Protein AF-A0AAE4MC98-F1 (afdb_monomer_lite)

Foldseek 3Di:
DDDDDDDDDPPPPLCPVVLVVLLVVLLVLLCLQLVLDPVPPPPHGERPVLVVLQLLLLLLNLLLLLLSVVVPPDPVSCVSSVSVSHNVVSLLSLLVPWDWDDPVPPVVLVVPCPLDPDPDLTATAGPLALLSRLSNLVSLLSVCVSQVPDDPPSADPVSSVVNNRRHVVVSVSLVQCCPCVRHVPCVPVHPDFLLSLLSVLVSLLSVVVVVVPDPPCSCVVVSVVSNVVSLVVLLVQWDWDDDPDDTAIAHDALLSRLSSLQSLLSVCQSPCVPCLDPDPSNVSSLSHLLNSLVNLVVQQDLQLARPDLLSLLSNLQSNLSSQQSQVVCLVSVVPPDPDDDPPDDDRDHRDLLSSVSSVCCLPPPVNDPDPDRLSVPSSSSSSNSSSSSSCSVCVVVRCPDRPVVSVLVNLCSRDDDPDPSNVVSVVVVVVVVVVVVVVVVVVVVVVVVVVVVVVVVVVVVVVVVVD

Organism: NCBI:txid3028299

pLDDT: mean 73.81, std 17.33, range [24.39, 96.5]

Structure (mmCIF, N/CA/C/O backbone):
data_AF-A0AAE4MC98-F1
#
_entry.id   AF-A0AAE4MC98-F1
#
loop_
_atom_site.group_PDB
_atom_site.id
_atom_site.type_symbol
_atom_site.label_atom_id
_atom_site.label_alt_id
_atom_site.label_comp_id
_atom_site.label_asym_id
_atom_site.label_entity_id
_atom_site.label_seq_id
_atom_site.pdbx_PDB_ins_code
_atom_site.Cartn_x
_atom_site.Cartn_y
_atom_site.Cartn_z
_atom_site.occupancy
_atom_site.B_iso_or_equiv
_atom_site.auth_seq_id
_atom_site.auth_comp_id
_atom_site.auth_asym_id
_atom_site.auth_atom_id
_atom_site.pdbx_PDB_model_num
ATOM 1 N N . MET A 1 1 ? -25.211 36.864 -27.386 1.00 34.53 1 MET A N 1
ATOM 2 C CA . MET A 1 1 ? -25.230 36.268 -28.736 1.00 34.53 1 MET A CA 1
ATOM 3 C C . MET A 1 1 ? -24.563 34.902 -28.625 1.00 34.53 1 MET A C 1
ATOM 5 O O . MET A 1 1 ? -23.373 34.839 -28.355 1.00 34.53 1 MET A O 1
ATOM 9 N N . LYS A 1 2 ? -25.368 33.832 -28.636 1.00 32.25 2 LYS A N 1
ATOM 10 C CA . LYS A 1 2 ? -24.925 32.431 -28.568 1.00 32.25 2 LYS A CA 1
ATOM 11 C C . LYS A 1 2 ? -24.399 32.011 -29.940 1.00 32.25 2 LYS A C 1
ATOM 13 O O . LYS A 1 2 ? -25.074 32.298 -30.922 1.00 32.25 2 LYS A O 1
ATOM 18 N N . GLN A 1 3 ? -23.316 31.239 -29.983 1.00 25.09 3 GLN A N 1
ATOM 19 C CA . GLN A 1 3 ? -23.118 30.231 -31.026 1.00 25.09 3 GLN A CA 1
ATOM 20 C C . GLN A 1 3 ? -22.293 29.057 -30.478 1.00 25.09 3 GLN A C 1
ATOM 22 O O . GLN A 1 3 ? -21.075 29.112 -30.371 1.00 25.09 3 GLN A O 1
ATOM 27 N N . ASN A 1 4 ? -23.024 28.003 -30.107 1.00 30.80 4 ASN A N 1
ATOM 28 C CA . ASN A 1 4 ? -22.588 26.612 -30.190 1.00 30.80 4 ASN A CA 1
ATOM 29 C C . ASN A 1 4 ? -22.688 26.182 -31.654 1.00 30.80 4 ASN A C 1
ATOM 31 O O . ASN A 1 4 ? -23.772 26.368 -32.199 1.00 30.80 4 ASN A O 1
ATOM 35 N N . ILE A 1 5 ? -21.652 25.537 -32.198 1.00 27.70 5 ILE A N 1
ATOM 36 C CA . ILE A 1 5 ? -21.700 24.346 -33.080 1.00 27.70 5 ILE A CA 1
ATOM 37 C C . ILE A 1 5 ? -20.325 23.658 -32.887 1.00 27.70 5 ILE A C 1
ATOM 39 O O . ILE A 1 5 ? -19.316 24.196 -33.319 1.00 27.70 5 ILE A O 1
ATOM 43 N N . LEU A 1 6 ? -20.147 22.735 -31.936 1.00 29.94 6 LEU A N 1
ATOM 44 C CA . LEU A 1 6 ? -20.336 21.277 -32.012 1.00 29.94 6 LEU A CA 1
ATOM 45 C C . LEU A 1 6 ? -19.623 20.548 -33.172 1.00 29.94 6 LEU A C 1
ATOM 47 O O . LEU A 1 6 ? -19.840 20.815 -34.346 1.00 29.94 6 LEU A O 1
ATOM 51 N N . THR A 1 7 ? -18.898 19.503 -32.759 1.00 31.31 7 THR A N 1
ATOM 52 C CA . THR A 1 7 ? -18.471 18.292 -33.483 1.00 31.31 7 THR A CA 1
ATOM 53 C C . THR A 1 7 ? -17.236 18.356 -34.387 1.00 31.31 7 THR A C 1
ATOM 55 O O . THR A 1 7 ? -17.293 18.668 -35.567 1.00 31.31 7 THR A O 1
ATOM 58 N N . SER A 1 8 ? -16.127 17.840 -33.858 1.00 24.39 8 SER A N 1
ATOM 59 C CA . SER A 1 8 ? -15.463 16.717 -34.524 1.00 24.39 8 SER A CA 1
ATOM 60 C C . SER A 1 8 ? -15.143 15.666 -33.457 1.00 24.39 8 SER A C 1
ATOM 62 O O . SER A 1 8 ? -14.802 16.004 -32.327 1.00 24.39 8 SER A O 1
ATOM 64 N N . HIS A 1 9 ? -15.444 14.415 -33.785 1.00 25.59 9 HIS A N 1
ATOM 65 C CA . HIS A 1 9 ? -15.554 13.251 -32.906 1.00 25.59 9 HIS A CA 1
ATOM 66 C C . HIS A 1 9 ? -14.483 13.152 -31.803 1.00 25.59 9 HIS A C 1
ATOM 68 O O . HIS A 1 9 ? -13.300 13.331 -32.103 1.00 25.59 9 HIS A O 1
ATOM 74 N N . PRO A 1 10 ? -14.840 12.775 -30.556 1.00 32.38 10 PRO A N 1
ATOM 75 C CA . PRO A 1 10 ? -13.830 12.295 -29.635 1.00 32.38 10 PRO A CA 1
ATOM 76 C C . PRO A 1 10 ? -13.353 10.958 -30.201 1.00 32.38 10 PRO A C 1
ATOM 78 O O . PRO A 1 10 ? -14.084 9.969 -30.197 1.00 32.38 10 PRO A O 1
ATOM 81 N N . PHE A 1 11 ? -12.128 10.916 -30.719 1.00 28.84 11 PHE A N 1
ATOM 82 C CA . PHE A 1 11 ? -11.410 9.650 -30.712 1.00 28.84 11 PHE A CA 1
ATOM 83 C C . PHE A 1 11 ? -11.480 9.128 -29.269 1.00 28.84 11 PHE A C 1
ATOM 85 O O . PHE A 1 11 ? -11.235 9.922 -28.352 1.00 28.84 11 PHE A O 1
ATOM 92 N N . PRO A 1 12 ? -11.869 7.860 -29.035 1.00 31.97 12 PRO A N 1
ATOM 93 C CA . PRO A 1 12 ? -11.900 7.326 -27.684 1.00 31.97 12 PRO A CA 1
ATOM 94 C C . PRO A 1 12 ? -10.516 7.553 -27.090 1.00 31.97 12 PRO A C 1
ATOM 96 O O . PRO A 1 12 ? -9.507 7.230 -27.725 1.00 31.97 12 PRO A O 1
ATOM 99 N N . ASN A 1 13 ? -10.467 8.192 -25.918 1.00 43.03 13 ASN A N 1
ATOM 100 C CA . ASN A 1 13 ? -9.225 8.370 -25.183 1.00 43.03 13 ASN A CA 1
ATOM 101 C C . ASN A 1 13 ? -8.549 6.987 -25.147 1.00 43.03 13 ASN A C 1
ATOM 103 O O . ASN A 1 13 ? -9.188 6.054 -24.664 1.00 43.03 13 ASN A O 1
ATOM 107 N N . PRO A 1 14 ? -7.340 6.784 -25.698 1.00 40.47 14 PRO A N 1
ATOM 108 C CA . PRO A 1 14 ? -6.735 5.453 -25.802 1.00 40.47 14 PRO A CA 1
ATOM 109 C C . PRO A 1 14 ? -6.538 4.764 -24.438 1.00 40.47 14 PRO A C 1
ATOM 111 O O . PRO A 1 14 ? -6.307 3.558 -24.397 1.00 40.47 14 PRO A O 1
ATOM 114 N N . ASN A 1 15 ? -6.688 5.510 -23.337 1.00 50.84 15 ASN A N 1
ATOM 115 C CA . ASN A 1 15 ? -6.693 5.005 -21.965 1.00 50.84 15 ASN A CA 1
ATOM 116 C C . ASN A 1 15 ? -8.066 4.489 -21.483 1.00 50.84 15 ASN A C 1
ATOM 118 O O . ASN A 1 15 ? -8.111 3.795 -20.474 1.00 50.84 15 ASN A O 1
ATOM 122 N N . SER A 1 16 ? -9.164 4.756 -22.204 1.00 59.00 16 SER A N 1
ATOM 123 C CA . SER A 1 16 ? -10.516 4.260 -21.876 1.00 59.00 16 SER A CA 1
ATOM 124 C C . SER A 1 16 ? -10.567 2.737 -21.841 1.00 59.00 16 SER A C 1
ATOM 126 O O . SER A 1 16 ? -10.967 2.181 -20.831 1.00 59.00 16 SER A O 1
ATOM 128 N N . HIS A 1 17 ? -10.029 2.059 -22.858 1.00 63.78 17 HIS A N 1
ATOM 129 C CA . HIS A 1 17 ? -9.982 0.595 -22.884 1.00 63.78 17 HIS A CA 1
ATOM 130 C C . HIS A 1 17 ? -9.138 -0.023 -21.761 1.00 63.78 17 HIS A C 1
ATOM 132 O O . HIS A 1 17 ? -9.465 -1.094 -21.268 1.00 63.78 17 HIS A O 1
ATOM 138 N N . VAL A 1 18 ? -8.055 0.629 -21.331 1.00 66.25 18 VAL A N 1
ATOM 139 C CA . VAL A 1 18 ? -7.222 0.128 -20.221 1.00 66.25 18 VAL A CA 1
ATOM 140 C C . VAL A 1 18 ? -7.970 0.257 -18.908 1.00 66.25 18 VAL A C 1
ATOM 142 O O . VAL A 1 18 ? -8.022 -0.691 -18.132 1.00 66.25 18 VAL A O 1
ATOM 145 N N . SER A 1 19 ? -8.564 1.428 -18.676 1.00 72.50 19 SER A N 1
ATOM 146 C CA . SER A 1 19 ? -9.405 1.677 -17.513 1.00 72.50 19 SER A CA 1
ATOM 147 C C . SER A 1 19 ? -10.616 0.735 -17.491 1.00 72.50 19 SER A C 1
ATOM 149 O O . SER A 1 19 ? -10.924 0.205 -16.432 1.00 72.50 19 SER A O 1
ATOM 151 N N . GLU A 1 20 ? -11.248 0.460 -18.636 1.00 73.69 20 GLU A N 1
ATOM 152 C CA . GLU A 1 20 ? -12.351 -0.503 -18.778 1.00 73.69 20 GLU A CA 1
ATOM 153 C C . GLU A 1 20 ? -11.920 -1.938 -18.456 1.00 73.69 20 GLU A C 1
ATOM 155 O O . GLU A 1 20 ? -12.600 -2.625 -17.699 1.00 73.69 20 GLU A O 1
ATOM 160 N N . GLU A 1 21 ? -10.784 -2.395 -18.986 1.00 74.12 21 GLU A N 1
ATOM 161 C CA . GLU A 1 21 ? -10.270 -3.741 -18.714 1.00 74.12 21 GLU A CA 1
ATOM 162 C C . GLU A 1 21 ? -9.864 -3.901 -17.244 1.00 74.12 21 GLU A C 1
ATOM 164 O O . GLU A 1 21 ? -10.231 -4.895 -16.617 1.00 74.12 21 GLU A O 1
ATOM 169 N N . ILE A 1 22 ? -9.172 -2.913 -16.658 1.00 78.44 22 ILE A N 1
ATOM 170 C CA . ILE A 1 22 ? -8.858 -2.915 -15.220 1.00 78.44 22 ILE A CA 1
ATOM 171 C C . ILE A 1 22 ? -10.156 -2.925 -14.401 1.00 78.44 22 ILE A C 1
ATOM 173 O O . ILE A 1 22 ? -10.271 -3.715 -13.469 1.00 78.44 22 ILE A O 1
ATOM 177 N N . MET A 1 23 ? -11.152 -2.113 -14.771 1.00 80.62 23 MET A N 1
ATOM 178 C CA . MET A 1 23 ? -12.458 -2.085 -14.105 1.00 80.62 23 MET A CA 1
ATOM 179 C C . MET A 1 23 ? -13.193 -3.425 -14.211 1.00 80.62 23 MET A C 1
ATOM 181 O O . MET A 1 23 ? -13.788 -3.864 -13.226 1.00 80.62 23 MET A O 1
ATOM 185 N N . ARG A 1 24 ? -13.111 -4.119 -15.354 1.00 78.19 24 ARG A N 1
ATOM 186 C CA . ARG A 1 24 ? -13.666 -5.472 -15.510 1.00 78.19 24 ARG A CA 1
ATOM 187 C C . ARG A 1 24 ? -12.993 -6.456 -14.553 1.00 78.19 24 ARG A C 1
ATOM 189 O O . ARG A 1 24 ? -13.689 -7.153 -13.826 1.00 78.19 24 ARG A O 1
ATOM 196 N N . TYR A 1 25 ? -11.661 -6.462 -14.486 1.00 78.38 25 TYR A N 1
ATOM 197 C CA . TYR A 1 25 ? -10.938 -7.311 -13.532 1.00 78.38 25 TYR A CA 1
ATOM 198 C C . TYR A 1 25 ? -11.285 -6.981 -12.074 1.00 78.38 25 TYR A C 1
ATOM 200 O O . TYR A 1 25 ? -11.509 -7.892 -11.283 1.00 78.38 25 TYR A O 1
ATOM 208 N N . MET A 1 26 ? -11.364 -5.697 -11.710 1.00 83.25 26 MET A N 1
ATOM 209 C CA . MET A 1 26 ? -11.774 -5.287 -10.362 1.00 83.25 26 MET A CA 1
ATOM 210 C C . MET A 1 26 ? -13.214 -5.706 -10.046 1.00 83.25 26 MET A C 1
ATOM 212 O O . MET A 1 26 ? -13.482 -6.116 -8.923 1.00 83.25 26 MET A O 1
ATOM 216 N N . THR A 1 27 ? -14.114 -5.664 -11.033 1.00 81.31 27 THR A N 1
ATOM 217 C CA . THR A 1 27 ? -15.499 -6.145 -10.914 1.00 81.31 27 THR A CA 1
ATOM 218 C C . THR A 1 27 ? -15.548 -7.644 -10.629 1.00 81.31 27 THR A C 1
ATOM 220 O O . THR A 1 27 ? -16.226 -8.063 -9.692 1.00 81.31 27 THR A O 1
ATOM 223 N N . ASP A 1 28 ? -14.788 -8.448 -11.375 1.00 78.19 28 ASP A N 1
ATOM 224 C CA . ASP A 1 28 ? -14.709 -9.896 -11.152 1.00 78.19 28 ASP A CA 1
ATOM 225 C C . ASP A 1 28 ? -14.142 -10.216 -9.758 1.00 78.19 28 ASP A C 1
ATOM 227 O O . ASP A 1 28 ? -14.638 -11.105 -9.064 1.00 78.19 28 ASP A O 1
ATOM 231 N N . LEU A 1 29 ? -13.135 -9.456 -9.312 1.00 80.31 29 LEU A N 1
ATOM 232 C CA . LEU A 1 29 ? -12.538 -9.590 -7.980 1.00 80.31 29 LEU A CA 1
ATOM 233 C C . LEU A 1 29 ? -13.498 -9.166 -6.864 1.00 80.31 29 LEU A C 1
ATOM 235 O O . LEU A 1 29 ? -13.603 -9.866 -5.859 1.00 80.31 29 LEU A O 1
ATOM 239 N N . ALA A 1 30 ? -14.231 -8.064 -7.037 1.00 81.81 30 ALA A N 1
ATOM 240 C CA . ALA A 1 30 ? -15.275 -7.647 -6.106 1.00 81.81 30 ALA A CA 1
ATOM 241 C C . ALA A 1 30 ? -16.362 -8.726 -6.001 1.00 81.81 30 ALA A C 1
ATOM 243 O O . ALA A 1 30 ? -16.716 -9.130 -4.894 1.00 81.81 30 ALA A O 1
ATOM 244 N N . GLY A 1 31 ? -16.806 -9.268 -7.141 1.00 77.62 31 GLY A N 1
ATOM 245 C CA . GLY A 1 31 ? -17.738 -10.392 -7.211 1.00 77.62 31 GLY A CA 1
ATOM 246 C C . GLY A 1 31 ? -17.222 -11.653 -6.517 1.00 77.62 31 GLY A C 1
ATOM 247 O O . GLY A 1 31 ? -17.976 -12.318 -5.805 1.00 77.62 31 GLY A O 1
ATOM 248 N N . TRP A 1 32 ? -15.934 -11.964 -6.666 1.00 77.75 32 TRP A N 1
ATOM 249 C CA . TRP A 1 32 ? -15.280 -13.063 -5.956 1.00 77.75 32 TRP A CA 1
ATOM 250 C C . TRP A 1 32 ? -15.259 -12.835 -4.436 1.00 77.75 32 TRP A C 1
ATOM 252 O O . TRP A 1 32 ? -15.634 -13.736 -3.687 1.00 77.75 32 TRP A O 1
ATOM 262 N N . LEU A 1 33 ? -14.907 -11.626 -3.978 1.00 79.25 33 LEU A N 1
ATOM 263 C CA . LEU A 1 33 ? -14.830 -11.278 -2.552 1.00 79.25 33 LEU A CA 1
ATOM 264 C C . LEU A 1 33 ? -16.179 -11.389 -1.838 1.00 79.25 33 LEU A C 1
ATOM 266 O O . LEU A 1 33 ? -16.225 -11.876 -0.706 1.00 79.25 33 LEU A O 1
ATOM 270 N N . VAL A 1 34 ? -17.266 -10.967 -2.493 1.00 77.12 34 VAL A N 1
ATOM 271 C CA . VAL A 1 34 ? -18.632 -11.045 -1.941 1.00 77.12 34 VAL A CA 1
ATOM 272 C C . VAL A 1 34 ? -19.325 -12.388 -2.211 1.00 77.12 34 VAL A C 1
ATOM 274 O O . VAL A 1 34 ? -20.456 -12.600 -1.775 1.00 77.12 34 VAL A O 1
ATOM 277 N N . GLY A 1 35 ? -18.673 -13.300 -2.940 1.00 69.81 35 GLY A N 1
ATOM 278 C CA . GLY A 1 35 ? -19.213 -14.624 -3.256 1.00 69.81 35 GLY A CA 1
ATOM 279 C C . GLY A 1 35 ? -20.379 -14.619 -4.255 1.00 69.81 35 GLY A C 1
ATOM 280 O O . GLY A 1 35 ? -21.244 -15.490 -4.161 1.00 69.81 35 GLY A O 1
ATOM 281 N N . ALA A 1 36 ? -20.414 -13.670 -5.199 1.00 61.25 36 ALA A N 1
ATOM 282 C CA . ALA A 1 36 ? -21.512 -13.452 -6.154 1.00 61.25 36 ALA A CA 1
ATOM 283 C C . ALA A 1 36 ? -21.501 -14.351 -7.410 1.00 61.25 36 ALA A C 1
ATOM 285 O O . ALA A 1 36 ? -22.368 -14.211 -8.269 1.00 61.25 36 ALA A O 1
ATOM 286 N N . SER A 1 37 ? -20.552 -15.280 -7.560 1.00 52.59 37 SER A N 1
ATOM 287 C CA . SER A 1 37 ? -20.470 -16.126 -8.761 1.00 52.59 37 SER A CA 1
ATOM 288 C C . SER A 1 37 ? -21.215 -17.465 -8.633 1.00 52.59 37 SER A C 1
ATOM 290 O O . SER A 1 37 ? -21.469 -17.965 -7.534 1.00 52.59 37 SER A O 1
ATOM 292 N N . GLU A 1 38 ? -21.469 -18.103 -9.785 1.00 45.47 38 GLU A N 1
ATOM 293 C CA . GLU A 1 38 ? -21.936 -19.495 -9.957 1.00 45.47 38 GLU A CA 1
ATOM 294 C C . GLU A 1 38 ?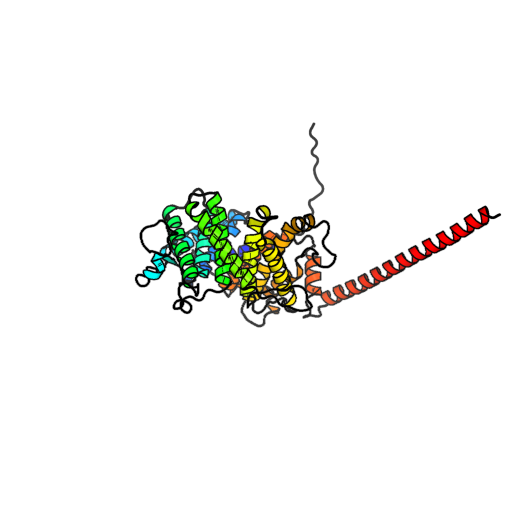 -21.105 -20.551 -9.181 1.00 45.47 38 GLU A C 1
ATOM 296 O O . GLU A 1 38 ? -21.500 -21.712 -9.091 1.00 45.47 38 GLU A O 1
ATOM 301 N N . TYR A 1 39 ? -19.984 -20.161 -8.563 1.00 45.44 39 TYR A N 1
ATOM 302 C CA . TYR A 1 39 ? -19.118 -21.002 -7.729 1.00 45.44 39 TYR A CA 1
ATOM 303 C C . TYR A 1 39 ? -19.517 -21.042 -6.237 1.00 45.44 39 TYR A C 1
ATOM 305 O O . TYR A 1 39 ? -18.873 -21.729 -5.446 1.00 45.44 39 TYR A O 1
ATOM 313 N N . SER A 1 40 ? -20.580 -20.333 -5.835 1.00 44.09 40 SER A N 1
ATOM 314 C CA . SER A 1 40 ? -20.930 -20.066 -4.429 1.00 44.09 40 SER A CA 1
ATOM 315 C C . SER A 1 40 ? -22.353 -20.506 -4.044 1.00 44.09 40 SER A C 1
ATOM 317 O O . SER A 1 40 ? -23.008 -19.902 -3.196 1.00 44.09 40 SER A O 1
ATOM 319 N N . SER A 1 41 ? -22.861 -21.619 -4.582 1.00 43.28 41 SER A N 1
ATOM 320 C CA . SER A 1 41 ? -24.151 -22.170 -4.109 1.00 43.28 41 SER A CA 1
ATOM 321 C C . SER A 1 41 ? -24.155 -22.546 -2.610 1.00 43.28 41 SER A C 1
ATOM 323 O O . SER A 1 41 ? -25.208 -22.835 -2.048 1.00 43.28 41 SER A O 1
ATOM 325 N N . LYS A 1 42 ? -22.989 -22.510 -1.941 1.00 42.88 42 LYS A N 1
ATOM 326 C CA . LYS A 1 42 ? -22.808 -22.751 -0.500 1.00 42.88 42 LYS A CA 1
ATOM 327 C C . LYS A 1 42 ? -22.491 -21.517 0.358 1.00 42.88 42 LYS A C 1
ATOM 329 O O . LYS A 1 42 ? -22.606 -21.635 1.574 1.00 42.88 42 LYS A O 1
ATOM 334 N N . TYR A 1 43 ? -22.095 -20.376 -0.218 1.00 45.12 43 TYR A N 1
ATOM 335 C CA . TYR A 1 43 ? -21.526 -19.242 0.539 1.00 45.12 43 TYR A CA 1
ATOM 336 C C . TYR A 1 43 ? -22.211 -17.905 0.233 1.00 45.12 43 TYR A C 1
ATOM 338 O O . TYR A 1 43 ? -21.581 -16.850 0.234 1.00 45.12 43 TYR A O 1
ATOM 346 N N . HIS A 1 44 ? -23.521 -17.929 -0.018 1.00 42.25 44 HIS A N 1
ATOM 347 C CA . HIS A 1 44 ? -24.302 -16.703 -0.148 1.00 42.25 44 HIS A CA 1
ATOM 348 C C . HIS A 1 44 ? -24.214 -15.846 1.125 1.00 42.25 44 HIS A C 1
ATOM 350 O O . HIS A 1 44 ? -24.687 -16.241 2.191 1.00 42.25 44 HIS A O 1
ATOM 356 N N . GLY A 1 45 ? -23.652 -14.643 0.979 1.00 46.69 45 GLY A N 1
ATOM 357 C CA . GLY A 1 45 ? -23.900 -13.525 1.887 1.00 46.69 45 GLY A CA 1
ATOM 358 C C . GLY A 1 45 ? -22.817 -13.188 2.911 1.00 46.69 45 GLY A C 1
ATOM 359 O O . GLY A 1 45 ? -23.120 -12.412 3.816 1.00 46.69 45 GLY A O 1
ATOM 360 N N . LYS A 1 46 ? -21.587 -13.702 2.796 1.00 51.03 46 LYS A N 1
ATOM 361 C CA . LYS A 1 46 ? -20.463 -13.286 3.655 1.00 51.03 46 LYS A CA 1
ATOM 362 C C . LYS A 1 46 ? -19.200 -13.094 2.824 1.00 51.03 46 LYS A C 1
ATOM 364 O O . LYS A 1 46 ? -18.921 -13.934 1.971 1.00 51.03 46 LYS A O 1
ATOM 369 N N . ILE A 1 47 ? -18.418 -12.044 3.108 1.00 58.59 47 ILE A N 1
ATOM 370 C CA . ILE A 1 47 ? -17.062 -11.906 2.561 1.00 58.59 47 ILE A CA 1
ATOM 371 C C . ILE A 1 47 ? -16.339 -13.225 2.831 1.00 58.59 47 ILE A C 1
ATOM 373 O O . ILE A 1 47 ? -16.288 -13.663 3.982 1.00 58.59 47 ILE A O 1
ATOM 377 N N . PHE A 1 48 ? -15.800 -13.863 1.789 1.00 57.47 48 PHE A N 1
ATOM 378 C CA . PHE A 1 48 ? -15.160 -15.187 1.876 1.00 57.47 48 PHE A CA 1
ATOM 379 C C . PHE A 1 48 ? -14.142 -15.275 3.036 1.00 57.47 48 PHE A C 1
ATOM 381 O O . PHE A 1 48 ? -14.021 -16.295 3.711 1.00 57.47 48 PHE A O 1
ATOM 388 N N . MET A 1 49 ? -13.496 -14.146 3.332 1.00 62.09 49 MET A N 1
ATOM 389 C CA . MET A 1 49 ? -12.495 -13.940 4.383 1.00 62.09 49 MET A CA 1
ATOM 390 C C . MET A 1 49 ? -13.044 -14.003 5.821 1.00 62.09 49 MET A C 1
ATOM 392 O O . MET A 1 49 ? -12.295 -14.267 6.755 1.00 62.09 49 MET A O 1
ATOM 396 N N . LEU A 1 50 ? -14.353 -13.830 6.036 1.00 58.44 50 LEU A N 1
ATOM 397 C CA . LEU A 1 50 ? -14.968 -14.014 7.362 1.00 58.44 50 LEU A CA 1
ATOM 398 C C . LEU A 1 50 ? -14.913 -15.479 7.819 1.00 58.44 50 LEU A C 1
ATOM 400 O O . LEU A 1 50 ? -15.070 -15.766 9.002 1.00 58.44 50 LEU A O 1
ATOM 404 N N . HIS A 1 51 ? -14.688 -16.415 6.892 1.00 60.12 51 HIS A N 1
ATOM 405 C CA . HIS A 1 51 ? -14.556 -17.838 7.191 1.00 60.12 51 HIS A CA 1
ATOM 406 C C . HIS A 1 51 ? -13.117 -18.265 7.515 1.00 60.12 51 HIS A C 1
ATOM 408 O O . HIS A 1 51 ? -12.939 -19.326 8.114 1.00 60.12 51 HIS A O 1
ATOM 414 N N . SER A 1 52 ? -12.104 -17.465 7.153 1.00 62.62 52 SER A N 1
ATOM 415 C CA . SER A 1 52 ? -10.694 -17.747 7.464 1.00 62.62 52 SER A CA 1
ATOM 416 C C . SER A 1 52 ? -10.254 -17.221 8.836 1.00 62.62 52 SER A C 1
ATOM 418 O O . SER A 1 52 ? -9.128 -17.493 9.242 1.00 62.62 52 SER A O 1
ATOM 420 N N . ASN A 1 53 ? -11.124 -16.500 9.563 1.00 70.94 53 ASN A N 1
ATOM 421 C CA . ASN A 1 53 ? -10.808 -15.794 10.816 1.00 70.94 53 ASN A CA 1
ATOM 422 C C . ASN A 1 53 ? -9.587 -14.856 10.710 1.00 70.94 53 ASN A C 1
ATOM 424 O O . ASN A 1 53 ? -8.948 -14.554 11.711 1.00 70.94 53 ASN A O 1
ATOM 428 N N . ALA A 1 54 ? -9.265 -14.372 9.509 1.00 85.31 54 ALA A N 1
ATOM 429 C CA . ALA A 1 54 ? -8.154 -13.457 9.290 1.00 85.31 54 ALA A CA 1
ATOM 430 C C . ALA A 1 54 ? -8.661 -12.007 9.277 1.00 85.31 54 ALA A C 1
ATOM 432 O O . ALA A 1 54 ? -9.121 -11.498 8.250 1.00 85.31 54 ALA A O 1
ATOM 433 N N . TYR A 1 55 ? -8.582 -11.326 10.426 1.00 89.44 55 TYR A N 1
ATOM 434 C CA . TYR A 1 55 ? -9.174 -9.990 10.602 1.00 89.44 55 TYR A CA 1
ATOM 435 C C . TYR A 1 55 ? -8.653 -8.959 9.606 1.00 89.44 55 TYR A C 1
ATOM 437 O O . TYR A 1 55 ? -9.422 -8.163 9.069 1.00 89.44 55 TYR A O 1
ATOM 445 N N . TRP A 1 56 ? -7.347 -8.983 9.347 1.00 89.94 56 TRP A N 1
ATOM 446 C CA . TRP A 1 56 ? -6.717 -8.040 8.434 1.00 89.94 56 TRP A CA 1
ATOM 447 C C . TRP A 1 56 ? -7.180 -8.250 6.990 1.00 89.94 56 TRP A C 1
ATOM 449 O O . TRP A 1 56 ? -7.370 -7.274 6.272 1.00 89.94 56 TRP A O 1
ATOM 459 N N . GLU A 1 57 ? -7.397 -9.500 6.572 1.00 89.25 57 GLU A N 1
ATOM 460 C CA . GLU A 1 57 ? -7.838 -9.813 5.217 1.00 89.25 57 GLU A CA 1
ATOM 461 C C . GLU A 1 57 ? -9.286 -9.362 5.012 1.00 89.25 57 GLU A C 1
ATOM 463 O O . GLU A 1 57 ? -9.609 -8.735 4.004 1.00 89.25 57 GLU A O 1
ATOM 468 N N . ALA A 1 58 ? -10.155 -9.628 5.994 1.00 89.12 58 ALA A N 1
ATOM 469 C CA . ALA A 1 58 ? -11.537 -9.160 5.978 1.00 89.12 58 ALA A CA 1
ATOM 470 C C . ALA A 1 58 ? -11.617 -7.623 5.975 1.00 89.12 58 ALA A C 1
ATOM 472 O O . ALA A 1 58 ? -12.377 -7.049 5.196 1.00 89.12 58 ALA A O 1
ATOM 473 N N . ALA A 1 59 ? -10.793 -6.954 6.788 1.00 91.31 59 ALA A N 1
ATOM 474 C CA . ALA A 1 59 ? -10.711 -5.496 6.820 1.00 91.31 59 ALA A CA 1
ATOM 475 C C . ALA A 1 59 ? -10.212 -4.914 5.486 1.00 91.31 59 ALA A C 1
ATOM 477 O O . ALA A 1 59 ? -10.860 -4.033 4.925 1.00 91.31 59 ALA A O 1
ATOM 478 N N . SER A 1 60 ? -9.117 -5.444 4.927 1.00 91.31 60 SER A N 1
ATOM 479 C CA . SER A 1 60 ? -8.603 -5.027 3.614 1.00 91.31 60 SER A CA 1
ATOM 480 C C . SER A 1 60 ? -9.618 -5.262 2.493 1.00 91.31 60 SER A C 1
ATOM 482 O O . SER A 1 60 ? -9.786 -4.399 1.631 1.00 91.31 60 SER A O 1
ATOM 484 N N . ALA A 1 61 ? -10.347 -6.384 2.521 1.00 89.94 61 ALA A N 1
ATOM 485 C CA . ALA A 1 61 ? -11.440 -6.648 1.585 1.00 89.94 61 ALA A CA 1
ATOM 486 C C . ALA A 1 61 ? -12.545 -5.589 1.698 1.00 89.94 61 ALA A C 1
ATOM 488 O O . ALA A 1 61 ? -12.979 -5.041 0.685 1.00 89.94 61 ALA A O 1
ATOM 489 N N . GLY A 1 62 ? -12.967 -5.266 2.923 1.00 90.31 62 GLY A N 1
ATOM 490 C CA . GLY A 1 62 ? -13.954 -4.224 3.189 1.00 90.31 62 GLY A CA 1
ATOM 491 C C . GLY A 1 62 ? -13.505 -2.846 2.694 1.00 90.31 62 GLY A C 1
ATOM 492 O O . GLY A 1 62 ? -14.267 -2.168 2.004 1.00 90.31 62 GLY A O 1
ATOM 493 N N . SER A 1 63 ? -12.256 -2.455 2.967 1.00 91.50 63 SER A N 1
ATOM 494 C CA . SER A 1 63 ? -11.664 -1.205 2.467 1.00 91.50 63 SER A CA 1
ATOM 495 C C . SER A 1 63 ? -11.623 -1.158 0.940 1.00 91.50 63 SER A C 1
ATOM 497 O O . SER A 1 63 ? -11.975 -0.138 0.344 1.00 91.50 63 SER A O 1
ATOM 499 N N . PHE A 1 64 ? -11.228 -2.257 0.289 1.00 91.00 64 PHE A N 1
ATOM 500 C CA . PHE A 1 64 ? -11.254 -2.355 -1.170 1.00 91.00 64 PHE A CA 1
ATOM 501 C C . PHE A 1 64 ? -12.674 -2.176 -1.713 1.00 91.00 64 PHE A C 1
ATOM 503 O O . PHE A 1 64 ? -12.867 -1.369 -2.618 1.00 91.00 64 PHE A O 1
ATOM 510 N N . LEU A 1 65 ? -13.669 -2.860 -1.141 1.00 89.88 65 LEU A N 1
ATOM 511 C CA . LEU A 1 65 ? -15.065 -2.757 -1.573 1.00 89.88 65 LEU A CA 1
ATOM 512 C C . LEU A 1 65 ? -15.627 -1.338 -1.402 1.00 89.88 65 LEU A C 1
ATOM 514 O O . LEU A 1 65 ? -16.309 -0.854 -2.300 1.00 89.88 65 LEU A O 1
ATOM 518 N N . ILE A 1 66 ? -15.295 -0.642 -0.308 1.00 89.56 66 ILE A N 1
ATOM 519 C CA . ILE A 1 66 ? -15.670 0.770 -0.103 1.00 89.56 66 ILE A CA 1
ATOM 520 C C . ILE A 1 66 ? -15.105 1.657 -1.219 1.00 89.56 66 ILE A C 1
ATOM 522 O O . ILE A 1 66 ? -15.810 2.511 -1.760 1.00 89.56 66 ILE A O 1
ATOM 526 N N . LYS A 1 67 ? -13.827 1.473 -1.566 1.00 88.75 67 LYS A N 1
ATOM 527 C CA . LYS A 1 67 ? -13.167 2.272 -2.607 1.00 88.75 67 LYS A CA 1
ATOM 528 C C . LYS A 1 67 ? -13.673 1.912 -4.003 1.00 88.75 67 LYS A C 1
ATOM 530 O O . LYS A 1 67 ? -13.879 2.813 -4.811 1.00 88.75 67 LYS A O 1
ATOM 535 N N . PHE A 1 68 ? -13.904 0.626 -4.262 1.00 86.88 68 PHE A N 1
ATOM 536 C CA . PHE A 1 68 ? -14.463 0.118 -5.512 1.00 86.88 68 PHE A CA 1
ATOM 537 C C . PHE A 1 68 ? -15.864 0.683 -5.771 1.00 86.88 68 PHE A C 1
ATOM 539 O O . PHE A 1 68 ? -16.091 1.246 -6.836 1.00 86.88 68 PHE A O 1
ATOM 546 N N . ASP A 1 69 ? -16.750 0.635 -4.775 1.00 84.62 69 ASP A N 1
ATOM 547 C CA . ASP A 1 69 ? -18.117 1.175 -4.845 1.00 84.62 69 ASP A CA 1
ATOM 548 C C . ASP A 1 69 ? -18.146 2.677 -5.190 1.00 84.62 69 ASP A C 1
ATOM 550 O O . ASP A 1 69 ? -18.998 3.161 -5.928 1.00 84.62 69 ASP A O 1
ATOM 554 N N . LYS A 1 70 ? -17.145 3.440 -4.732 1.00 81.81 70 LYS A N 1
ATOM 555 C CA . LYS A 1 70 ? -17.019 4.866 -5.068 1.00 81.81 70 LYS A CA 1
ATOM 556 C C . LYS A 1 70 ? -16.691 5.115 -6.548 1.00 81.81 70 LYS A C 1
ATOM 558 O O . LYS A 1 70 ? -16.994 6.194 -7.063 1.00 81.81 70 LYS A O 1
ATOM 563 N N . ILE A 1 71 ? -16.018 4.174 -7.211 1.00 78.00 71 ILE A N 1
ATOM 564 C CA . ILE A 1 71 ? -15.549 4.319 -8.598 1.00 78.00 71 ILE A CA 1
ATOM 565 C C . ILE A 1 71 ? -16.377 3.512 -9.606 1.00 78.00 71 ILE A C 1
ATOM 567 O O . ILE A 1 71 ? -16.295 3.794 -10.806 1.00 78.00 71 ILE A O 1
ATOM 571 N N . SER A 1 72 ? -17.174 2.533 -9.166 1.00 71.88 72 SER A N 1
ATOM 572 C CA . SER A 1 72 ? -18.105 1.798 -10.019 1.00 71.88 72 SER A CA 1
ATOM 573 C C . SER A 1 72 ? -19.280 2.708 -10.400 1.00 71.88 72 SER A C 1
ATOM 575 O O . SER A 1 72 ? -20.203 2.966 -9.643 1.00 71.88 72 SER A O 1
ATOM 577 N N . TYR A 1 73 ? -19.289 3.213 -11.635 1.00 60.06 73 TYR A N 1
ATOM 578 C CA . TYR A 1 73 ? -20.331 4.128 -12.134 1.00 60.06 73 TYR A CA 1
ATOM 579 C C . TYR A 1 73 ? -21.717 3.478 -12.349 1.00 60.06 73 TYR A C 1
ATOM 581 O O . TYR A 1 73 ? -22.607 4.094 -12.944 1.00 60.06 73 TYR A O 1
ATOM 589 N N . THR A 1 74 ? -21.928 2.232 -11.920 1.00 57.47 74 THR A N 1
ATOM 590 C CA . THR A 1 74 ? -23.126 1.453 -12.246 1.00 57.47 74 THR A CA 1
ATOM 591 C C . THR A 1 74 ? -23.836 0.925 -11.004 1.00 57.47 74 THR A C 1
ATOM 593 O O . THR A 1 74 ? -23.584 -0.203 -10.592 1.00 57.47 74 THR A O 1
ATOM 596 N N . ASN A 1 75 ? -24.879 1.648 -10.569 1.00 54.06 75 ASN A N 1
ATOM 597 C CA . ASN A 1 75 ? -25.863 1.233 -9.547 1.00 54.06 75 ASN A CA 1
ATOM 598 C C . ASN A 1 75 ? -26.437 -0.188 -9.737 1.00 54.06 75 ASN A C 1
ATOM 600 O O . ASN A 1 75 ? -27.068 -0.736 -8.837 1.00 54.06 75 ASN A O 1
ATOM 604 N N . LYS A 1 76 ? -26.331 -0.761 -10.942 1.00 55.03 76 LYS A N 1
ATOM 605 C CA . LYS A 1 76 ? -26.787 -2.122 -11.234 1.00 55.03 76 LYS A CA 1
ATOM 606 C C . LYS A 1 76 ? -25.865 -3.170 -10.605 1.00 55.03 76 LYS A C 1
ATOM 608 O O . LYS A 1 76 ? -26.365 -4.136 -10.045 1.00 55.03 76 LYS A O 1
ATOM 613 N N . LEU A 1 77 ? -24.554 -2.946 -10.664 1.00 58.69 77 LEU A N 1
ATOM 614 C CA . LEU A 1 77 ? -23.551 -3.873 -10.156 1.00 58.69 77 LEU A CA 1
ATOM 615 C C . LEU A 1 77 ? -23.532 -3.867 -8.620 1.00 58.69 77 LEU A C 1
ATOM 617 O O . LEU A 1 77 ? -23.538 -4.928 -8.008 1.00 58.69 77 LEU A O 1
ATOM 621 N N . ASP A 1 78 ? -23.640 -2.690 -7.998 1.00 58.75 78 ASP A N 1
ATOM 622 C CA . ASP A 1 78 ? -23.677 -2.564 -6.532 1.00 58.75 78 ASP A CA 1
ATOM 623 C C . ASP A 1 78 ? -24.929 -3.243 -5.941 1.00 58.75 78 ASP A C 1
ATOM 625 O O . ASP A 1 78 ? -24.866 -3.889 -4.892 1.00 58.75 78 ASP A O 1
ATOM 629 N N . ARG A 1 79 ? -26.063 -3.189 -6.663 1.00 62.12 79 ARG A N 1
ATOM 630 C CA . ARG A 1 79 ? -27.299 -3.920 -6.318 1.00 62.12 79 ARG A CA 1
ATOM 631 C C . ARG A 1 79 ? -27.174 -5.432 -6.492 1.00 62.12 79 ARG A C 1
ATOM 633 O O . ARG A 1 79 ? -27.767 -6.168 -5.710 1.00 62.12 79 ARG A O 1
ATOM 640 N N . GLU A 1 80 ? -26.450 -5.892 -7.510 1.00 66.69 80 GLU A N 1
ATOM 641 C CA . GLU A 1 80 ? -26.232 -7.323 -7.773 1.00 66.69 80 GLU A CA 1
ATOM 642 C C . GLU A 1 80 ? -25.225 -7.940 -6.788 1.00 66.69 80 GLU A C 1
ATOM 644 O O . GLU A 1 80 ? -25.399 -9.082 -6.368 1.00 66.69 80 GLU A O 1
ATOM 649 N N . LEU A 1 81 ? -24.215 -7.174 -6.369 1.00 71.44 81 LEU A N 1
ATOM 650 C CA . LEU A 1 81 ? -23.165 -7.613 -5.444 1.00 71.44 81 LEU A CA 1
ATOM 651 C C . LEU A 1 81 ? -23.512 -7.392 -3.961 1.00 71.44 81 LEU A C 1
ATOM 653 O O . LEU A 1 81 ? -22.863 -7.968 -3.090 1.00 71.44 81 LEU A O 1
ATOM 657 N N . ASN A 1 82 ? -24.532 -6.578 -3.667 1.00 79.38 82 ASN A N 1
ATOM 658 C CA . ASN A 1 82 ? -24.986 -6.235 -2.316 1.00 79.38 82 ASN A CA 1
ATOM 659 C C . ASN A 1 82 ? -23.837 -5.766 -1.393 1.00 79.38 82 ASN A C 1
ATOM 661 O O . ASN A 1 82 ? -23.718 -6.198 -0.240 1.00 79.38 82 ASN A O 1
ATOM 665 N N . ILE A 1 83 ? -22.971 -4.900 -1.937 1.00 82.12 83 ILE A N 1
ATOM 666 C CA . ILE A 1 83 ? -21.693 -4.481 -1.337 1.00 82.12 83 ILE A CA 1
ATOM 667 C C . ILE A 1 83 ? -21.889 -3.873 0.059 1.00 82.12 83 ILE A C 1
ATOM 669 O O . ILE A 1 83 ? -21.187 -4.255 0.995 1.00 82.12 83 ILE A O 1
ATOM 673 N N . ASP A 1 84 ? -22.874 -2.990 0.231 1.00 83.00 84 ASP A N 1
ATOM 674 C CA . ASP A 1 84 ? -23.144 -2.336 1.519 1.00 83.00 84 ASP A CA 1
ATOM 675 C C . ASP A 1 84 ? -23.476 -3.335 2.629 1.00 83.00 84 ASP A C 1
ATOM 677 O O . ASP A 1 84 ? -22.929 -3.252 3.730 1.00 83.00 84 ASP A O 1
ATOM 681 N N . THR A 1 85 ? -24.302 -4.341 2.330 1.00 82.31 85 THR A N 1
ATOM 682 C CA . THR A 1 85 ? -24.623 -5.403 3.293 1.00 82.31 85 THR A CA 1
ATOM 683 C C . THR A 1 85 ? -23.367 -6.182 3.697 1.00 82.31 85 THR A C 1
ATOM 685 O O . THR A 1 85 ? -23.208 -6.531 4.866 1.00 82.31 85 THR A O 1
ATOM 688 N N . GLN A 1 86 ? -22.444 -6.432 2.762 1.00 83.19 86 GLN A N 1
ATOM 689 C CA . GLN A 1 86 ? -21.185 -7.134 3.049 1.00 83.19 86 GLN A CA 1
ATOM 690 C C . GLN A 1 86 ? -20.215 -6.303 3.894 1.00 83.19 86 GLN A C 1
ATOM 692 O O . GLN A 1 86 ? -19.564 -6.837 4.799 1.00 83.19 86 GLN A O 1
ATOM 697 N N . ILE A 1 87 ? -20.140 -4.997 3.633 1.00 86.62 87 ILE A N 1
ATOM 698 C CA . ILE A 1 87 ? -19.348 -4.058 4.432 1.00 86.62 87 ILE A CA 1
ATOM 699 C C . ILE A 1 87 ? -19.876 -4.030 5.873 1.00 86.62 87 ILE A C 1
ATOM 701 O O . ILE A 1 87 ? -19.092 -4.174 6.812 1.00 86.62 87 ILE A O 1
ATOM 705 N N . LEU A 1 88 ? -21.196 -3.925 6.058 1.00 85.44 88 LEU A N 1
ATOM 706 C CA . LEU A 1 88 ? -21.818 -3.907 7.387 1.00 85.44 88 LEU A CA 1
ATOM 707 C C . LEU A 1 88 ? -21.647 -5.229 8.134 1.00 85.44 88 LEU A C 1
ATOM 709 O O . LEU A 1 88 ? -21.256 -5.224 9.301 1.00 85.44 88 LEU A O 1
ATOM 713 N N . ALA A 1 89 ? -21.846 -6.361 7.456 1.00 83.12 89 ALA A N 1
ATOM 714 C CA . ALA A 1 89 ? -21.619 -7.678 8.045 1.00 83.12 89 ALA A CA 1
ATOM 715 C C . ALA A 1 89 ? -20.169 -7.847 8.532 1.00 83.12 89 ALA A C 1
ATOM 717 O O . ALA A 1 89 ? -19.931 -8.378 9.618 1.00 83.12 89 ALA A O 1
ATOM 718 N N . THR A 1 90 ? -19.201 -7.355 7.755 1.00 86.94 90 THR A N 1
ATOM 719 C CA . THR A 1 90 ? -17.777 -7.375 8.121 1.00 86.94 90 THR A CA 1
ATOM 720 C C . THR A 1 90 ? -17.480 -6.469 9.304 1.00 86.94 90 THR A C 1
ATOM 722 O O . THR A 1 90 ? -16.799 -6.891 10.238 1.00 86.94 90 THR A O 1
ATOM 725 N N . LEU A 1 91 ? -18.030 -5.253 9.314 1.00 88.38 91 LEU A N 1
ATOM 726 C CA . LEU A 1 91 ? -17.888 -4.321 10.431 1.00 88.38 91 LEU A CA 1
ATOM 727 C C . LEU A 1 91 ? -18.459 -4.908 11.727 1.00 88.38 91 LEU A C 1
ATOM 729 O O . LEU A 1 91 ? -17.804 -4.855 12.770 1.00 88.38 91 LEU A O 1
ATOM 733 N N . ARG A 1 92 ? -19.643 -5.523 11.654 1.00 86.81 92 ARG A N 1
ATOM 734 C CA . ARG A 1 92 ? -20.273 -6.199 12.791 1.00 86.81 92 ARG A CA 1
ATOM 735 C C . ARG A 1 92 ? -19.422 -7.354 13.301 1.00 86.81 92 ARG A C 1
ATOM 737 O O . ARG A 1 92 ? -19.168 -7.441 14.499 1.00 86.81 92 ARG A O 1
ATOM 744 N N . TRP A 1 93 ? -18.932 -8.200 12.399 1.00 87.38 93 TRP A N 1
ATOM 745 C CA . TRP A 1 93 ? -18.059 -9.310 12.768 1.00 87.38 93 TRP A CA 1
ATOM 746 C C . TRP A 1 93 ? -16.762 -8.828 13.435 1.00 87.38 93 TRP A C 1
ATOM 748 O O . TRP A 1 93 ? -16.393 -9.358 14.482 1.00 87.38 93 TRP A O 1
ATOM 758 N N . ILE A 1 94 ? -16.112 -7.788 12.902 1.00 89.25 94 ILE A N 1
ATOM 759 C CA . ILE A 1 94 ? -14.931 -7.157 13.517 1.00 89.25 94 ILE A CA 1
ATOM 760 C C . ILE A 1 94 ? -15.248 -6.668 14.934 1.00 89.25 94 ILE A C 1
ATOM 762 O O . ILE A 1 94 ? -14.471 -6.907 15.862 1.00 89.25 94 ILE A O 1
ATOM 766 N N . PHE A 1 95 ? -16.391 -6.001 15.105 1.00 88.44 95 PHE A N 1
ATOM 767 C CA . PHE A 1 95 ? -16.813 -5.459 16.391 1.00 88.44 95 PHE A CA 1
ATOM 768 C C . PHE A 1 95 ? -17.073 -6.558 17.430 1.00 88.44 95 PHE A C 1
ATOM 770 O O . PHE A 1 95 ? -16.673 -6.422 18.591 1.00 88.44 95 PHE A O 1
ATOM 777 N N . ASP A 1 96 ? -17.729 -7.643 17.023 1.00 87.62 96 ASP A N 1
ATOM 778 C CA . ASP A 1 96 ? -18.077 -8.764 17.900 1.00 87.62 96 ASP A CA 1
ATOM 779 C C . ASP A 1 96 ? -16.854 -9.622 18.274 1.00 87.62 96 ASP A C 1
ATOM 781 O O . ASP A 1 96 ? -16.840 -10.219 19.347 1.00 87.62 96 ASP A O 1
ATOM 785 N N . ASN A 1 97 ? -15.805 -9.632 17.443 1.00 88.94 97 ASN A N 1
ATOM 786 C CA . ASN A 1 97 ? -14.592 -10.437 17.646 1.00 88.94 97 ASN A CA 1
ATOM 787 C C . ASN A 1 97 ? -13.371 -9.622 18.111 1.00 88.94 97 ASN A C 1
ATOM 789 O O . ASN A 1 97 ? -12.236 -10.078 17.992 1.00 88.94 97 ASN A O 1
ATOM 793 N N . LYS A 1 98 ? -13.574 -8.413 18.645 1.00 90.06 98 LYS A N 1
ATOM 794 C CA . LYS A 1 98 ? -12.489 -7.658 19.287 1.00 90.06 98 LYS A CA 1
ATOM 795 C C . LYS A 1 98 ? -11.954 -8.418 20.503 1.00 90.06 98 LYS A C 1
ATOM 797 O O . LYS A 1 98 ? -12.719 -8.832 21.377 1.00 90.06 98 LYS A O 1
ATOM 802 N N . GLU A 1 99 ? -10.638 -8.553 20.602 1.00 88.56 99 GLU A N 1
ATOM 803 C CA . GLU A 1 99 ? -10.009 -9.087 21.805 1.00 88.56 99 GLU A CA 1
ATOM 804 C C . GLU A 1 99 ? -9.940 -7.990 22.862 1.00 88.56 99 GLU A C 1
ATOM 806 O O . GLU A 1 99 ? -9.388 -6.913 22.621 1.00 88.56 99 GLU A O 1
ATOM 811 N N . ILE A 1 100 ? -10.477 -8.271 24.048 1.00 84.38 100 ILE A N 1
ATOM 812 C CA . ILE A 1 100 ? -10.334 -7.384 25.198 1.00 84.38 100 ILE A CA 1
ATOM 813 C C . ILE A 1 100 ? -9.014 -7.712 25.890 1.00 84.38 100 ILE A C 1
ATOM 815 O O . ILE A 1 100 ? -8.859 -8.768 26.499 1.00 84.38 100 ILE A O 1
ATOM 819 N N . CYS A 1 101 ? -8.071 -6.786 25.795 1.00 72.88 101 CYS A N 1
ATOM 820 C CA . CYS A 1 101 ? -6.833 -6.797 26.551 1.00 72.88 101 CYS A CA 1
ATOM 821 C C . CYS A 1 101 ? -7.043 -5.945 27.811 1.00 72.88 101 CYS A C 1
ATOM 823 O O . CYS A 1 101 ? -7.214 -4.726 27.735 1.00 72.88 101 CYS A O 1
ATOM 825 N N . CYS A 1 102 ? -7.066 -6.619 28.959 1.00 58.44 102 CYS A N 1
ATOM 826 C CA . CYS A 1 102 ? -6.813 -6.037 30.270 1.00 58.44 102 CYS A CA 1
ATOM 827 C C . CYS A 1 102 ? -5.520 -6.698 30.740 1.00 58.44 102 CYS A C 1
ATOM 829 O O . CYS A 1 102 ? -5.568 -7.782 31.318 1.00 58.44 102 CYS A O 1
ATOM 831 N N . ASP A 1 103 ? -4.356 -6.142 30.418 1.00 51.53 103 ASP A N 1
ATOM 832 C CA . ASP A 1 103 ? -3.126 -6.663 31.019 1.00 51.53 103 ASP A CA 1
ATOM 833 C C . ASP A 1 103 ? -3.060 -6.136 32.464 1.00 51.53 103 ASP A C 1
ATOM 835 O O . ASP A 1 103 ? -2.322 -5.212 32.789 1.00 51.53 103 ASP A O 1
ATOM 839 N N . ASP A 1 104 ? -3.857 -6.757 33.342 1.00 41.94 104 ASP A N 1
ATOM 840 C CA . ASP A 1 104 ? -3.919 -6.525 34.795 1.00 41.94 104 ASP A CA 1
ATOM 841 C C . ASP A 1 104 ? -2.588 -6.877 35.510 1.00 41.94 104 ASP A C 1
ATOM 843 O O . ASP A 1 104 ? -2.465 -6.740 36.723 1.00 41.94 104 ASP A O 1
ATOM 847 N N . GLY A 1 105 ? -1.574 -7.350 34.772 1.00 44.28 105 GLY A N 1
ATOM 848 C CA . GLY A 1 105 ? -0.255 -7.724 35.291 1.00 44.28 105 GLY A CA 1
ATOM 849 C C . GLY A 1 105 ? 0.848 -6.676 35.120 1.00 44.28 105 GLY A C 1
ATOM 850 O O . GLY A 1 105 ? 1.935 -6.886 35.645 1.00 44.28 105 GLY A O 1
ATOM 851 N N . ASP A 1 106 ? 0.592 -5.574 34.409 1.00 48.84 106 ASP A N 1
ATOM 852 C CA . ASP A 1 106 ? 1.622 -4.596 34.026 1.00 48.84 106 ASP A CA 1
ATOM 853 C C . ASP A 1 106 ? 1.240 -3.155 34.421 1.00 48.84 106 ASP A C 1
ATOM 855 O O . ASP A 1 106 ? 1.574 -2.199 33.726 1.00 48.84 106 ASP A O 1
ATOM 859 N N . GLU A 1 107 ? 0.562 -2.957 35.562 1.00 49.25 107 GLU A N 1
ATOM 860 C CA . GLU A 1 107 ? 0.205 -1.620 36.094 1.00 49.25 107 GLU A CA 1
ATOM 861 C C . GLU A 1 107 ? 1.383 -0.615 36.084 1.00 49.25 107 GLU A C 1
ATOM 863 O O . GLU A 1 107 ? 1.163 0.586 35.932 1.00 49.25 107 GLU A O 1
ATOM 868 N N . GLN A 1 108 ? 2.633 -1.093 36.164 1.00 49.19 108 GLN A N 1
ATOM 869 C CA . GLN A 1 108 ? 3.849 -0.270 36.070 1.00 49.19 108 GLN A CA 1
ATOM 870 C C . GLN A 1 108 ? 4.172 0.255 34.657 1.00 49.19 108 GLN A C 1
ATOM 872 O O . GLN A 1 108 ? 4.768 1.323 34.540 1.00 49.19 108 GLN A O 1
ATOM 877 N N . LEU A 1 109 ? 3.783 -0.442 33.583 1.00 48.19 109 LEU A N 1
ATOM 878 C CA . LEU A 1 109 ? 3.875 0.091 32.213 1.00 48.19 109 LEU A CA 1
ATOM 879 C C . LEU A 1 109 ? 2.804 1.162 31.966 1.00 48.19 109 LEU A C 1
ATOM 881 O O . LEU A 1 109 ? 3.030 2.116 31.221 1.00 48.19 109 LEU A O 1
ATOM 885 N N . TYR A 1 110 ? 1.643 1.016 32.610 1.00 49.44 110 TYR A N 1
ATOM 886 C CA . TYR A 1 110 ? 0.465 1.853 32.377 1.00 49.44 110 TYR A CA 1
ATOM 887 C C . TYR A 1 110 ? 0.448 3.166 33.168 1.00 49.44 110 TYR A C 1
ATOM 889 O O . TYR A 1 110 ? -0.327 4.058 32.817 1.00 49.44 110 TYR A O 1
ATOM 897 N N . SER A 1 111 ? 1.297 3.327 34.190 1.00 48.56 111 SER A N 1
ATOM 898 C CA . SER A 1 111 ? 1.360 4.550 35.004 1.00 48.56 111 SER A CA 1
ATOM 899 C C . SER A 1 111 ? 2.015 5.746 34.302 1.00 48.56 111 SER A C 1
ATOM 901 O O . SER A 1 111 ? 1.830 6.871 34.751 1.00 48.56 111 SER A O 1
ATOM 903 N N . ASN A 1 112 ? 2.757 5.526 33.208 1.00 47.06 112 ASN A N 1
ATOM 904 C CA . ASN A 1 112 ? 3.487 6.586 32.493 1.00 47.06 112 ASN A CA 1
ATOM 905 C C . ASN A 1 112 ? 2.749 7.122 31.252 1.00 47.06 112 ASN A C 1
ATOM 907 O O . ASN A 1 112 ? 3.188 8.102 30.651 1.00 47.06 112 ASN A O 1
ATOM 911 N N . ALA A 1 113 ? 1.629 6.509 30.858 1.00 50.75 113 ALA A N 1
ATOM 912 C CA . ALA A 1 113 ? 0.804 6.973 29.744 1.00 50.75 113 ALA A CA 1
ATOM 913 C C . ALA A 1 113 ? -0.190 8.051 30.224 1.00 50.75 113 ALA A C 1
ATOM 915 O O . ALA A 1 113 ? -1.398 7.829 30.282 1.00 50.75 113 ALA A O 1
ATOM 916 N N . GLU A 1 114 ? 0.319 9.230 30.594 1.00 50.78 114 GLU A N 1
ATOM 917 C CA . GLU A 1 114 ? -0.490 10.393 31.012 1.00 50.78 114 GLU A CA 1
ATOM 918 C C . GLU A 1 114 ? -1.303 11.029 29.855 1.00 50.78 114 GLU A C 1
ATOM 920 O O . GLU A 1 114 ? -2.019 12.010 30.050 1.00 50.78 114 GLU A O 1
ATOM 925 N N . SER A 1 115 ? -1.207 10.490 28.635 1.00 52.09 115 SER A N 1
ATOM 926 C CA . SER A 1 115 ? -1.715 11.092 27.395 1.00 52.09 115 SER A CA 1
ATOM 927 C C . SER A 1 115 ? -3.203 10.848 27.093 1.00 52.09 115 SER A C 1
ATOM 929 O O . SER A 1 115 ? -3.740 11.530 26.220 1.00 52.09 115 SER A O 1
ATOM 931 N N . PHE A 1 116 ? -3.901 9.937 27.790 1.00 50.75 116 PHE A N 1
ATOM 932 C CA . PHE A 1 116 ? -5.291 9.562 27.462 1.00 50.75 116 PHE A CA 1
ATOM 933 C C . PHE A 1 116 ? -6.297 9.848 28.598 1.00 50.75 116 PHE A C 1
ATOM 935 O O . PHE A 1 116 ? -6.230 9.221 29.658 1.00 50.75 116 PHE A O 1
ATOM 942 N N . PRO A 1 117 ? -7.305 10.719 28.386 1.00 44.06 117 PRO A N 1
ATOM 943 C CA . PRO A 1 117 ? -8.298 11.057 29.402 1.00 44.06 117 PRO A CA 1
ATOM 944 C C . PRO A 1 117 ? -9.485 10.075 29.400 1.00 44.06 117 PRO A C 1
ATOM 946 O O . PRO A 1 117 ? -10.588 10.465 29.041 1.00 44.06 117 PRO A O 1
ATOM 949 N N . LEU A 1 118 ? -9.309 8.804 29.791 1.00 48.84 118 LEU A N 1
ATOM 950 C CA . LEU A 1 118 ? -10.438 7.874 30.006 1.00 48.84 118 LEU A CA 1
ATOM 951 C C . LEU A 1 118 ? -10.171 6.854 31.132 1.00 48.84 118 LEU A C 1
ATOM 953 O O . LEU A 1 118 ? -9.115 6.228 31.208 1.00 48.84 118 LEU A O 1
ATOM 957 N N . GLN A 1 119 ? -11.176 6.679 31.999 1.00 49.69 119 GLN A N 1
ATOM 958 C CA . GLN A 1 119 ? -11.222 5.692 33.082 1.00 49.69 119 GLN A CA 1
ATOM 959 C C . GLN A 1 119 ? -11.345 4.254 32.529 1.00 49.69 119 GLN A C 1
ATOM 961 O O . GLN A 1 119 ? -12.186 3.992 31.674 1.00 49.69 119 GLN A O 1
ATOM 966 N N . LYS A 1 120 ? -10.558 3.335 33.115 1.00 55.06 120 LYS A N 1
ATOM 967 C CA . LYS A 1 120 ? -10.364 1.888 32.839 1.00 55.06 120 LYS A CA 1
ATOM 968 C C . LYS A 1 120 ? -9.420 1.525 31.679 1.00 55.06 120 LYS A C 1
ATOM 970 O O . LYS A 1 120 ? -9.587 1.933 30.538 1.00 55.06 120 LYS A O 1
ATOM 975 N N . TYR A 1 121 ? -8.437 0.688 32.018 1.00 60.06 121 TYR A N 1
ATOM 976 C CA . TYR A 1 121 ? -7.310 0.173 31.223 1.00 60.06 121 TYR A CA 1
ATOM 977 C C . TYR A 1 121 ? -7.690 -0.781 30.078 1.00 60.06 121 TYR A C 1
ATOM 979 O O . TYR A 1 121 ? -6.876 -1.586 29.638 1.00 60.06 121 TYR A O 1
ATOM 987 N N . THR A 1 122 ? -8.930 -0.735 29.599 1.00 72.50 122 THR A N 1
ATOM 988 C CA . THR A 1 122 ? -9.384 -1.641 28.548 1.00 72.50 122 THR A CA 1
ATOM 989 C C . THR A 1 122 ? -8.747 -1.229 27.225 1.00 72.50 122 THR A C 1
ATOM 991 O O . THR A 1 122 ? -8.855 -0.064 26.847 1.00 72.50 122 THR A O 1
ATOM 994 N N . CYS A 1 123 ? -8.100 -2.183 26.554 1.00 83.19 123 CYS A N 1
ATOM 995 C CA . CYS A 1 123 ? -7.491 -2.086 25.227 1.00 83.19 123 CYS A CA 1
ATOM 996 C C . CYS A 1 123 ? -8.163 -3.090 24.274 1.00 83.19 123 CYS A C 1
ATOM 998 O O . CYS A 1 123 ? -8.537 -4.184 24.700 1.00 83.19 123 CYS A O 1
ATOM 1000 N N . TYR A 1 124 ? -8.315 -2.744 22.992 1.00 89.12 124 TYR A N 1
ATOM 1001 C CA . TYR A 1 124 ? -8.930 -3.619 21.985 1.00 89.12 124 TYR A CA 1
ATOM 1002 C C . TYR A 1 124 ? -7.955 -3.870 20.849 1.00 89.12 124 TYR A C 1
ATOM 1004 O O . TYR A 1 124 ? -7.347 -2.930 20.332 1.00 89.12 124 TYR A O 1
ATOM 1012 N N . ARG A 1 125 ? -7.840 -5.130 20.438 1.00 90.12 125 ARG A N 1
ATOM 1013 C CA . ARG A 1 125 ? -6.922 -5.560 19.380 1.00 90.12 125 ARG A CA 1
ATOM 1014 C C . ARG A 1 125 ? -7.492 -6.735 18.591 1.00 90.12 125 ARG A C 1
ATOM 1016 O O . ARG A 1 125 ? -8.491 -7.331 18.994 1.00 90.12 125 ARG A O 1
ATOM 1023 N N . TRP A 1 126 ? -6.802 -7.083 17.511 1.00 90.06 126 TRP A N 1
ATOM 1024 C CA . TRP A 1 126 ? -7.078 -8.268 16.700 1.00 90.06 126 TRP A CA 1
ATOM 1025 C C . TRP A 1 126 ? -5.773 -9.023 16.419 1.00 90.06 126 TRP A C 1
ATOM 1027 O O . TRP A 1 126 ? -4.782 -8.411 16.004 1.00 90.06 126 TRP A O 1
ATOM 1037 N N . ASP A 1 127 ? -5.762 -10.335 16.681 1.00 84.25 127 ASP A N 1
ATOM 1038 C CA . ASP A 1 127 ? -4.617 -11.255 16.535 1.00 84.25 127 ASP A CA 1
ATOM 1039 C C . ASP A 1 127 ? -3.352 -10.858 17.318 1.00 84.25 127 ASP A C 1
ATOM 1041 O O . ASP A 1 127 ? -2.239 -11.267 16.981 1.00 84.25 127 ASP A O 1
ATOM 1045 N N . GLY A 1 128 ? -3.474 -10.006 18.339 1.00 79.88 128 GLY A N 1
ATOM 1046 C CA . GLY A 1 128 ? -2.319 -9.541 19.111 1.00 79.88 128 GLY A CA 1
ATOM 1047 C C . GLY A 1 128 ? -1.251 -8.772 18.315 1.00 79.88 128 GLY A C 1
ATOM 1048 O O . GLY A 1 128 ? -0.157 -8.566 18.839 1.00 79.88 128 GLY A O 1
ATOM 1049 N N . ASN A 1 129 ? -1.533 -8.337 17.078 1.00 85.44 129 ASN A N 1
ATOM 1050 C CA . ASN A 1 129 ? -0.556 -7.702 16.187 1.00 85.44 129 ASN A CA 1
ATOM 1051 C C . ASN A 1 129 ? -0.967 -6.267 15.810 1.00 85.44 129 ASN A C 1
ATOM 1053 O O . ASN A 1 129 ? -2.095 -6.013 15.377 1.00 85.44 129 ASN A O 1
ATOM 1057 N N . VAL A 1 130 ? -0.019 -5.329 15.937 1.00 90.00 130 VAL A N 1
ATOM 1058 C CA . VAL A 1 130 ? -0.175 -3.918 15.543 1.00 90.00 130 VAL A CA 1
ATOM 1059 C C . VAL A 1 130 ? -0.583 -3.794 14.081 1.00 90.00 130 VAL A C 1
ATOM 1061 O O . VAL A 1 130 ? -1.470 -3.013 13.766 1.00 90.00 130 VAL A O 1
ATOM 1064 N N . TRP A 1 131 ? 0.012 -4.585 13.187 1.00 91.00 131 TRP A N 1
ATOM 1065 C CA . TRP A 1 131 ? -0.291 -4.499 11.761 1.00 91.00 131 TRP A CA 1
ATOM 1066 C C . TRP A 1 131 ? -1.753 -4.876 11.467 1.00 91.00 131 TRP A C 1
ATOM 1068 O O . TRP A 1 131 ? -2.449 -4.114 10.799 1.00 91.00 131 TRP A O 1
ATOM 1078 N N . ASN A 1 132 ? -2.253 -5.980 12.043 1.00 90.50 132 ASN A N 1
ATOM 1079 C CA . ASN A 1 132 ? -3.642 -6.429 11.864 1.00 90.50 132 ASN A CA 1
ATOM 1080 C C . ASN A 1 132 ? -4.632 -5.420 12.455 1.00 90.50 132 ASN A C 1
ATOM 1082 O O . ASN A 1 132 ? -5.605 -5.049 11.800 1.00 90.50 132 ASN A O 1
ATOM 1086 N N . THR A 1 133 ? -4.350 -4.931 13.665 1.00 93.38 133 THR A N 1
ATOM 1087 C CA . THR A 1 133 ? -5.181 -3.916 14.330 1.00 93.38 133 THR A CA 1
ATOM 1088 C C . THR A 1 133 ? -5.229 -2.621 13.515 1.00 93.38 133 THR A C 1
ATOM 1090 O O . THR A 1 133 ? -6.301 -2.042 13.349 1.00 93.38 133 THR A O 1
ATOM 1093 N N . SER A 1 134 ? -4.111 -2.205 12.915 1.00 94.62 134 SER A N 1
ATOM 1094 C CA . SER A 1 134 ? -4.077 -1.044 12.023 1.00 94.62 134 SER A CA 1
ATOM 1095 C C . SER A 1 134 ? -4.865 -1.258 10.724 1.00 94.62 134 SER A C 1
ATOM 1097 O O . SER A 1 134 ? -5.534 -0.328 10.278 1.00 94.62 134 SER A O 1
ATOM 1099 N N . CYS A 1 135 ? -4.853 -2.459 10.124 1.00 93.56 135 CYS A N 1
ATOM 1100 C CA . CYS A 1 135 ? -5.724 -2.785 8.980 1.00 93.56 135 CYS A CA 1
ATOM 1101 C C . CYS A 1 135 ? -7.208 -2.649 9.343 1.00 93.56 135 CYS A C 1
ATOM 1103 O O . CYS A 1 135 ? -7.973 -2.033 8.603 1.00 93.56 135 CYS A O 1
ATOM 1105 N N . VAL A 1 136 ? -7.598 -3.196 10.496 1.00 94.38 136 VAL A N 1
ATOM 1106 C CA . VAL A 1 136 ? -8.976 -3.137 10.999 1.00 94.38 136 VAL A CA 1
ATOM 1107 C C . VAL A 1 136 ? -9.422 -1.696 11.232 1.00 94.38 136 VAL A C 1
ATOM 1109 O O . VAL A 1 136 ? -10.486 -1.298 10.760 1.00 94.38 136 VAL A O 1
ATOM 1112 N N . LEU A 1 137 ? -8.608 -0.891 11.917 1.00 94.00 137 LEU A N 1
ATOM 1113 C CA . LEU A 1 137 ? -8.947 0.509 12.163 1.00 94.00 137 LEU A CA 1
ATOM 1114 C C . LEU A 1 137 ? -9.016 1.328 10.870 1.00 94.00 137 LEU A C 1
ATOM 1116 O O . LEU A 1 137 ? -9.905 2.166 10.742 1.00 94.00 137 LEU A O 1
ATOM 1120 N N . GLN A 1 138 ? -8.145 1.058 9.892 1.00 92.38 138 GLN A N 1
ATOM 1121 C CA . GLN A 1 138 ? -8.217 1.716 8.587 1.00 92.38 138 GLN A CA 1
ATOM 1122 C C . GLN A 1 138 ? -9.544 1.414 7.876 1.00 92.38 138 GLN A C 1
ATOM 1124 O O . GLN A 1 138 ? -10.168 2.333 7.354 1.00 92.38 138 GLN A O 1
ATOM 1129 N N . PHE A 1 139 ? -10.022 0.167 7.920 1.00 92.94 139 PHE A N 1
ATOM 1130 C CA . PHE A 1 139 ? -11.342 -0.183 7.388 1.00 92.94 139 PHE A CA 1
ATOM 1131 C C . PHE A 1 139 ? -12.478 0.573 8.086 1.00 92.94 139 PHE A C 1
ATOM 1133 O O . PHE A 1 139 ? -13.380 1.089 7.426 1.00 92.94 139 PHE A O 1
ATOM 1140 N N . ILE A 1 140 ? -12.420 0.699 9.414 1.00 91.62 140 ILE A N 1
ATOM 1141 C CA . ILE A 1 140 ? -13.408 1.475 10.176 1.00 91.62 140 ILE A CA 1
ATOM 1142 C C . ILE A 1 140 ? -13.363 2.955 9.772 1.00 91.62 140 ILE A C 1
ATOM 1144 O O . ILE A 1 140 ? -14.410 3.587 9.634 1.00 91.62 140 ILE A O 1
ATOM 1148 N N . PHE A 1 141 ? -12.174 3.512 9.540 1.00 89.44 141 PHE A N 1
ATOM 1149 C CA . PHE A 1 141 ? -12.019 4.883 9.057 1.00 89.44 141 PHE A CA 1
ATOM 1150 C C . PHE A 1 141 ? -12.589 5.074 7.650 1.00 89.44 141 PHE A C 1
ATOM 1152 O O . PHE A 1 141 ? -13.352 6.017 7.431 1.00 89.44 141 PHE A O 1
ATOM 1159 N N . ASP A 1 142 ? -12.296 4.159 6.726 1.00 88.81 142 ASP A N 1
ATOM 1160 C CA . ASP A 1 142 ? -12.873 4.161 5.379 1.00 88.81 142 ASP A CA 1
ATOM 1161 C C . ASP A 1 142 ? -14.410 4.085 5.440 1.00 88.81 142 ASP A C 1
ATOM 1163 O O . ASP A 1 142 ? -15.106 4.820 4.731 1.00 88.81 142 ASP A O 1
ATOM 1167 N N . PHE A 1 143 ? -14.953 3.253 6.335 1.00 88.88 143 PHE A N 1
ATOM 1168 C CA . PHE A 1 143 ? -16.394 3.116 6.552 1.00 88.88 143 PHE A CA 1
ATOM 1169 C C . PHE A 1 143 ? -17.032 4.407 7.075 1.00 88.88 143 PHE A C 1
ATOM 1171 O O . PHE A 1 143 ? -18.065 4.840 6.555 1.00 88.88 143 PHE A O 1
ATOM 1178 N N . LEU A 1 144 ? -16.421 5.037 8.081 1.00 86.44 144 LEU A N 1
ATOM 1179 C CA . LEU A 1 144 ? -16.901 6.299 8.647 1.00 86.44 144 LEU A CA 1
ATOM 1180 C C . LEU A 1 144 ? -16.857 7.431 7.617 1.00 86.44 144 LEU A C 1
ATOM 1182 O O . LEU A 1 144 ? -17.793 8.223 7.552 1.00 86.44 144 LEU A O 1
ATOM 1186 N N . LYS A 1 145 ? -15.814 7.474 6.780 1.00 84.19 145 LYS A N 1
ATOM 1187 C CA . LYS A 1 145 ? -15.679 8.453 5.692 1.00 84.19 145 LYS A CA 1
ATOM 1188 C C . LYS A 1 145 ? -16.757 8.273 4.619 1.00 84.19 145 LYS A C 1
ATOM 1190 O O . LYS A 1 145 ? -17.224 9.263 4.059 1.00 84.19 145 LYS A O 1
ATOM 1195 N N . LYS A 1 146 ? -17.160 7.029 4.329 1.00 84.00 146 LYS A N 1
ATOM 1196 C CA . LYS A 1 146 ? -18.270 6.727 3.406 1.00 84.00 146 LYS A CA 1
ATOM 1197 C C . LYS A 1 146 ? -19.630 7.144 3.988 1.00 84.00 146 LYS A C 1
ATOM 1199 O O . LYS A 1 146 ? -20.455 7.678 3.255 1.00 84.00 146 LYS A O 1
ATOM 1204 N N . ASN A 1 147 ? -19.853 6.924 5.286 1.00 79.38 147 ASN A N 1
ATOM 1205 C CA . ASN A 1 147 ? -21.163 7.044 5.946 1.00 79.38 147 ASN A CA 1
ATOM 1206 C C . ASN A 1 147 ? -21.238 8.224 6.936 1.00 79.38 147 ASN A C 1
ATOM 1208 O O . ASN A 1 147 ? -21.761 8.086 8.042 1.00 79.38 147 ASN A O 1
ATOM 1212 N N . ASP A 1 148 ? -20.703 9.389 6.563 1.00 70.25 148 ASP A N 1
ATOM 1213 C CA . ASP A 1 148 ? -20.478 10.512 7.490 1.00 70.25 148 ASP A CA 1
ATOM 1214 C C . ASP A 1 148 ? -21.766 11.038 8.177 1.00 70.25 148 ASP A C 1
ATOM 1216 O O . ASP A 1 148 ? -21.745 11.537 9.309 1.00 70.25 148 ASP A O 1
ATOM 1220 N N . THR A 1 149 ? -22.920 10.867 7.523 1.00 62.34 149 THR A N 1
ATOM 1221 C CA . THR A 1 149 ? -24.223 11.380 7.978 1.00 62.34 149 THR A CA 1
ATOM 1222 C C . THR A 1 149 ? -25.207 10.320 8.477 1.00 62.34 149 THR A C 1
ATOM 1224 O O . THR A 1 149 ? -26.133 10.682 9.197 1.00 62.34 149 THR A O 1
ATOM 1227 N N . ASP A 1 150 ? -25.044 9.046 8.111 1.00 67.06 150 ASP A N 1
ATOM 1228 C CA . ASP A 1 150 ? -26.026 7.990 8.399 1.00 67.06 150 ASP A CA 1
ATOM 1229 C C . ASP A 1 150 ? -25.314 6.654 8.653 1.00 67.06 150 ASP A C 1
ATOM 1231 O O . ASP A 1 150 ? -24.975 5.915 7.729 1.00 67.06 150 ASP A O 1
ATOM 1235 N N . ILE A 1 151 ? -25.013 6.379 9.924 1.00 67.62 151 ILE A N 1
ATOM 1236 C CA . ILE A 1 151 ? -24.449 5.093 10.339 1.00 67.62 151 ILE A CA 1
ATOM 1237 C C . ILE A 1 151 ? -25.627 4.158 10.620 1.00 67.62 151 ILE A C 1
ATOM 1239 O O . ILE A 1 151 ? -26.468 4.504 11.454 1.00 67.62 151 ILE A O 1
ATOM 1243 N N . PRO A 1 152 ? -25.694 2.976 9.985 1.00 67.38 152 PRO A N 1
ATOM 1244 C CA . PRO A 1 152 ? -26.784 2.035 10.203 1.00 67.38 152 PRO A CA 1
ATOM 1245 C C . PRO A 1 152 ? -26.967 1.686 11.682 1.00 67.38 152 PRO A C 1
ATOM 1247 O O . PRO A 1 152 ? -25.995 1.518 12.417 1.00 67.38 152 PRO A O 1
ATOM 1250 N N . ASN A 1 153 ? -28.227 1.519 12.097 1.00 62.72 153 ASN A N 1
ATOM 1251 C CA . ASN A 1 153 ? -28.664 1.327 13.492 1.00 62.72 153 ASN A CA 1
ATOM 1252 C C . ASN A 1 153 ? -28.027 0.132 14.244 1.00 62.72 153 ASN A C 1
ATOM 1254 O O . ASN A 1 153 ? -28.312 -0.062 15.423 1.00 62.72 153 ASN A O 1
ATOM 1258 N N . GLU A 1 154 ? -27.205 -0.691 13.589 1.00 65.94 154 GLU A N 1
ATOM 1259 C CA . GLU A 1 154 ? -26.586 -1.895 14.156 1.00 65.94 154 GLU A CA 1
ATOM 1260 C C . GLU A 1 154 ? -25.357 -1.614 15.032 1.00 65.94 154 GLU A C 1
ATOM 1262 O O . GLU A 1 154 ? -25.037 -2.426 15.907 1.00 65.94 154 GLU A O 1
ATOM 1267 N N . ILE A 1 155 ? -24.652 -0.501 14.790 1.00 74.94 155 ILE A N 1
ATOM 1268 C CA . ILE A 1 155 ? -23.489 -0.064 15.574 1.00 74.9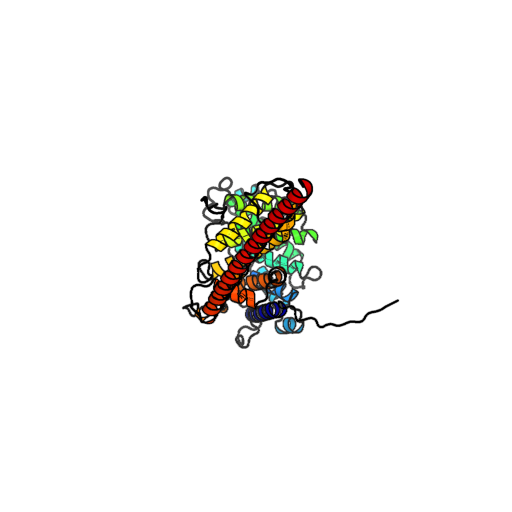4 155 ILE A CA 1
ATOM 1269 C C . ILE A 1 155 ? -23.550 1.453 15.707 1.00 74.94 155 ILE A C 1
ATOM 1271 O O . ILE A 1 155 ? -23.569 2.183 14.717 1.00 74.94 155 ILE A O 1
ATOM 1275 N N . THR A 1 156 ? -23.557 1.953 16.936 1.00 78.75 156 THR A N 1
ATOM 1276 C CA . THR A 1 156 ? -23.627 3.395 17.170 1.00 78.75 156 THR A CA 1
ATOM 1277 C C . THR A 1 156 ? -22.293 4.080 16.862 1.00 78.75 156 THR A C 1
ATOM 1279 O O . THR A 1 156 ? -21.206 3.526 17.051 1.00 78.75 156 THR A O 1
ATOM 1282 N N . ARG A 1 157 ? -22.354 5.358 16.464 1.00 78.56 157 ARG A N 1
ATOM 1283 C CA . ARG A 1 157 ? -21.155 6.196 16.267 1.00 78.56 157 ARG A CA 1
ATOM 1284 C C . ARG A 1 157 ? -20.264 6.234 17.514 1.00 78.56 157 ARG A C 1
ATOM 1286 O O . ARG A 1 157 ? -19.044 6.281 17.396 1.00 78.56 157 ARG A O 1
ATOM 1293 N N . ASN A 1 158 ? -20.870 6.201 18.701 1.00 79.25 158 ASN A N 1
ATOM 1294 C CA . ASN A 1 158 ? -20.156 6.216 19.975 1.00 79.25 158 ASN A CA 1
ATOM 1295 C C . ASN A 1 158 ? -19.408 4.905 20.238 1.00 79.25 158 ASN A C 1
ATOM 1297 O O . ASN A 1 158 ? -18.267 4.952 20.688 1.00 79.25 158 ASN A O 1
ATOM 1301 N N . GLU A 1 159 ? -20.003 3.757 19.910 1.00 83.75 159 GLU A N 1
ATOM 1302 C CA . GLU A 1 159 ? -19.328 2.458 20.011 1.00 83.75 159 GLU A CA 1
ATOM 1303 C C . GLU A 1 159 ? -18.113 2.377 19.082 1.00 83.75 159 GLU A C 1
ATOM 1305 O O . GLU A 1 159 ? -17.051 1.919 19.506 1.00 83.75 159 GLU A O 1
ATOM 1310 N N . LEU A 1 160 ? -18.227 2.884 17.848 1.00 85.31 160 LEU A N 1
ATOM 1311 C CA . LEU A 1 160 ? -17.090 2.962 16.923 1.00 85.31 160 LEU A CA 1
ATOM 1312 C C . LEU A 1 160 ? -15.997 3.903 17.439 1.00 85.31 160 LEU A C 1
ATOM 1314 O O . LEU A 1 160 ? -14.825 3.533 17.421 1.00 85.31 160 LEU A O 1
ATOM 1318 N N . LYS A 1 161 ? -16.361 5.087 17.951 1.00 81.56 161 LYS A N 1
ATOM 1319 C CA . LYS A 1 161 ? -15.401 6.022 18.568 1.00 81.56 161 LYS A CA 1
ATOM 1320 C C . LYS A 1 161 ? -14.659 5.377 19.736 1.00 81.56 161 LYS A C 1
ATOM 1322 O O . LYS A 1 161 ? -13.436 5.454 19.795 1.00 81.56 161 LYS A O 1
ATOM 1327 N N . GLN A 1 162 ? -15.382 4.721 20.644 1.00 83.06 162 GLN A N 1
ATOM 1328 C CA . GLN A 1 162 ? -14.772 4.024 21.775 1.00 83.06 162 GLN A CA 1
ATOM 1329 C C . GLN A 1 162 ? -13.813 2.937 21.293 1.00 83.06 162 GLN A C 1
ATOM 1331 O O . GLN A 1 162 ? -12.690 2.861 21.782 1.00 83.06 162 GLN A O 1
ATOM 1336 N N . LEU A 1 163 ? -14.227 2.139 20.307 1.00 87.44 163 LEU A N 1
ATOM 1337 C CA . LEU A 1 163 ? -13.378 1.108 19.724 1.00 87.44 163 LEU A CA 1
ATOM 1338 C C . LEU A 1 163 ? -12.084 1.700 19.152 1.00 87.44 163 LEU A C 1
ATOM 1340 O O . LEU A 1 163 ? -11.003 1.218 19.483 1.00 87.44 163 LEU A O 1
ATOM 1344 N N . ILE A 1 164 ? -12.186 2.780 18.373 1.00 88.12 164 ILE A N 1
ATOM 1345 C CA . ILE A 1 164 ? -11.036 3.495 17.805 1.00 88.12 164 ILE A CA 1
ATOM 1346 C C . ILE A 1 164 ? -10.083 3.959 18.908 1.00 88.12 164 ILE A C 1
ATOM 1348 O O . ILE A 1 164 ? -8.893 3.656 18.849 1.00 88.12 164 ILE A O 1
ATOM 1352 N N . TYR A 1 165 ? -10.588 4.654 19.928 1.00 83.38 165 TYR A N 1
ATOM 1353 C CA . TYR A 1 165 ? -9.755 5.172 21.018 1.00 83.38 165 TYR A CA 1
ATOM 1354 C C . TYR A 1 165 ? -9.029 4.066 21.766 1.00 83.38 165 TYR A C 1
ATOM 1356 O O . TYR A 1 165 ? -7.821 4.132 21.997 1.00 83.38 165 TYR A O 1
ATOM 1364 N N . THR A 1 166 ? -9.774 3.029 22.114 1.00 85.12 166 THR A N 1
ATOM 1365 C CA . THR A 1 166 ? -9.274 1.904 22.881 1.00 85.12 166 THR A CA 1
ATOM 1366 C C . THR A 1 166 ? -8.239 1.083 22.094 1.00 85.12 166 THR A C 1
ATOM 1368 O O . THR A 1 166 ? -7.295 0.557 22.687 1.00 85.12 166 THR A O 1
ATOM 1371 N N . SER A 1 167 ? -8.349 1.016 20.767 1.00 90.31 167 SER A N 1
ATOM 1372 C CA . SER A 1 167 ? -7.358 0.356 19.909 1.00 90.31 167 SER A CA 1
ATOM 1373 C C . SER A 1 167 ? -6.147 1.225 19.565 1.00 90.31 167 SER A C 1
ATOM 1375 O O . SER A 1 167 ? -5.034 0.705 19.531 1.00 90.31 167 SER A O 1
ATOM 1377 N N . LEU A 1 168 ? -6.311 2.536 19.354 1.00 88.12 168 LEU A N 1
ATOM 1378 C CA . LEU A 1 168 ? -5.178 3.454 19.154 1.00 88.12 168 LEU A CA 1
ATOM 1379 C C . LEU A 1 168 ? -4.277 3.499 20.388 1.00 88.12 168 LEU A C 1
ATOM 1381 O O . LEU A 1 168 ? -3.056 3.445 20.254 1.00 88.12 168 LEU A O 1
ATOM 1385 N N . ARG A 1 169 ? -4.880 3.505 21.582 1.00 81.88 169 ARG A N 1
ATOM 1386 C CA . ARG A 1 169 ? -4.151 3.375 22.846 1.00 81.88 169 ARG A CA 1
ATOM 1387 C C . ARG A 1 169 ? -3.343 2.080 22.893 1.00 81.88 169 ARG A C 1
ATOM 1389 O O . ARG A 1 169 ? -2.176 2.099 23.261 1.00 81.88 169 ARG A O 1
ATOM 1396 N N . TRP A 1 170 ? -3.943 0.955 22.499 1.00 86.31 170 TRP A N 1
ATOM 1397 C CA . TRP A 1 170 ? -3.221 -0.316 22.440 1.00 86.31 170 TRP A CA 1
ATOM 1398 C C . TRP A 1 170 ? -2.016 -0.238 21.496 1.00 86.31 170 TRP A C 1
ATOM 1400 O O . TRP A 1 170 ? -0.922 -0.642 21.877 1.00 86.31 170 TRP A O 1
ATOM 1410 N N . ILE A 1 171 ? -2.188 0.334 20.299 1.00 88.50 171 ILE A N 1
ATOM 1411 C CA . ILE A 1 171 ? -1.090 0.540 19.346 1.00 88.50 171 ILE A CA 1
ATOM 1412 C C . ILE A 1 171 ? 0.030 1.372 19.984 1.00 88.50 171 ILE A C 1
ATOM 1414 O O . ILE A 1 171 ? 1.176 0.938 19.952 1.00 88.50 171 ILE A O 1
ATOM 1418 N N . GLU A 1 172 ? -0.282 2.518 20.593 1.00 83.94 172 GLU A N 1
ATOM 1419 C CA . GLU A 1 172 ? 0.700 3.363 21.290 1.00 83.94 172 GLU A CA 1
ATOM 1420 C C . GLU A 1 172 ? 1.513 2.566 22.316 1.00 83.94 172 GLU A C 1
ATOM 1422 O O . GLU A 1 172 ? 2.745 2.572 22.290 1.00 83.94 172 GLU A O 1
ATOM 1427 N N . LEU A 1 173 ? 0.818 1.821 23.179 1.00 79.19 173 LEU A N 1
ATOM 1428 C CA . LEU A 1 173 ? 1.428 1.007 24.227 1.00 79.19 173 LEU A CA 1
ATOM 1429 C C . LEU A 1 173 ? 2.396 -0.030 23.656 1.00 79.19 173 LEU A C 1
ATOM 1431 O O . LEU A 1 173 ? 3.454 -0.262 24.245 1.00 79.19 173 LEU A O 1
ATOM 1435 N N . MET A 1 174 ? 2.075 -0.621 22.503 1.00 82.88 174 MET A N 1
ATOM 1436 C CA . MET A 1 174 ? 2.971 -1.557 21.826 1.00 82.88 174 MET A CA 1
ATOM 1437 C C . MET A 1 174 ? 4.281 -0.892 21.396 1.00 82.88 174 MET A C 1
ATOM 1439 O O . MET A 1 174 ? 5.343 -1.495 21.549 1.00 82.88 174 MET A O 1
ATOM 1443 N N . PHE A 1 175 ? 4.230 0.344 20.890 1.00 81.19 175 PHE A N 1
ATOM 1444 C CA . PHE A 1 175 ? 5.435 1.088 20.512 1.00 81.19 175 PHE A CA 1
ATOM 1445 C C . PHE A 1 175 ? 6.235 1.543 21.737 1.00 81.19 175 PHE A C 1
ATOM 1447 O O . PHE A 1 175 ? 7.447 1.331 21.766 1.00 81.19 175 PHE A O 1
ATOM 1454 N N . LEU A 1 176 ? 5.572 2.067 22.774 1.00 75.06 176 LEU A N 1
ATOM 1455 C CA . LEU A 1 176 ? 6.225 2.478 24.024 1.00 75.06 176 LEU A CA 1
ATOM 1456 C C . LEU A 1 176 ? 6.928 1.310 24.724 1.00 75.06 176 LEU A C 1
ATOM 1458 O O . LEU A 1 176 ? 8.048 1.463 25.210 1.00 75.06 176 LEU A O 1
ATOM 1462 N N . SER A 1 177 ? 6.293 0.137 24.738 1.00 70.06 177 SER A N 1
ATOM 1463 C CA . SER A 1 177 ? 6.841 -1.076 25.358 1.00 70.06 177 SER A CA 1
ATOM 1464 C C . SER A 1 177 ? 8.009 -1.673 24.574 1.00 70.06 177 SER A C 1
ATOM 1466 O O . SER A 1 177 ? 8.790 -2.436 25.136 1.00 70.06 177 SER A O 1
ATOM 1468 N N . ASN A 1 178 ? 8.133 -1.354 23.284 1.00 68.31 178 ASN A N 1
ATOM 1469 C CA . ASN A 1 178 ? 9.232 -1.831 22.450 1.00 68.31 178 ASN A CA 1
ATOM 1470 C C . ASN A 1 178 ? 10.440 -0.874 22.451 1.00 68.31 178 ASN A C 1
ATOM 1472 O O . ASN A 1 178 ? 11.476 -1.206 21.876 1.00 68.31 178 ASN A O 1
ATOM 1476 N N . ASP A 1 179 ? 10.349 0.291 23.105 1.00 66.06 179 ASP A N 1
ATOM 1477 C CA . ASP A 1 179 ? 11.524 1.126 23.363 1.00 66.06 179 ASP A CA 1
ATOM 1478 C C . ASP A 1 179 ? 12.427 0.420 24.399 1.00 66.06 179 ASP A C 1
ATOM 1480 O O . ASP A 1 179 ? 12.011 0.222 25.550 1.00 66.06 179 ASP A O 1
ATOM 1484 N N . PRO A 1 180 ? 13.678 0.063 24.036 1.00 60.06 180 PRO A N 1
ATOM 1485 C CA . PRO A 1 180 ? 14.653 -0.537 24.948 1.00 60.06 180 PRO A CA 1
ATOM 1486 C C . PRO A 1 180 ? 14.820 0.213 26.271 1.00 60.06 180 PRO A C 1
ATOM 1488 O O . PRO A 1 180 ? 15.166 -0.398 27.283 1.00 60.06 180 PRO A O 1
ATOM 1491 N N . LYS A 1 181 ? 14.614 1.536 26.257 1.00 60.91 181 LYS A N 1
ATOM 1492 C CA . LYS A 1 181 ? 14.751 2.403 27.431 1.00 60.91 181 LYS A CA 1
ATOM 1493 C C . LYS A 1 181 ? 13.596 2.241 28.415 1.00 60.91 181 LYS A C 1
ATOM 1495 O O . LYS A 1 181 ? 13.805 2.442 29.608 1.00 60.91 181 LYS A O 1
ATOM 1500 N N . ASN A 1 182 ? 12.413 1.871 27.926 1.00 57.00 182 ASN A N 1
ATOM 1501 C CA . ASN A 1 182 ? 11.188 1.816 28.719 1.00 57.00 182 ASN A CA 1
ATOM 1502 C C . ASN A 1 182 ? 10.882 0.403 29.218 1.00 57.00 182 ASN A C 1
ATOM 1504 O O . ASN A 1 182 ? 10.352 0.258 30.318 1.00 57.00 182 ASN A O 1
ATOM 1508 N N . ASN A 1 183 ? 11.228 -0.644 28.457 1.00 54.78 183 ASN A N 1
ATOM 1509 C CA . ASN A 1 183 ? 11.044 -2.019 28.922 1.00 54.78 183 ASN A CA 1
ATOM 1510 C C . ASN A 1 183 ? 12.035 -3.025 28.294 1.00 54.78 183 ASN A C 1
ATOM 1512 O O . ASN A 1 183 ? 11.731 -3.665 27.283 1.00 54.78 183 ASN A O 1
ATOM 1516 N N . PRO A 1 184 ? 13.203 -3.255 28.922 1.00 52.78 184 PRO A N 1
ATOM 1517 C CA . PRO A 1 184 ? 14.188 -4.216 28.425 1.00 52.78 184 PRO A CA 1
ATOM 1518 C C . PRO A 1 184 ? 13.702 -5.681 28.439 1.00 52.78 184 PRO A C 1
ATOM 1520 O O . PRO A 1 184 ? 14.311 -6.520 27.779 1.00 52.78 184 PRO A O 1
ATOM 1523 N N . LEU A 1 185 ? 12.611 -6.010 29.148 1.00 46.62 185 LEU A N 1
ATOM 1524 C CA . LEU A 1 185 ? 12.036 -7.364 29.210 1.00 46.62 185 LEU A CA 1
ATOM 1525 C C . LEU A 1 185 ? 10.948 -7.611 28.145 1.00 46.62 185 LEU A C 1
ATOM 1527 O O . LEU A 1 185 ? 10.706 -8.764 27.782 1.00 46.62 185 LEU A O 1
ATOM 1531 N N . ALA A 1 186 ? 10.317 -6.561 27.607 1.00 52.03 186 ALA A N 1
ATOM 1532 C CA . ALA A 1 186 ? 9.251 -6.674 26.602 1.00 52.03 186 ALA A CA 1
ATOM 1533 C C . ALA A 1 186 ? 9.756 -6.874 25.161 1.00 52.03 186 ALA A C 1
ATOM 1535 O O . ALA A 1 186 ? 8.982 -7.327 24.312 1.00 52.03 186 ALA A O 1
ATOM 1536 N N . GLN A 1 187 ? 11.049 -6.629 24.896 1.00 50.81 187 GLN A N 1
ATOM 1537 C CA . GLN A 1 187 ? 11.666 -6.694 23.557 1.00 50.81 187 GLN A CA 1
ATOM 1538 C C . GLN A 1 187 ? 11.414 -8.006 22.795 1.00 50.81 187 GLN A C 1
ATOM 1540 O O . GLN A 1 187 ? 11.402 -8.014 21.567 1.00 50.81 187 GLN A O 1
ATOM 1545 N N . ASN A 1 188 ? 11.182 -9.117 23.501 1.00 52.16 188 ASN A N 1
ATOM 1546 C CA . ASN A 1 188 ? 10.977 -10.427 22.878 1.00 52.16 188 ASN A CA 1
ATOM 1547 C C . ASN A 1 188 ? 9.507 -10.857 22.772 1.00 52.16 188 ASN A C 1
ATOM 1549 O O . ASN A 1 188 ? 9.216 -11.807 22.048 1.00 52.16 188 ASN A O 1
ATOM 1553 N N . LYS A 1 189 ? 8.575 -10.201 23.481 1.00 59.47 189 LYS A N 1
ATOM 1554 C CA . LYS A 1 189 ? 7.157 -10.608 23.485 1.00 59.47 189 LYS A CA 1
ATOM 1555 C C . LYS A 1 189 ? 6.400 -10.043 22.281 1.00 59.47 189 LYS A C 1
ATOM 1557 O O . LYS A 1 189 ? 5.495 -10.698 21.775 1.00 59.47 189 LYS A O 1
ATOM 1562 N N . TYR A 1 190 ? 6.797 -8.860 21.805 1.00 65.12 190 TYR A N 1
ATOM 1563 C CA . TYR A 1 190 ? 6.091 -8.132 20.752 1.00 65.12 190 TYR A CA 1
ATOM 1564 C C . TYR A 1 190 ? 7.052 -7.388 19.815 1.00 65.12 190 TYR A C 1
ATOM 1566 O O . TYR A 1 190 ? 7.090 -6.160 19.780 1.00 65.12 190 TYR A O 1
ATOM 1574 N N . ALA A 1 191 ? 7.855 -8.134 19.055 1.00 69.12 191 ALA A N 1
ATOM 1575 C CA . ALA A 1 191 ? 8.792 -7.540 18.105 1.00 69.12 191 ALA A CA 1
ATOM 1576 C C . ALA A 1 191 ? 8.049 -6.704 17.043 1.00 69.12 191 ALA A C 1
ATOM 1578 O O . ALA A 1 191 ? 7.269 -7.241 16.254 1.00 69.12 191 ALA A O 1
ATOM 1579 N N . LEU A 1 192 ? 8.305 -5.392 17.010 1.00 82.00 192 LEU A N 1
ATOM 1580 C CA . LEU A 1 192 ? 7.811 -4.516 15.945 1.00 82.00 192 LEU A CA 1
ATOM 1581 C C . LEU A 1 192 ? 8.818 -4.450 14.802 1.00 82.00 192 LEU A C 1
ATOM 1583 O O . LEU A 1 192 ? 10.015 -4.253 15.012 1.00 82.00 192 LEU A O 1
ATOM 1587 N N . TYR A 1 193 ? 8.310 -4.564 13.579 1.00 85.88 193 TYR A N 1
ATOM 1588 C CA . TYR A 1 193 ? 9.091 -4.432 12.354 1.00 85.88 193 TYR A CA 1
ATOM 1589 C C . TYR A 1 193 ? 8.708 -3.158 11.608 1.00 85.88 193 TYR A C 1
ATOM 1591 O O . TYR A 1 193 ? 7.640 -2.591 11.829 1.00 85.88 193 TYR A O 1
ATOM 1599 N N . SER A 1 194 ? 9.533 -2.743 10.647 1.00 89.06 194 SER A N 1
ATOM 1600 C CA . SER A 1 194 ? 9.285 -1.555 9.819 1.00 89.06 194 SER A CA 1
ATOM 1601 C C . SER A 1 194 ? 7.903 -1.549 9.137 1.00 89.06 194 SER A C 1
ATOM 1603 O O . SER A 1 194 ? 7.298 -0.490 8.985 1.00 89.06 194 SER A O 1
ATOM 1605 N N . SER A 1 195 ? 7.334 -2.714 8.803 1.00 90.56 195 SER A N 1
ATOM 1606 C CA . SER A 1 195 ? 5.953 -2.830 8.305 1.00 90.56 195 SER A CA 1
ATOM 1607 C C . SER A 1 195 ? 4.896 -2.406 9.337 1.00 90.56 195 SER A C 1
ATOM 1609 O O . SER A 1 195 ? 3.896 -1.805 8.950 1.00 90.56 195 SER A O 1
ATOM 1611 N N . ASN A 1 196 ? 5.103 -2.660 10.638 1.00 92.06 196 ASN A N 1
ATOM 1612 C CA . ASN A 1 196 ? 4.212 -2.185 11.706 1.00 92.06 196 ASN A CA 1
ATOM 1613 C C . ASN A 1 196 ? 4.218 -0.653 11.764 1.00 92.06 196 ASN A C 1
ATOM 1615 O O . ASN A 1 196 ? 3.155 -0.044 11.723 1.00 92.06 196 ASN A O 1
ATOM 1619 N N . PHE A 1 197 ? 5.407 -0.040 11.776 1.00 93.12 197 PHE A N 1
ATOM 1620 C CA . PHE A 1 197 ? 5.575 1.418 11.705 1.00 93.12 197 PHE A CA 1
ATOM 1621 C C . PHE A 1 197 ? 4.880 2.000 10.466 1.00 93.12 197 PHE A C 1
ATOM 1623 O O . PHE A 1 197 ? 4.094 2.936 10.568 1.00 93.12 197 PHE A O 1
ATOM 1630 N N . SER A 1 198 ? 5.104 1.392 9.300 1.00 94.50 198 SER A N 1
ATOM 1631 C CA . SER A 1 198 ? 4.544 1.849 8.021 1.00 94.50 198 SER A CA 1
ATOM 1632 C C . SER A 1 198 ? 3.017 1.806 8.002 1.00 94.50 198 SER A C 1
ATOM 1634 O O . SER A 1 198 ? 2.367 2.774 7.612 1.00 94.50 198 SER A O 1
ATOM 1636 N N . LYS A 1 199 ? 2.421 0.700 8.462 1.00 94.12 199 LYS A N 1
ATOM 1637 C CA . LYS A 1 199 ? 0.962 0.560 8.476 1.00 94.12 199 LYS A CA 1
ATOM 1638 C C . LYS A 1 199 ? 0.308 1.477 9.510 1.00 94.12 199 LYS A C 1
ATOM 1640 O O . LYS A 1 199 ? -0.748 2.038 9.228 1.00 94.12 199 LYS A O 1
ATOM 1645 N N . THR A 1 200 ? 0.944 1.675 10.665 1.00 94.69 200 THR A N 1
ATOM 1646 C CA . THR A 1 200 ? 0.496 2.658 11.661 1.00 94.69 200 THR A CA 1
ATOM 1647 C C . THR A 1 200 ? 0.596 4.085 11.123 1.00 94.69 200 THR A C 1
ATOM 1649 O O . THR A 1 200 ? -0.332 4.857 11.326 1.00 94.69 200 THR A O 1
ATOM 1652 N N . LEU A 1 201 ? 1.642 4.439 10.368 1.00 94.50 201 LEU A N 1
ATOM 1653 C CA . LEU A 1 201 ? 1.730 5.757 9.726 1.00 94.50 201 LEU A CA 1
ATOM 1654 C C . LEU A 1 201 ? 0.548 6.006 8.778 1.00 94.50 201 LEU A C 1
ATOM 1656 O O . LEU A 1 201 ? -0.110 7.037 8.889 1.00 94.50 201 LEU A O 1
ATOM 1660 N N . ILE A 1 202 ? 0.234 5.048 7.899 1.00 93.19 202 ILE A N 1
ATOM 1661 C CA . ILE A 1 202 ? -0.924 5.143 6.990 1.00 93.19 202 ILE A CA 1
ATOM 1662 C C . ILE A 1 202 ? -2.228 5.311 7.785 1.00 93.19 202 ILE A C 1
ATOM 1664 O O . ILE A 1 202 ? -3.047 6.171 7.455 1.00 93.19 202 ILE A O 1
ATOM 1668 N N . LEU A 1 203 ? -2.405 4.541 8.864 1.00 93.44 203 LEU A N 1
ATOM 1669 C CA . LEU A 1 203 ? -3.563 4.654 9.751 1.00 93.44 203 LEU A CA 1
ATOM 1670 C C . LEU A 1 203 ? -3.698 6.062 10.355 1.00 93.44 203 LEU A C 1
ATOM 1672 O O . LEU A 1 203 ? -4.779 6.649 10.309 1.00 93.44 203 LEU A O 1
ATOM 1676 N N . LEU A 1 204 ? -2.619 6.604 10.925 1.00 91.06 204 LEU A N 1
ATOM 1677 C CA . LEU A 1 204 ? -2.632 7.927 11.556 1.00 91.06 204 LEU A CA 1
ATOM 1678 C C . LEU A 1 204 ? -2.879 9.040 10.528 1.00 91.06 204 LEU A C 1
ATOM 1680 O O . LEU A 1 204 ? -3.524 10.038 10.849 1.00 91.06 204 LEU A O 1
ATOM 1684 N N . LEU A 1 205 ? -2.440 8.858 9.280 1.00 88.88 205 LEU A N 1
ATOM 1685 C CA . LEU A 1 205 ? -2.771 9.778 8.191 1.00 88.88 205 LEU A CA 1
ATOM 1686 C C . LEU A 1 205 ? -4.270 9.764 7.874 1.00 88.88 205 LEU A C 1
ATOM 1688 O O . LEU A 1 205 ? -4.880 10.831 7.812 1.00 88.88 205 LEU A O 1
ATOM 1692 N N . HIS A 1 206 ? -4.892 8.585 7.791 1.00 86.12 206 HIS A N 1
ATOM 1693 C CA . HIS A 1 206 ? -6.346 8.468 7.602 1.00 86.12 206 HIS A CA 1
ATOM 1694 C C . HIS A 1 206 ? -7.128 9.088 8.772 1.00 86.12 206 HIS A C 1
ATOM 1696 O O . HIS A 1 206 ? -8.136 9.764 8.557 1.00 86.12 206 HIS A O 1
ATOM 1702 N N . LEU A 1 207 ? -6.640 8.925 10.008 1.00 85.62 207 LEU A N 1
ATOM 1703 C CA . LEU A 1 207 ? -7.215 9.593 11.179 1.00 85.62 207 LEU A CA 1
ATOM 1704 C C . LEU A 1 207 ? -7.175 11.123 11.031 1.00 85.62 207 LEU A C 1
ATOM 1706 O O . LEU A 1 207 ? -8.147 11.797 11.369 1.00 85.62 207 LEU A O 1
ATOM 1710 N N . SER A 1 208 ? -6.085 11.677 10.489 1.00 82.12 208 SER A N 1
ATOM 1711 C CA . SER A 1 208 ? -5.958 13.128 10.309 1.00 82.12 208 SER A CA 1
ATOM 1712 C C . SER A 1 208 ? -6.942 13.713 9.298 1.00 82.12 208 SER A C 1
ATOM 1714 O O . SER A 1 208 ? -7.452 14.817 9.500 1.00 82.12 208 SER A O 1
ATOM 1716 N N . GLU A 1 209 ? -7.290 12.950 8.262 1.00 77.06 209 GLU A N 1
ATOM 1717 C CA . GLU A 1 209 ? -8.344 13.329 7.323 1.00 77.06 209 GLU A CA 1
ATOM 1718 C C . GLU A 1 209 ? -9.727 13.350 7.989 1.00 77.06 209 GLU A C 1
ATOM 1720 O O . GLU A 1 209 ? -10.501 14.278 7.756 1.00 77.06 209 GLU A O 1
ATOM 1725 N N . LEU A 1 210 ? -10.032 12.376 8.855 1.00 73.06 210 LEU A N 1
ATOM 1726 C CA . LEU A 1 210 ? -11.314 12.297 9.569 1.00 73.06 210 LEU A CA 1
ATOM 1727 C C . LEU A 1 210 ? -11.476 13.382 10.643 1.00 73.06 210 LEU A C 1
ATOM 1729 O O . LEU A 1 210 ? -12.566 13.940 10.798 1.00 73.06 210 LEU A O 1
ATOM 1733 N N . GLU A 1 211 ? -10.409 13.725 11.364 1.00 65.94 211 GLU A N 1
ATOM 1734 C CA . GLU A 1 211 ? -10.418 14.789 12.380 1.00 65.94 211 GLU A CA 1
ATOM 1735 C C . GLU A 1 211 ? -10.718 16.173 11.793 1.00 65.94 211 GLU A C 1
ATOM 1737 O O . GLU A 1 211 ? -11.330 17.002 12.461 1.00 65.94 211 GLU A O 1
ATOM 1742 N N . SER A 1 212 ? -10.389 16.411 10.518 1.00 57.66 212 SER A N 1
ATOM 1743 C CA . SER A 1 212 ? -10.780 17.650 9.828 1.00 57.66 212 SER A CA 1
ATOM 1744 C C . SER A 1 212 ? -12.305 17.821 9.687 1.00 57.66 212 SER A C 1
ATOM 1746 O O . SER A 1 212 ? -12.773 18.915 9.370 1.00 57.66 212 SER A O 1
ATOM 1748 N N . SER A 1 213 ? -13.073 16.759 9.970 1.00 53.38 213 SER A N 1
ATOM 1749 C CA . SER A 1 213 ? -14.533 16.693 9.853 1.00 53.38 213 SER A CA 1
ATOM 1750 C C . SER A 1 213 ? -15.282 16.342 11.156 1.00 53.38 213 SER A C 1
ATOM 1752 O O . SER A 1 213 ? -16.507 16.438 11.172 1.00 53.38 213 SER A O 1
ATOM 1754 N N . THR A 1 214 ? -14.610 15.955 12.259 1.00 50.53 214 THR A N 1
ATOM 1755 C CA . THR A 1 214 ? -15.283 15.370 13.450 1.00 50.53 214 THR A CA 1
ATOM 1756 C C . THR A 1 214 ? -14.630 15.672 14.818 1.00 50.53 214 THR A C 1
ATOM 1758 O O . THR A 1 214 ? -13.474 16.063 14.911 1.00 50.53 214 THR A O 1
ATOM 1761 N N . GLU A 1 215 ? -15.384 15.428 15.906 1.00 53.00 215 GLU A N 1
ATOM 1762 C CA . GLU A 1 215 ? -15.071 15.581 17.353 1.00 53.00 215 GLU A CA 1
ATOM 1763 C C . GLU A 1 215 ? -13.868 14.758 17.901 1.00 53.00 215 GLU A C 1
ATOM 1765 O O . GLU A 1 215 ? -13.748 14.570 19.113 1.00 53.00 215 GLU A O 1
ATOM 1770 N N . LEU A 1 216 ? -12.991 14.226 17.042 1.00 59.12 216 LEU A N 1
ATOM 1771 C CA . LEU A 1 216 ? -11.810 13.430 17.421 1.00 59.12 216 LEU A CA 1
ATOM 1772 C C . LEU A 1 216 ? -10.553 14.298 17.699 1.00 59.12 216 LEU A C 1
ATOM 1774 O O . LEU A 1 216 ? -9.480 13.757 17.949 1.00 59.12 216 LEU A O 1
ATOM 1778 N N . ASP A 1 217 ? -10.683 15.634 17.709 1.00 63.53 217 ASP A N 1
ATOM 1779 C CA . ASP A 1 217 ? -9.594 16.637 17.829 1.00 63.53 217 ASP A CA 1
ATOM 1780 C C . ASP A 1 217 ? -8.701 16.471 19.082 1.00 63.53 217 ASP A C 1
ATOM 1782 O O . ASP A 1 217 ? -7.572 16.958 19.135 1.00 63.53 217 ASP A O 1
ATOM 1786 N N . VAL A 1 218 ? -9.166 15.716 20.087 1.00 61.97 218 VAL A N 1
ATOM 1787 C CA . VAL A 1 218 ? -8.414 15.388 21.314 1.00 61.97 218 VAL A CA 1
ATOM 1788 C C . VAL A 1 218 ? -7.064 14.719 21.005 1.00 61.97 218 VAL A C 1
ATOM 1790 O O . VAL A 1 218 ? -6.113 14.880 21.771 1.00 61.97 218 VAL A O 1
ATOM 1793 N N . TYR A 1 219 ? -6.942 14.024 19.869 1.00 68.25 219 TYR A N 1
ATOM 1794 C CA . TYR A 1 219 ? -5.746 13.253 19.508 1.00 68.25 219 TYR A CA 1
ATOM 1795 C C . TYR A 1 219 ? -4.746 13.995 18.645 1.00 68.25 219 TYR A C 1
ATOM 1797 O O . TYR A 1 219 ? -3.649 13.484 18.434 1.00 68.25 219 TYR A O 1
ATOM 1805 N N . LYS A 1 220 ? -5.064 15.207 18.196 1.00 76.44 220 LYS A N 1
ATOM 1806 C CA . LYS A 1 220 ? -4.260 15.917 17.206 1.00 76.44 220 LYS A CA 1
ATOM 1807 C C . LYS A 1 220 ? -2.789 16.042 17.602 1.00 76.44 220 LYS A C 1
ATOM 1809 O O . LYS A 1 220 ? -1.909 15.619 16.860 1.00 76.44 220 LYS A O 1
ATOM 1814 N N . LYS A 1 221 ? -2.516 16.558 18.807 1.00 78.38 221 LYS A N 1
ATOM 1815 C CA . LYS A 1 221 ? -1.141 16.749 19.303 1.00 78.38 221 LYS A CA 1
ATOM 1816 C C . LYS A 1 221 ? -0.399 15.420 19.474 1.00 78.38 221 LYS A C 1
ATOM 1818 O O . LYS A 1 221 ? 0.766 15.322 19.105 1.00 78.38 221 LYS A O 1
ATOM 1823 N N . TRP A 1 222 ? -1.066 14.420 20.048 1.00 83.69 222 TRP A N 1
ATOM 1824 C CA . TRP A 1 222 ? -0.493 13.090 20.248 1.00 83.69 222 TRP A CA 1
ATOM 1825 C C . TRP A 1 222 ? -0.159 12.425 18.908 1.00 83.69 222 TRP A C 1
ATOM 1827 O O . TRP A 1 222 ? 0.975 12.011 18.689 1.00 83.69 222 TRP A O 1
ATOM 1837 N N . ARG A 1 223 ? -1.123 12.401 17.987 1.00 86.06 223 ARG A N 1
ATOM 1838 C CA . ARG A 1 223 ? -0.989 11.832 16.648 1.00 86.06 223 ARG A CA 1
ATOM 1839 C C . ARG A 1 223 ? 0.149 12.493 15.884 1.00 86.06 223 ARG A C 1
ATOM 1841 O O . ARG A 1 223 ? 0.955 11.786 15.295 1.00 86.06 223 ARG A O 1
ATOM 1848 N N . ASP A 1 224 ? 0.217 13.823 15.879 1.00 84.25 224 ASP A N 1
ATOM 1849 C CA . ASP A 1 224 ? 1.241 14.555 15.126 1.00 84.25 224 ASP A CA 1
ATOM 1850 C C . ASP A 1 224 ? 2.651 14.254 15.658 1.00 84.25 224 ASP A C 1
ATOM 1852 O O . ASP A 1 224 ? 3.570 14.022 14.868 1.00 84.25 224 ASP A O 1
ATOM 1856 N N . ASN A 1 225 ? 2.809 14.171 16.984 1.00 83.88 225 ASN A N 1
ATOM 1857 C CA . ASN A 1 225 ? 4.056 13.720 17.603 1.00 83.88 225 ASN A CA 1
ATOM 1858 C C . ASN A 1 225 ? 4.379 12.273 17.206 1.00 83.88 225 ASN A C 1
ATOM 1860 O O . ASN A 1 225 ? 5.501 11.977 16.802 1.00 83.88 225 ASN A O 1
ATOM 1864 N N . PHE A 1 226 ? 3.389 11.383 17.251 1.00 86.81 226 PHE A N 1
ATOM 1865 C CA . PHE A 1 226 ? 3.602 9.970 16.965 1.00 86.81 226 PHE A CA 1
ATOM 1866 C C . PHE A 1 226 ? 3.932 9.708 15.488 1.00 86.81 226 PHE A C 1
ATOM 1868 O O . PHE A 1 226 ? 4.809 8.906 15.169 1.00 86.81 226 PHE A O 1
ATOM 1875 N N . ILE A 1 227 ? 3.298 10.442 14.568 1.00 89.56 227 ILE A N 1
ATOM 1876 C CA . ILE A 1 227 ? 3.656 10.460 13.144 1.00 89.56 227 ILE A CA 1
ATOM 1877 C C . ILE A 1 227 ? 5.125 10.859 12.977 1.00 89.56 227 ILE A C 1
ATOM 1879 O O . ILE A 1 227 ? 5.844 10.222 12.205 1.00 89.56 227 ILE A O 1
ATOM 1883 N N . HIS A 1 228 ? 5.578 11.897 13.688 1.00 87.44 228 HIS A N 1
ATOM 1884 C CA . HIS A 1 228 ? 6.961 12.360 13.610 1.00 87.44 228 HIS A CA 1
ATOM 1885 C C . HIS A 1 228 ? 7.952 11.276 14.051 1.00 87.44 228 HIS A C 1
ATOM 1887 O O . HIS A 1 228 ? 8.869 10.957 13.296 1.00 87.44 228 HIS A O 1
ATOM 1893 N N . GLU A 1 229 ? 7.715 10.655 15.207 1.00 87.56 229 GLU A N 1
ATOM 1894 C CA . GLU A 1 229 ? 8.548 9.567 15.736 1.00 87.56 229 GLU A CA 1
ATOM 1895 C C . GLU A 1 229 ? 8.609 8.367 14.779 1.00 87.56 229 GLU A C 1
ATOM 1897 O O . GLU A 1 229 ? 9.686 7.834 14.502 1.00 87.56 229 GLU A O 1
ATOM 1902 N N . ILE A 1 230 ? 7.465 7.966 14.209 1.00 91.06 230 ILE A N 1
ATOM 1903 C CA . ILE A 1 230 ? 7.410 6.871 13.235 1.00 91.06 230 ILE A CA 1
ATOM 1904 C C . ILE A 1 230 ? 8.232 7.206 11.983 1.00 91.06 230 ILE A C 1
ATOM 1906 O O . ILE A 1 230 ? 8.964 6.352 11.483 1.00 91.06 230 ILE A O 1
ATOM 1910 N N . ILE A 1 231 ? 8.135 8.432 11.467 1.00 90.81 231 ILE A N 1
ATOM 1911 C CA . ILE A 1 231 ? 8.894 8.862 10.284 1.00 90.81 231 ILE A CA 1
ATOM 1912 C C . ILE A 1 231 ? 10.392 8.846 10.562 1.00 90.81 231 ILE A C 1
ATOM 1914 O O . ILE A 1 231 ? 11.150 8.326 9.741 1.00 90.81 231 ILE A O 1
ATOM 1918 N N . GLU A 1 232 ? 10.820 9.405 11.694 1.00 87.88 232 GLU A N 1
ATOM 1919 C CA . GLU A 1 232 ? 12.228 9.386 12.091 1.00 87.88 232 GLU A CA 1
ATOM 1920 C C . GLU A 1 232 ? 12.741 7.952 12.168 1.00 87.88 232 GLU A C 1
ATOM 1922 O O . GLU A 1 232 ? 13.787 7.647 11.590 1.00 87.88 232 GLU A O 1
ATOM 1927 N N . LYS A 1 233 ? 11.951 7.050 12.761 1.00 88.94 233 LYS A N 1
ATOM 1928 C CA . LYS A 1 233 ? 12.308 5.639 12.856 1.00 88.94 233 LYS A CA 1
ATOM 1929 C C . LYS A 1 233 ? 12.415 4.954 11.493 1.00 88.94 233 LYS A C 1
ATOM 1931 O O . LYS A 1 233 ? 13.382 4.243 11.228 1.00 88.94 233 LYS A O 1
ATOM 1936 N N . LEU A 1 234 ? 11.457 5.192 10.596 1.00 92.06 234 LEU A N 1
ATOM 1937 C CA . LEU A 1 234 ? 11.495 4.642 9.239 1.00 92.06 234 LEU A CA 1
ATOM 1938 C C . LEU A 1 234 ? 12.715 5.141 8.454 1.00 92.06 234 LEU A C 1
ATOM 1940 O O . LEU A 1 234 ? 13.320 4.360 7.721 1.00 92.06 234 LEU A O 1
ATOM 1944 N N . ILE A 1 235 ? 13.088 6.415 8.602 1.00 88.94 235 ILE A N 1
ATOM 1945 C CA . ILE A 1 235 ? 14.278 6.981 7.952 1.00 88.94 235 ILE A CA 1
ATOM 1946 C C . ILE A 1 235 ? 15.562 6.399 8.557 1.00 88.94 235 ILE A C 1
ATOM 1948 O O . ILE A 1 235 ? 16.479 6.075 7.805 1.00 88.94 235 ILE A O 1
ATOM 1952 N N . GLU A 1 236 ? 15.632 6.244 9.881 1.00 87.50 236 GLU A N 1
ATOM 1953 C CA . GLU A 1 236 ? 16.779 5.647 10.580 1.00 87.50 236 GLU A CA 1
ATOM 1954 C C . GLU A 1 236 ? 17.012 4.188 10.153 1.00 87.50 236 GLU A C 1
ATOM 1956 O O . GLU A 1 236 ? 18.137 3.799 9.839 1.00 87.50 236 GLU A O 1
ATOM 1961 N N . ASP A 1 237 ? 15.943 3.391 10.074 1.00 89.94 237 ASP A N 1
ATOM 1962 C CA . ASP A 1 237 ? 16.016 1.969 9.714 1.00 89.94 237 ASP A CA 1
ATOM 1963 C C . ASP A 1 237 ? 16.287 1.737 8.211 1.00 89.94 237 ASP A C 1
ATOM 1965 O O . ASP A 1 237 ? 16.524 0.604 7.769 1.00 89.94 237 ASP A O 1
ATOM 1969 N N . CYS A 1 238 ? 16.251 2.802 7.405 1.00 91.06 238 CYS A N 1
ATOM 1970 C CA . CYS A 1 238 ? 16.485 2.752 5.971 1.00 91.06 238 CYS A CA 1
ATOM 1971 C C . CYS A 1 238 ? 17.965 2.484 5.657 1.00 91.06 238 CYS A C 1
ATOM 1973 O O . CYS A 1 238 ? 18.854 3.286 5.947 1.00 91.06 238 CYS A O 1
ATOM 1975 N N . LYS A 1 239 ? 18.244 1.368 4.977 1.00 91.19 239 LYS A N 1
ATOM 1976 C CA . LYS A 1 239 ? 19.604 0.973 4.588 1.00 91.19 239 LYS A CA 1
ATOM 1977 C C . LYS A 1 239 ? 19.956 1.578 3.236 1.00 91.19 239 LYS A C 1
ATOM 1979 O O . LYS A 1 239 ? 19.353 1.222 2.221 1.00 91.19 239 LYS A O 1
ATOM 1984 N N . TRP A 1 240 ? 20.954 2.454 3.224 1.00 89.00 240 TRP A N 1
ATOM 1985 C CA . TRP A 1 240 ? 21.530 3.018 2.006 1.00 89.00 240 TRP A CA 1
ATOM 1986 C C . TRP A 1 240 ? 22.579 2.065 1.424 1.00 89.00 240 TRP A C 1
ATOM 1988 O O . TRP A 1 240 ? 23.438 1.556 2.143 1.00 89.00 240 TRP A O 1
ATOM 1998 N N . GLU A 1 241 ? 22.485 1.778 0.125 1.00 83.81 241 GLU A N 1
ATOM 1999 C CA . GLU A 1 241 ? 23.493 0.986 -0.585 1.00 83.81 241 GLU A CA 1
ATOM 2000 C C . GLU A 1 241 ? 24.573 1.942 -1.121 1.00 83.81 241 GLU A C 1
ATOM 2002 O O . GLU A 1 241 ? 24.407 2.545 -2.183 1.00 83.81 241 GLU A O 1
ATOM 2007 N N . ASP A 1 242 ? 25.664 2.098 -0.360 1.00 59.19 242 ASP A N 1
ATOM 2008 C CA . ASP A 1 242 ? 26.817 2.919 -0.747 1.00 59.19 242 ASP A CA 1
ATOM 2009 C C . ASP A 1 242 ? 27.650 2.227 -1.838 1.00 59.19 242 ASP A C 1
ATOM 2011 O O . ASP A 1 242 ? 28.197 1.135 -1.665 1.00 59.19 242 ASP A O 1
ATOM 2015 N N . GLY A 1 243 ? 27.758 2.893 -2.985 1.00 53.94 243 GLY A N 1
ATOM 2016 C CA . GLY A 1 243 ? 28.621 2.537 -4.109 1.00 53.94 243 GLY A CA 1
ATOM 2017 C C . GLY A 1 243 ? 28.529 3.601 -5.207 1.00 53.94 243 GLY A C 1
ATOM 2018 O O . GLY A 1 243 ? 27.655 4.463 -5.157 1.00 53.94 243 GLY A O 1
ATOM 2019 N N . ASP A 1 244 ? 29.374 3.519 -6.243 1.00 47.69 244 ASP A N 1
ATOM 2020 C CA . ASP A 1 244 ? 29.415 4.448 -7.401 1.00 47.69 244 ASP A CA 1
ATOM 2021 C C . ASP A 1 244 ? 28.074 4.601 -8.171 1.00 47.69 244 ASP A C 1
ATOM 2023 O O . ASP A 1 244 ? 27.976 5.332 -9.160 1.00 47.69 244 ASP A O 1
ATOM 2027 N N . LYS A 1 245 ? 27.009 3.911 -7.747 1.00 50.94 245 LYS A N 1
ATOM 2028 C CA . LYS A 1 245 ? 25.695 3.876 -8.387 1.00 50.94 245 LYS A CA 1
ATOM 2029 C C . LYS A 1 245 ? 24.597 4.459 -7.482 1.00 50.94 245 LYS A C 1
ATOM 2031 O O . LYS A 1 245 ? 24.006 3.775 -6.664 1.00 50.94 245 LYS A O 1
ATOM 2036 N N . GLN A 1 246 ? 24.247 5.714 -7.761 1.00 57.16 246 GLN A N 1
ATOM 2037 C CA . GLN A 1 246 ? 22.890 6.281 -7.678 1.00 57.16 246 GLN A CA 1
ATOM 2038 C C . GLN A 1 246 ? 22.069 6.112 -6.373 1.00 57.16 246 GLN A C 1
ATOM 2040 O O . GLN A 1 246 ? 20.888 5.801 -6.490 1.00 57.16 246 GLN A O 1
ATOM 2045 N N . ASN A 1 247 ? 22.591 6.441 -5.181 1.00 73.12 247 ASN A N 1
ATOM 2046 C CA . ASN A 1 247 ? 21.807 6.689 -3.944 1.00 73.12 247 ASN A CA 1
ATOM 2047 C C . ASN A 1 247 ? 20.559 5.785 -3.788 1.00 73.12 247 ASN A C 1
ATOM 2049 O O . ASN A 1 247 ? 19.433 6.288 -3.786 1.00 73.12 247 ASN A O 1
ATOM 2053 N N . MET A 1 248 ? 20.743 4.463 -3.772 1.00 88.94 248 MET A N 1
ATOM 2054 C CA . MET A 1 248 ? 19.653 3.491 -3.615 1.00 88.94 248 MET A CA 1
ATOM 2055 C C . MET A 1 248 ? 19.424 3.191 -2.135 1.00 88.94 248 MET A C 1
ATOM 2057 O O . MET A 1 248 ? 20.381 3.160 -1.361 1.00 88.94 248 MET A O 1
ATOM 2061 N N . CYS A 1 249 ? 18.178 2.932 -1.740 1.00 90.94 249 CYS A N 1
ATOM 2062 C CA . CYS A 1 249 ? 17.861 2.603 -0.353 1.00 90.94 249 CYS A CA 1
ATOM 2063 C C . CYS A 1 249 ? 16.731 1.577 -0.226 1.00 90.94 249 CYS A C 1
ATOM 2065 O O . CYS A 1 249 ? 15.938 1.403 -1.154 1.00 90.94 249 CYS A O 1
ATOM 2067 N N . ARG A 1 250 ? 16.695 0.861 0.906 1.00 93.75 250 ARG A N 1
ATOM 2068 C CA . ARG A 1 250 ? 15.735 -0.224 1.167 1.00 93.75 250 ARG A CA 1
ATOM 2069 C C . ARG A 1 250 ? 15.528 -0.506 2.655 1.00 93.75 250 ARG A C 1
ATOM 2071 O O . ARG A 1 250 ? 16.377 -0.176 3.480 1.00 93.75 250 ARG A O 1
ATOM 2078 N N . TRP A 1 251 ? 14.498 -1.291 2.957 1.00 93.31 251 TRP A N 1
ATOM 2079 C CA . TRP A 1 251 ? 14.254 -1.887 4.272 1.00 93.31 251 TRP A CA 1
ATOM 2080 C C . TRP A 1 251 ? 14.243 -3.405 4.149 1.00 93.31 251 TRP A C 1
ATOM 2082 O O . TRP A 1 251 ? 13.277 -3.964 3.661 1.00 93.31 251 TRP A O 1
ATOM 2092 N N . GLU A 1 252 ? 15.317 -4.066 4.591 1.00 88.69 252 GLU A N 1
ATOM 2093 C CA . GLU A 1 252 ? 15.469 -5.529 4.742 1.00 88.69 252 GLU A CA 1
ATOM 2094 C C . GLU A 1 252 ? 15.019 -6.431 3.571 1.00 88.69 252 GLU A C 1
ATOM 2096 O O . GLU A 1 252 ? 15.879 -7.014 2.909 1.00 88.69 252 GLU A O 1
ATOM 2101 N N . THR A 1 253 ? 13.713 -6.564 3.329 1.00 93.06 253 THR A N 1
ATOM 2102 C CA . THR A 1 253 ? 13.068 -7.396 2.301 1.00 93.06 253 THR A CA 1
ATOM 2103 C C . THR A 1 253 ? 12.309 -6.542 1.275 1.00 93.06 253 THR A C 1
ATOM 2105 O O . THR A 1 253 ? 12.099 -5.347 1.481 1.00 93.06 253 THR A O 1
ATOM 2108 N N . TYR A 1 254 ? 11.866 -7.135 0.160 1.00 94.56 254 TYR A N 1
ATOM 2109 C CA . TYR A 1 254 ? 11.046 -6.424 -0.834 1.00 94.56 254 TYR A CA 1
ATOM 2110 C C . TYR A 1 254 ? 9.737 -5.915 -0.229 1.00 94.56 254 TYR A C 1
ATOM 2112 O O . TYR A 1 254 ? 9.429 -4.736 -0.362 1.00 94.56 254 TYR A O 1
ATOM 2120 N N . VAL A 1 255 ? 9.026 -6.776 0.503 1.00 92.44 255 VAL A N 1
ATOM 2121 C CA . VAL A 1 255 ? 7.800 -6.429 1.235 1.00 92.44 255 VAL A CA 1
ATOM 2122 C C . VAL A 1 255 ? 7.996 -5.252 2.189 1.00 92.44 255 VAL A C 1
ATOM 2124 O O . VAL A 1 255 ? 7.270 -4.266 2.098 1.00 92.44 255 VAL A O 1
ATOM 2127 N N . LYS A 1 256 ? 8.995 -5.317 3.078 1.00 93.94 256 LYS A N 1
ATOM 2128 C CA . LYS A 1 256 ? 9.249 -4.241 4.048 1.00 93.94 256 LYS A CA 1
ATOM 2129 C C . LYS A 1 256 ? 9.611 -2.940 3.336 1.00 93.94 256 LYS A C 1
ATOM 2131 O O . LYS A 1 256 ? 9.142 -1.877 3.716 1.00 93.94 256 LYS A O 1
ATOM 2136 N N . THR A 1 257 ? 10.394 -3.035 2.263 1.00 96.31 257 THR A N 1
ATOM 2137 C CA . THR A 1 257 ? 10.745 -1.884 1.426 1.00 96.31 257 THR A CA 1
ATOM 2138 C C . THR A 1 257 ? 9.521 -1.264 0.754 1.00 96.31 257 THR A C 1
ATOM 2140 O O . THR A 1 257 ? 9.397 -0.041 0.724 1.00 96.31 257 THR A O 1
ATOM 2143 N N . ALA A 1 258 ? 8.611 -2.092 0.240 1.00 96.00 258 ALA A N 1
ATOM 2144 C CA . ALA A 1 258 ? 7.366 -1.647 -0.368 1.00 96.00 258 ALA A CA 1
ATOM 2145 C C . ALA A 1 258 ? 6.453 -0.948 0.652 1.00 96.00 258 ALA A C 1
ATOM 2147 O O . ALA A 1 258 ? 5.958 0.139 0.365 1.00 96.00 258 ALA A O 1
ATOM 2148 N N . ASP A 1 259 ? 6.293 -1.515 1.849 1.00 94.69 259 ASP A N 1
ATOM 2149 C CA . ASP A 1 259 ? 5.462 -0.938 2.915 1.00 94.69 259 ASP A CA 1
ATOM 2150 C C . ASP A 1 259 ? 5.965 0.420 3.380 1.00 94.69 259 ASP A C 1
ATOM 2152 O O . ASP A 1 259 ? 5.195 1.381 3.437 1.00 94.69 259 ASP A O 1
ATOM 2156 N N . CYS A 1 260 ? 7.262 0.509 3.679 1.00 96.50 260 CYS A N 1
ATOM 2157 C CA . CYS A 1 260 ? 7.882 1.756 4.112 1.00 96.50 260 CYS A CA 1
ATOM 2158 C C . CYS A 1 260 ? 7.805 2.813 3.012 1.00 96.50 260 CYS A C 1
ATOM 2160 O O . CYS A 1 260 ? 7.435 3.954 3.277 1.00 96.50 260 CYS A O 1
ATOM 2162 N N . GLY A 1 261 ? 8.099 2.425 1.768 1.00 95.88 261 GLY A N 1
ATOM 2163 C CA . GLY A 1 261 ? 7.993 3.311 0.616 1.00 95.88 261 GLY A CA 1
ATOM 2164 C C . GLY A 1 261 ? 6.577 3.851 0.412 1.00 95.88 261 GLY A C 1
ATOM 2165 O O . GLY A 1 261 ? 6.408 5.053 0.208 1.00 95.88 261 GLY A O 1
ATOM 2166 N N . LEU A 1 262 ? 5.561 2.989 0.519 1.00 95.31 262 LEU A N 1
ATOM 2167 C CA . LEU A 1 262 ? 4.155 3.375 0.394 1.00 95.31 262 LEU A CA 1
ATOM 2168 C C . LEU A 1 262 ? 3.738 4.348 1.505 1.00 95.31 262 LEU A C 1
ATOM 2170 O O . LEU A 1 262 ? 3.200 5.411 1.209 1.00 95.31 262 LEU A O 1
ATOM 2174 N N . ALA A 1 263 ? 4.049 4.033 2.764 1.00 95.75 263 ALA A N 1
ATOM 2175 C CA . ALA A 1 263 ? 3.691 4.880 3.902 1.00 95.75 263 ALA A CA 1
ATOM 2176 C C . ALA A 1 263 ? 4.366 6.261 3.848 1.00 95.75 263 ALA A C 1
ATOM 2178 O O . ALA A 1 263 ? 3.732 7.285 4.111 1.00 95.75 263 ALA A O 1
ATOM 2179 N N . LEU A 1 264 ? 5.644 6.307 3.456 1.00 94.75 264 LEU A N 1
ATOM 2180 C CA . LEU A 1 264 ? 6.370 7.561 3.262 1.00 94.75 264 LEU A CA 1
ATOM 2181 C C . LEU A 1 264 ? 5.831 8.366 2.073 1.00 94.75 264 LEU A C 1
ATOM 2183 O O . LEU A 1 264 ? 5.790 9.594 2.148 1.00 94.75 264 LEU A O 1
ATOM 2187 N N . ALA A 1 265 ? 5.421 7.703 0.988 1.00 93.62 265 ALA A N 1
ATOM 2188 C CA . ALA A 1 265 ? 4.807 8.371 -0.155 1.00 93.62 265 ALA A CA 1
ATOM 2189 C C . ALA A 1 265 ? 3.460 8.987 0.217 1.00 93.62 265 ALA A C 1
ATOM 2191 O O . ALA A 1 265 ? 3.197 10.122 -0.172 1.00 93.62 265 ALA A O 1
ATOM 2192 N N . GLU A 1 266 ? 2.651 8.287 1.008 1.00 92.31 266 GLU A N 1
ATOM 2193 C CA . GLU A 1 266 ? 1.364 8.799 1.471 1.00 92.31 266 GLU A CA 1
ATOM 2194 C C . GLU A 1 266 ? 1.537 9.999 2.405 1.00 92.31 266 GLU A C 1
ATOM 2196 O O . GLU A 1 266 ? 0.958 11.056 2.158 1.00 92.31 266 GLU A O 1
ATOM 2201 N N . TYR A 1 267 ? 2.441 9.909 3.389 1.00 91.38 267 TYR A N 1
ATOM 2202 C CA . TYR A 1 267 ? 2.787 11.058 4.233 1.00 91.38 267 TYR A CA 1
ATOM 2203 C C . TYR A 1 267 ? 3.225 12.266 3.397 1.00 91.38 267 TYR A C 1
ATOM 2205 O O . TYR A 1 267 ? 2.789 13.399 3.638 1.00 91.38 267 TYR A O 1
ATOM 2213 N N . TYR A 1 268 ? 4.094 12.015 2.413 1.00 89.06 268 TYR A N 1
ATOM 2214 C CA . TYR A 1 268 ? 4.604 13.047 1.527 1.00 89.06 268 TYR A CA 1
ATOM 2215 C C . TYR A 1 268 ? 3.476 13.668 0.696 1.00 89.06 268 TYR A C 1
ATOM 2217 O O . TYR A 1 268 ? 3.410 14.892 0.615 1.00 89.06 268 TYR A O 1
ATOM 2225 N N . ASP A 1 269 ? 2.564 12.875 0.129 1.00 87.44 269 ASP A N 1
ATOM 2226 C CA . ASP A 1 269 ? 1.440 13.394 -0.660 1.00 87.44 269 ASP A CA 1
ATOM 2227 C C . ASP A 1 269 ? 0.508 14.282 0.168 1.00 87.44 269 ASP A C 1
ATOM 2229 O O . ASP A 1 269 ? 0.174 15.390 -0.264 1.00 87.44 269 ASP A O 1
ATOM 2233 N N . THR A 1 270 ? 0.156 13.844 1.379 1.00 84.00 270 THR A N 1
ATOM 2234 C CA . THR A 1 270 ? -0.761 14.574 2.264 1.00 84.00 270 THR A CA 1
ATOM 2235 C C . THR A 1 270 ? -0.179 15.912 2.726 1.00 84.00 270 THR A C 1
ATOM 2237 O O . THR A 1 270 ? -0.908 16.896 2.856 1.00 84.00 270 THR A O 1
ATOM 2240 N N . ASN A 1 271 ? 1.136 15.992 2.949 1.00 77.69 271 ASN A N 1
ATOM 2241 C CA . ASN A 1 271 ? 1.722 17.109 3.693 1.00 77.69 271 ASN A CA 1
ATOM 2242 C C . ASN A 1 271 ? 2.752 17.959 2.919 1.00 77.69 271 ASN A C 1
ATOM 2244 O O . ASN A 1 271 ? 3.163 19.018 3.410 1.00 77.69 271 ASN A O 1
ATOM 2248 N N . VAL A 1 272 ? 3.147 17.587 1.692 1.00 70.81 272 VAL A N 1
ATOM 2249 C CA . VAL A 1 272 ? 4.152 18.337 0.896 1.00 70.81 272 VAL A CA 1
ATOM 2250 C C . VAL A 1 272 ? 3.789 19.811 0.689 1.00 70.81 272 VAL A C 1
ATOM 2252 O O . VAL A 1 272 ? 4.667 20.661 0.562 1.00 70.81 272 VAL A O 1
ATOM 2255 N N . GLN A 1 273 ? 2.496 20.137 0.676 1.00 62.41 273 GLN A N 1
ATOM 2256 C CA . GLN A 1 273 ? 1.981 21.495 0.497 1.00 62.41 273 GLN A CA 1
ATOM 2257 C C . GLN A 1 273 ? 2.190 22.397 1.719 1.00 62.41 273 GLN A C 1
ATOM 2259 O O . GLN A 1 273 ? 2.335 23.608 1.551 1.00 62.41 273 GLN A O 1
ATOM 2264 N N . ILE A 1 274 ? 2.240 21.816 2.917 1.00 62.50 274 ILE A N 1
ATOM 2265 C CA . ILE A 1 274 ? 2.290 22.544 4.190 1.00 62.50 274 ILE A CA 1
ATOM 2266 C C . ILE A 1 274 ? 3.743 22.856 4.580 1.00 62.50 274 ILE A C 1
ATOM 2268 O O . ILE A 1 274 ? 4.033 23.940 5.081 1.00 62.50 274 ILE A O 1
ATOM 2272 N N . TYR A 1 275 ? 4.685 21.959 4.272 1.00 57.19 275 TYR A N 1
ATOM 2273 C CA . TYR A 1 275 ? 6.059 22.007 4.799 1.00 57.19 275 TYR A CA 1
ATOM 2274 C C . TYR A 1 275 ? 7.146 22.264 3.739 1.00 57.19 275 TYR A C 1
ATOM 2276 O O . TYR A 1 275 ? 8.312 21.914 3.930 1.00 57.19 275 TYR A O 1
ATOM 2284 N N . ARG A 1 276 ? 6.768 22.916 2.628 1.00 53.75 276 ARG A N 1
ATOM 2285 C CA . ARG A 1 276 ? 7.565 23.145 1.401 1.00 53.75 276 ARG A CA 1
ATOM 2286 C C . ARG A 1 276 ? 8.994 23.688 1.594 1.00 53.75 276 ARG A C 1
ATOM 2288 O O . ARG A 1 276 ? 9.793 23.567 0.669 1.00 53.75 276 ARG A O 1
ATOM 2295 N N . THR A 1 277 ? 9.327 24.317 2.723 1.00 43.44 277 THR A N 1
ATOM 2296 C CA . THR A 1 277 ? 10.572 25.101 2.864 1.00 43.44 277 THR A CA 1
ATOM 2297 C C . THR A 1 277 ? 11.340 24.931 4.179 1.00 43.44 277 THR A C 1
ATOM 2299 O O . THR A 1 277 ? 12.474 25.395 4.251 1.00 43.44 277 THR A O 1
ATOM 2302 N N . THR A 1 278 ? 10.797 24.268 5.206 1.00 47.53 278 THR A N 1
ATOM 2303 C CA . THR A 1 278 ? 11.346 24.354 6.581 1.00 47.53 278 THR A CA 1
ATOM 2304 C C . THR A 1 278 ? 11.700 23.025 7.247 1.00 47.53 278 THR A C 1
ATOM 2306 O O . THR A 1 278 ? 12.346 23.039 8.294 1.00 47.53 278 THR A O 1
ATOM 2309 N N . HIS A 1 279 ? 11.346 21.873 6.671 1.00 57.62 279 HIS A N 1
ATOM 2310 C CA . HIS A 1 279 ? 11.572 20.584 7.332 1.00 57.62 279 HIS A CA 1
ATOM 2311 C C . HIS A 1 279 ? 12.580 19.699 6.599 1.00 57.62 279 HIS A C 1
ATOM 2313 O O . HIS A 1 279 ? 12.304 19.145 5.536 1.00 57.62 279 HIS A O 1
ATOM 2319 N N . HIS A 1 280 ? 13.743 19.522 7.236 1.00 62.53 280 HIS A N 1
ATOM 2320 C CA . HIS A 1 280 ? 14.815 18.602 6.840 1.00 62.53 280 HIS A CA 1
ATOM 2321 C C . HIS A 1 280 ? 14.287 17.192 6.508 1.00 62.53 280 HIS A C 1
ATOM 2323 O O . HIS A 1 280 ? 14.716 16.576 5.531 1.00 62.53 280 HIS A O 1
ATOM 2329 N N . ASN A 1 281 ? 13.263 16.740 7.238 1.00 70.56 281 ASN A N 1
ATOM 2330 C CA . ASN A 1 281 ? 12.641 15.434 7.039 1.00 70.56 281 ASN A CA 1
ATOM 2331 C C . ASN A 1 281 ? 11.989 15.287 5.651 1.00 70.56 281 ASN A C 1
ATOM 2333 O O . ASN A 1 281 ? 12.080 14.213 5.072 1.00 70.56 281 ASN A O 1
ATOM 2337 N N . TYR A 1 282 ? 11.448 16.344 5.027 1.00 77.75 282 TYR A N 1
ATOM 2338 C CA . TYR A 1 282 ? 10.840 16.235 3.685 1.00 77.75 282 TYR A CA 1
ATOM 2339 C C . TYR A 1 282 ? 11.852 15.954 2.586 1.00 77.75 282 TYR A C 1
ATOM 2341 O O . TYR A 1 282 ? 11.590 15.159 1.684 1.00 77.75 282 TYR A O 1
ATOM 2349 N N . GLN A 1 283 ? 13.017 16.598 2.652 1.00 78.31 283 GLN A N 1
ATOM 2350 C CA . GLN A 1 283 ? 14.084 16.346 1.688 1.00 78.31 283 GLN A CA 1
ATOM 2351 C C . GLN A 1 283 ? 14.637 14.930 1.852 1.00 78.31 283 GLN A C 1
ATOM 2353 O O . GLN A 1 283 ? 14.927 14.269 0.854 1.00 78.31 283 GLN A O 1
ATOM 2358 N N . ASN A 1 284 ? 14.749 14.452 3.094 1.00 82.88 284 ASN A N 1
ATOM 2359 C CA . ASN A 1 284 ? 15.184 13.089 3.382 1.00 82.88 284 ASN A CA 1
ATOM 2360 C C . ASN A 1 284 ? 14.154 12.064 2.894 1.00 82.88 284 ASN A C 1
ATOM 2362 O O . ASN A 1 284 ? 14.546 11.122 2.210 1.00 82.88 284 ASN A O 1
ATOM 2366 N N . ILE A 1 285 ? 12.856 12.289 3.123 1.00 88.06 285 ILE A N 1
ATOM 2367 C CA . ILE A 1 285 ? 11.777 11.440 2.595 1.00 88.06 285 ILE A CA 1
ATOM 2368 C C . ILE A 1 285 ? 11.811 11.420 1.068 1.00 88.06 285 ILE A C 1
ATOM 2370 O O . ILE A 1 285 ? 11.854 10.347 0.478 1.00 88.06 285 ILE A O 1
ATOM 2374 N N . HIS A 1 286 ? 11.880 12.580 0.409 1.00 86.81 286 HIS A N 1
ATOM 2375 C CA . HIS A 1 286 ? 11.949 12.647 -1.053 1.00 86.81 286 HIS A CA 1
ATOM 2376 C C . HIS A 1 286 ? 13.150 11.865 -1.611 1.00 86.81 286 HIS A C 1
ATOM 2378 O O . HIS A 1 286 ? 13.012 11.086 -2.557 1.00 86.81 286 HIS A O 1
ATOM 2384 N N . LYS A 1 287 ? 14.332 12.024 -0.998 1.00 86.19 287 LYS A N 1
ATOM 2385 C CA . LYS A 1 287 ? 15.528 11.244 -1.348 1.00 86.19 287 LYS A CA 1
ATOM 2386 C C . LYS A 1 287 ? 15.314 9.746 -1.119 1.00 86.19 287 LYS A C 1
ATOM 2388 O O . LYS A 1 287 ? 15.689 8.970 -1.995 1.00 86.19 287 LYS A O 1
ATOM 2393 N N . CYS A 1 288 ? 14.704 9.351 0.000 1.00 90.06 288 CYS A N 1
ATOM 2394 C CA . CYS A 1 288 ? 14.383 7.953 0.296 1.00 90.06 288 CYS A CA 1
ATOM 2395 C C . CYS A 1 288 ? 13.433 7.370 -0.754 1.00 90.06 288 CYS A C 1
ATOM 2397 O O . CYS A 1 288 ? 13.689 6.294 -1.282 1.00 90.06 288 CYS A O 1
ATOM 2399 N N . LEU A 1 289 ? 12.374 8.085 -1.136 1.00 92.50 289 LEU A N 1
ATOM 2400 C CA . LEU A 1 289 ? 11.428 7.625 -2.157 1.00 92.50 289 LEU A CA 1
ATOM 2401 C C . LEU A 1 289 ? 12.122 7.403 -3.509 1.00 92.50 289 LEU A C 1
ATOM 2403 O O . LEU A 1 289 ? 11.961 6.348 -4.123 1.00 92.50 289 LEU A O 1
ATOM 2407 N N . ILE A 1 290 ? 12.966 8.344 -3.948 1.00 90.94 290 ILE A N 1
ATOM 2408 C CA . ILE A 1 290 ? 13.760 8.177 -5.177 1.00 90.94 290 ILE A CA 1
ATOM 2409 C C . ILE A 1 290 ? 14.712 6.981 -5.060 1.00 90.94 290 ILE A C 1
ATOM 2411 O O . ILE A 1 290 ? 14.802 6.176 -5.992 1.00 90.94 290 ILE A O 1
ATOM 2415 N N . GLY A 1 291 ? 15.433 6.866 -3.942 1.00 91.12 291 GLY A N 1
ATOM 2416 C CA . GLY A 1 291 ? 16.382 5.780 -3.708 1.00 91.12 291 GLY A CA 1
ATOM 2417 C C . GLY A 1 291 ? 15.709 4.411 -3.686 1.00 91.12 291 GLY A C 1
ATOM 2418 O O . GLY A 1 291 ? 16.230 3.460 -4.269 1.00 91.12 291 GLY A O 1
ATOM 2419 N N . THR A 1 292 ? 14.511 4.338 -3.113 1.00 94.19 292 THR A N 1
ATOM 2420 C CA . THR A 1 292 ? 13.686 3.129 -3.042 1.00 94.19 292 THR A CA 1
ATOM 2421 C C . THR A 1 292 ? 13.183 2.729 -4.421 1.00 94.19 292 THR A C 1
ATOM 2423 O O . THR A 1 292 ? 13.342 1.582 -4.839 1.00 94.19 292 THR A O 1
ATOM 2426 N N . CYS A 1 293 ? 12.651 3.684 -5.184 1.00 93.88 293 CYS A N 1
ATOM 2427 C CA . CYS A 1 293 ? 12.240 3.447 -6.562 1.00 93.88 293 CYS A CA 1
ATOM 24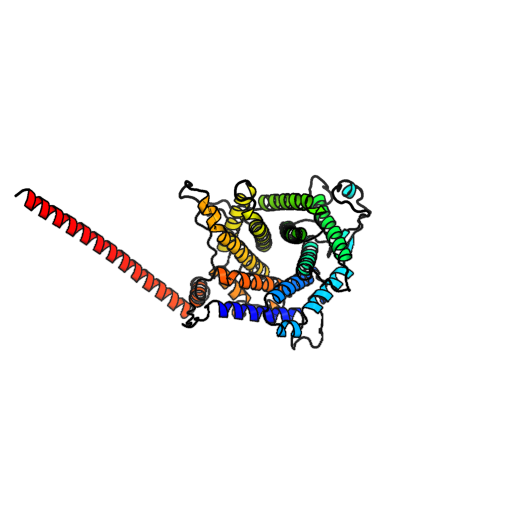28 C C . CYS A 1 293 ? 13.397 2.935 -7.433 1.00 93.88 293 CYS A C 1
ATOM 2430 O O . CYS A 1 293 ? 13.223 1.985 -8.197 1.00 93.88 293 CYS A O 1
ATOM 2432 N N . ARG A 1 294 ? 14.595 3.521 -7.307 1.00 91.69 294 ARG A N 1
ATOM 2433 C CA . ARG A 1 294 ? 15.793 3.055 -8.028 1.00 91.69 294 ARG A CA 1
ATOM 2434 C C . ARG A 1 294 ? 16.215 1.657 -7.605 1.00 91.69 294 ARG A C 1
ATOM 2436 O O . ARG A 1 294 ? 16.551 0.844 -8.463 1.00 91.69 294 ARG A O 1
ATOM 2443 N N . TRP A 1 295 ? 16.163 1.373 -6.307 1.00 93.62 295 TRP A N 1
ATOM 2444 C CA . TRP A 1 295 ? 16.461 0.046 -5.795 1.00 93.62 295 TRP A CA 1
ATOM 2445 C C . TRP A 1 295 ? 15.507 -1.004 -6.381 1.00 93.62 295 TRP A C 1
ATOM 2447 O O . TRP A 1 295 ? 15.960 -2.009 -6.930 1.00 93.62 295 TRP A O 1
ATOM 2457 N N . LEU A 1 296 ? 14.195 -0.741 -6.373 1.00 94.94 296 LEU A N 1
ATOM 2458 C CA . LEU A 1 296 ? 13.203 -1.624 -6.993 1.00 94.94 296 LEU A CA 1
ATOM 2459 C C . LEU A 1 296 ? 13.456 -1.792 -8.498 1.00 94.94 296 LEU A C 1
ATOM 2461 O O . LEU A 1 296 ? 13.418 -2.911 -9.009 1.00 94.94 296 LEU A O 1
ATOM 2465 N N . GLU A 1 297 ? 13.771 -0.725 -9.228 1.00 92.31 297 GLU A N 1
ATOM 2466 C CA . GLU A 1 297 ? 14.089 -0.824 -10.659 1.00 92.31 297 GLU A CA 1
ATOM 2467 C C . GLU A 1 297 ? 15.285 -1.731 -10.960 1.00 92.31 297 GLU A C 1
ATOM 2469 O O . GLU A 1 297 ? 15.246 -2.477 -11.946 1.00 92.31 297 GLU A O 1
ATOM 2474 N N . GLU A 1 298 ? 16.333 -1.650 -10.139 1.00 91.25 298 GLU A N 1
ATOM 2475 C CA . GLU A 1 298 ? 17.557 -2.438 -10.291 1.00 91.25 298 GLU A CA 1
ATOM 2476 C C . GLU A 1 298 ? 17.334 -3.905 -9.912 1.00 91.25 298 GLU A C 1
ATOM 2478 O O . GLU A 1 298 ? 17.839 -4.806 -10.583 1.00 91.25 298 GLU A O 1
ATOM 2483 N N . LYS A 1 299 ? 16.554 -4.168 -8.856 1.00 93.44 299 LYS A N 1
ATOM 2484 C CA . LYS A 1 299 ? 16.313 -5.536 -8.374 1.00 93.44 299 LYS A CA 1
ATOM 2485 C C . LYS A 1 299 ? 15.224 -6.287 -9.135 1.00 93.44 299 LYS A C 1
ATOM 2487 O O . LYS A 1 299 ? 15.132 -7.504 -8.978 1.00 93.44 299 LYS A O 1
ATOM 2492 N N . GLN A 1 300 ? 14.412 -5.614 -9.956 1.00 93.38 300 GLN A N 1
ATOM 2493 C CA . GLN A 1 300 ? 13.404 -6.314 -10.749 1.00 93.38 300 GLN A CA 1
ATOM 2494 C C . GLN A 1 300 ? 14.086 -7.277 -11.720 1.00 93.38 300 GLN A C 1
ATOM 2496 O O . GLN A 1 300 ? 14.872 -6.873 -12.587 1.00 93.38 300 GLN A O 1
ATOM 2501 N N . THR A 1 301 ? 13.724 -8.550 -11.623 1.00 89.06 301 THR A N 1
ATOM 2502 C CA . THR A 1 301 ? 14.292 -9.598 -12.456 1.00 89.06 301 THR A CA 1
ATOM 2503 C C . THR A 1 301 ? 13.985 -9.378 -13.935 1.00 89.06 301 THR A C 1
ATOM 2505 O O . THR A 1 301 ? 13.152 -8.573 -14.381 1.00 89.06 301 THR A O 1
ATOM 2508 N N . SER A 1 302 ? 14.671 -10.170 -14.743 1.00 81.81 302 SER A N 1
ATOM 2509 C CA . SER A 1 302 ? 14.510 -10.181 -16.181 1.00 81.81 302 SER A CA 1
ATOM 2510 C C . SER A 1 302 ? 13.105 -10.656 -16.613 1.00 81.81 302 SER A C 1
ATOM 2512 O O . SER A 1 302 ? 12.610 -10.160 -17.624 1.00 81.81 302 SER A O 1
ATOM 2514 N N . THR A 1 303 ? 12.407 -11.476 -15.814 1.00 78.12 303 THR A N 1
ATOM 2515 C CA . THR A 1 303 ? 10.988 -11.843 -16.010 1.00 78.12 303 THR A CA 1
ATOM 2516 C C . THR A 1 303 ? 10.023 -10.738 -15.604 1.00 78.12 303 THR A C 1
ATOM 2518 O O . THR A 1 303 ? 8.979 -10.620 -16.222 1.00 78.12 303 THR A O 1
ATOM 2521 N N . GLY A 1 304 ? 10.389 -9.862 -14.666 1.00 85.12 304 GLY A N 1
ATOM 2522 C CA . GLY A 1 304 ? 9.492 -8.818 -14.153 1.00 85.12 304 GLY A CA 1
ATOM 2523 C C . GLY A 1 304 ? 9.053 -9.017 -12.711 1.00 85.12 304 GLY A C 1
ATOM 2524 O O . GLY A 1 304 ? 8.212 -8.262 -12.238 1.00 85.12 304 GLY A O 1
ATOM 2525 N N . THR A 1 305 ? 9.628 -9.995 -12.019 1.00 89.31 305 THR A N 1
ATOM 2526 C CA . THR A 1 305 ? 9.348 -10.265 -10.610 1.00 89.31 305 THR A CA 1
ATOM 2527 C C . THR A 1 305 ? 10.302 -9.515 -9.688 1.00 89.31 305 THR A C 1
ATOM 2529 O O . THR A 1 305 ? 11.435 -9.192 -10.056 1.00 89.31 305 THR A O 1
ATOM 2532 N N . TRP A 1 306 ? 9.852 -9.299 -8.462 1.00 92.75 306 TRP A N 1
ATOM 2533 C CA . TRP A 1 306 ? 10.689 -9.033 -7.299 1.00 92.75 306 TRP A CA 1
ATOM 2534 C C . TRP A 1 306 ? 10.467 -10.198 -6.352 1.00 92.75 306 TRP A C 1
ATOM 2536 O O . TRP A 1 306 ? 9.327 -10.417 -5.983 1.00 92.75 306 TRP A O 1
ATOM 2546 N N . GLY A 1 307 ? 11.497 -10.973 -6.007 1.00 89.44 307 GLY A N 1
ATOM 2547 C CA . GLY A 1 307 ? 11.331 -12.121 -5.105 1.00 89.44 307 GLY A CA 1
ATOM 2548 C C . GLY A 1 307 ? 10.190 -13.072 -5.515 1.00 89.44 307 GLY A C 1
ATOM 2549 O O . GLY A 1 307 ? 10.192 -13.607 -6.628 1.00 89.44 307 GLY A O 1
ATOM 2550 N N . SER A 1 308 ? 9.249 -13.281 -4.594 1.00 87.62 308 SER A N 1
ATOM 2551 C CA . SER A 1 308 ? 8.027 -14.088 -4.732 1.00 87.62 308 SER A CA 1
ATOM 2552 C C . SER A 1 308 ? 6.850 -13.338 -5.398 1.00 87.62 308 SER A C 1
ATOM 2554 O O . SER A 1 308 ? 6.982 -12.203 -5.857 1.00 87.62 308 SER A O 1
ATOM 2556 N N . GLN A 1 309 ? 5.670 -13.973 -5.479 1.00 84.56 309 GLN A N 1
ATOM 2557 C CA . GLN A 1 309 ? 4.446 -13.325 -5.980 1.00 84.56 309 GLN A CA 1
ATOM 2558 C C . GLN A 1 309 ? 3.996 -12.173 -5.071 1.00 84.56 309 GLN A C 1
ATOM 2560 O O . GLN A 1 309 ? 3.703 -11.093 -5.577 1.00 84.56 309 GLN A O 1
ATOM 2565 N N . ASP A 1 310 ? 4.006 -12.384 -3.752 1.00 87.69 310 ASP A N 1
ATOM 2566 C CA . ASP A 1 310 ? 3.671 -11.358 -2.755 1.00 87.69 310 ASP A CA 1
ATOM 2567 C C . ASP A 1 310 ? 4.607 -10.148 -2.879 1.00 87.69 310 ASP A C 1
ATOM 2569 O O . ASP A 1 310 ? 4.173 -9.018 -3.110 1.00 87.69 310 ASP A O 1
ATOM 2573 N N . ASP A 1 311 ? 5.916 -10.420 -2.867 1.00 92.38 311 ASP A N 1
ATOM 2574 C CA . ASP A 1 311 ? 6.954 -9.411 -3.073 1.00 92.38 311 ASP A CA 1
ATOM 2575 C C . ASP A 1 311 ? 6.717 -8.628 -4.375 1.00 92.38 311 ASP A C 1
ATOM 2577 O O . ASP A 1 311 ? 6.869 -7.407 -4.398 1.00 92.38 311 ASP A O 1
ATOM 2581 N N . THR A 1 312 ? 6.323 -9.314 -5.455 1.00 92.94 312 THR A N 1
ATOM 2582 C CA . THR A 1 312 ? 6.097 -8.694 -6.765 1.00 92.94 312 THR A CA 1
ATOM 2583 C C . THR A 1 312 ? 4.877 -7.780 -6.766 1.00 92.94 312 THR A C 1
ATOM 2585 O O . THR A 1 312 ? 4.983 -6.654 -7.254 1.00 92.94 312 THR A O 1
ATOM 2588 N N . ILE A 1 313 ? 3.740 -8.230 -6.225 1.00 92.06 313 ILE A N 1
ATOM 2589 C CA . ILE A 1 313 ? 2.501 -7.438 -6.165 1.00 92.06 313 ILE A CA 1
ATOM 2590 C C . ILE A 1 313 ? 2.727 -6.191 -5.309 1.00 92.06 313 ILE A C 1
ATOM 2592 O O . ILE A 1 313 ? 2.461 -5.075 -5.758 1.00 92.06 313 ILE A O 1
ATOM 2596 N N . ARG A 1 314 ? 3.292 -6.363 -4.109 1.00 93.00 314 ARG A N 1
ATOM 2597 C CA . ARG A 1 314 ? 3.507 -5.257 -3.167 1.00 93.00 314 ARG A CA 1
ATOM 2598 C C . ARG A 1 314 ? 4.563 -4.278 -3.662 1.00 93.00 314 ARG A C 1
ATOM 2600 O O . ARG A 1 314 ? 4.351 -3.070 -3.588 1.00 93.00 314 ARG A O 1
ATOM 2607 N N . SER A 1 315 ? 5.648 -4.772 -4.261 1.00 96.06 315 SER A N 1
ATOM 2608 C CA . SER A 1 315 ? 6.661 -3.908 -4.883 1.00 96.06 315 SER A CA 1
ATOM 2609 C C . SER A 1 315 ? 6.108 -3.145 -6.083 1.00 96.06 315 SER A C 1
ATOM 2611 O O . SER A 1 315 ? 6.416 -1.966 -6.232 1.00 96.06 315 SER A O 1
ATOM 2613 N N . ALA A 1 316 ? 5.284 -3.778 -6.928 1.00 94.69 316 ALA A N 1
ATOM 2614 C CA . ALA A 1 316 ? 4.638 -3.100 -8.050 1.00 94.69 316 ALA A CA 1
ATOM 2615 C C . ALA A 1 316 ? 3.694 -1.996 -7.559 1.00 94.69 316 ALA A C 1
ATOM 2617 O O . ALA A 1 316 ? 3.752 -0.874 -8.062 1.00 94.69 316 ALA A O 1
ATOM 2618 N N . HIS A 1 317 ? 2.876 -2.301 -6.549 1.00 94.62 317 HIS A N 1
ATOM 2619 C CA . HIS A 1 317 ? 1.967 -1.347 -5.928 1.00 94.62 317 HIS A CA 1
ATOM 2620 C C . HIS A 1 317 ? 2.716 -0.144 -5.339 1.00 94.62 317 HIS A C 1
ATOM 2622 O O . HIS A 1 317 ? 2.438 0.997 -5.710 1.00 94.62 317 HIS A O 1
ATOM 2628 N N . ALA A 1 318 ? 3.722 -0.387 -4.496 1.00 95.38 318 ALA A N 1
ATOM 2629 C CA . ALA A 1 318 ? 4.507 0.680 -3.887 1.00 95.38 318 ALA A CA 1
ATOM 2630 C C . ALA A 1 318 ? 5.292 1.488 -4.931 1.00 95.38 318 ALA A C 1
ATOM 2632 O O . ALA A 1 318 ? 5.297 2.714 -4.878 1.00 95.38 318 ALA A O 1
ATOM 2633 N N . TYR A 1 319 ? 5.923 0.834 -5.913 1.00 95.06 319 TYR A N 1
ATOM 2634 C CA . TYR A 1 319 ? 6.656 1.516 -6.987 1.00 95.06 319 TYR A CA 1
ATOM 2635 C C . TYR A 1 319 ? 5.755 2.461 -7.789 1.00 95.06 319 TYR A C 1
ATOM 2637 O O . TYR A 1 319 ? 6.160 3.579 -8.116 1.00 95.06 319 TYR A O 1
ATOM 2645 N N . LEU A 1 320 ? 4.524 2.027 -8.074 1.00 92.56 320 LEU A N 1
ATOM 2646 C CA . LEU A 1 320 ? 3.523 2.846 -8.743 1.00 92.56 320 LEU A CA 1
ATOM 2647 C C . LEU A 1 320 ? 3.158 4.083 -7.916 1.00 92.56 320 LEU A C 1
ATOM 2649 O O . LEU A 1 320 ? 3.220 5.193 -8.439 1.00 92.56 320 LEU A O 1
ATOM 2653 N N . GLN A 1 321 ? 2.826 3.896 -6.637 1.00 91.81 321 GLN A N 1
ATOM 2654 C CA . GLN A 1 321 ? 2.385 4.978 -5.753 1.00 91.81 321 GLN A CA 1
ATOM 2655 C C . GLN A 1 321 ? 3.509 5.969 -5.431 1.00 91.81 321 GLN A C 1
ATOM 2657 O O . GLN A 1 321 ? 3.343 7.178 -5.591 1.00 91.81 321 GLN A O 1
ATOM 2662 N N . MET A 1 322 ? 4.704 5.479 -5.089 1.00 93.25 322 MET A N 1
ATOM 2663 C CA . MET A 1 322 ? 5.878 6.334 -4.886 1.00 93.25 322 MET A CA 1
ATOM 2664 C C . MET A 1 322 ? 6.200 7.138 -6.147 1.00 93.25 322 MET A C 1
ATOM 2666 O O . MET A 1 322 ? 6.407 8.351 -6.084 1.00 93.25 322 MET A O 1
ATOM 2670 N N . GLY A 1 323 ? 6.215 6.481 -7.311 1.00 89.62 323 GLY A N 1
ATOM 2671 C CA . GLY A 1 323 ? 6.418 7.160 -8.585 1.00 89.62 323 GLY A CA 1
ATOM 2672 C C . GLY A 1 323 ? 5.314 8.174 -8.888 1.00 89.62 323 GLY A C 1
ATOM 2673 O O . GLY A 1 323 ? 5.621 9.232 -9.444 1.00 89.62 323 GLY A O 1
ATOM 2674 N N . TYR A 1 324 ? 4.067 7.902 -8.477 1.00 86.56 324 TYR A N 1
ATOM 2675 C CA . TYR A 1 324 ? 2.959 8.837 -8.649 1.00 86.56 324 TYR A CA 1
ATOM 2676 C C . TYR A 1 324 ? 3.196 10.143 -7.911 1.00 86.56 324 TYR A C 1
ATOM 2678 O O . TYR A 1 324 ? 3.218 11.220 -8.516 1.00 86.56 324 TYR A O 1
ATOM 2686 N N . VAL A 1 325 ? 3.452 10.020 -6.615 1.00 86.94 325 VAL A N 1
ATOM 2687 C CA . VAL A 1 325 ? 3.680 11.145 -5.712 1.00 86.94 325 VAL A CA 1
ATOM 2688 C C . VAL A 1 325 ? 4.912 11.954 -6.133 1.00 86.94 325 VAL A C 1
ATOM 2690 O O . VAL A 1 325 ? 4.855 13.184 -6.201 1.00 86.94 325 VAL A O 1
ATOM 2693 N N . LEU A 1 326 ? 6.013 11.285 -6.494 1.00 86.88 326 LEU A N 1
ATOM 2694 C CA . LEU A 1 326 ? 7.240 11.951 -6.949 1.00 86.88 326 LEU A CA 1
ATOM 2695 C C . LEU A 1 326 ? 7.026 12.774 -8.229 1.00 86.88 326 LEU A C 1
ATOM 2697 O O . LEU A 1 326 ? 7.512 13.904 -8.317 1.00 86.88 326 LEU A O 1
ATOM 2701 N N . ASN A 1 327 ? 6.283 12.239 -9.202 1.00 81.12 327 ASN A N 1
ATOM 2702 C CA . ASN A 1 327 ? 5.976 12.951 -10.444 1.00 81.12 327 ASN A CA 1
ATOM 2703 C C . ASN A 1 327 ? 5.005 14.121 -10.205 1.00 81.12 327 ASN A C 1
ATOM 2705 O O . ASN A 1 327 ? 5.212 15.212 -10.739 1.00 81.12 327 ASN A O 1
ATOM 2709 N N . LYS A 1 328 ? 3.968 13.920 -9.376 1.00 79.75 328 LYS A N 1
ATOM 2710 C CA . LYS A 1 328 ? 2.950 14.937 -9.044 1.00 79.75 328 LYS A CA 1
ATOM 2711 C C . LYS A 1 328 ? 3.578 16.230 -8.510 1.00 79.75 328 LYS A C 1
ATOM 2713 O O . LYS A 1 328 ? 3.121 17.321 -8.847 1.00 79.75 328 LYS A O 1
ATOM 2718 N N . TYR A 1 329 ? 4.659 16.119 -7.735 1.00 75.75 329 TYR A N 1
ATOM 2719 C CA . TYR A 1 329 ? 5.335 17.261 -7.101 1.00 75.75 329 TYR A CA 1
ATOM 2720 C C . TYR A 1 329 ? 6.688 17.627 -7.710 1.00 75.75 329 TYR A C 1
ATOM 2722 O O . TYR A 1 329 ? 7.446 18.419 -7.144 1.00 75.75 329 TYR A O 1
ATOM 2730 N N . GLN A 1 330 ? 6.970 17.122 -8.907 1.00 70.69 330 GLN A N 1
ATOM 2731 C CA . GLN A 1 330 ? 8.216 17.362 -9.623 1.00 70.69 330 GLN A CA 1
ATOM 2732 C C . GLN A 1 330 ? 8.500 18.859 -9.860 1.00 70.69 330 GLN A C 1
ATOM 2734 O O . GLN A 1 330 ? 9.640 19.310 -9.736 1.00 70.69 330 GLN A O 1
ATOM 2739 N N . SER A 1 331 ? 7.470 19.653 -10.173 1.00 57.84 331 SER A N 1
ATOM 2740 C CA . SER A 1 331 ? 7.593 21.099 -10.415 1.00 57.84 331 SER A CA 1
ATOM 2741 C C . SER A 1 331 ? 7.984 21.891 -9.162 1.00 57.84 331 SER A C 1
ATOM 2743 O O . SER A 1 331 ? 8.676 22.903 -9.272 1.00 57.84 331 SER A O 1
ATOM 2745 N N . ILE A 1 332 ? 7.611 21.407 -7.972 1.00 59.34 332 ILE A N 1
ATOM 2746 C CA . ILE A 1 332 ? 7.891 22.067 -6.688 1.00 59.34 332 ILE A CA 1
ATOM 2747 C C . ILE A 1 332 ? 9.395 22.042 -6.383 1.00 59.34 332 ILE A C 1
ATOM 2749 O O . ILE A 1 332 ? 9.934 23.020 -5.875 1.00 59.34 332 ILE A O 1
ATOM 2753 N N . HIS A 1 333 ? 10.093 20.959 -6.730 1.00 55.47 333 HIS A N 1
ATOM 2754 C CA . HIS A 1 333 ? 11.535 20.819 -6.477 1.00 55.47 333 HIS A CA 1
ATOM 2755 C C . HIS A 1 333 ? 12.411 21.495 -7.543 1.00 55.47 333 HIS A C 1
ATOM 2757 O O . HIS A 1 333 ? 13.559 21.841 -7.275 1.00 55.47 333 HIS A O 1
ATOM 2763 N N . LEU A 1 334 ? 11.876 21.725 -8.746 1.00 52.12 334 LEU A N 1
ATOM 2764 C CA . LEU A 1 334 ? 12.584 22.426 -9.824 1.00 52.12 334 LEU A CA 1
ATOM 2765 C C . LEU A 1 334 ? 12.555 23.960 -9.665 1.00 52.12 334 LEU A C 1
ATOM 2767 O O . LEU A 1 334 ? 13.381 24.645 -10.265 1.00 52.12 334 LEU A O 1
ATOM 2771 N N . GLY A 1 335 ? 11.638 24.503 -8.855 1.00 45.03 335 GLY A N 1
ATOM 2772 C CA . GLY A 1 335 ? 11.486 25.947 -8.623 1.00 45.03 335 GLY A CA 1
ATOM 2773 C C . GLY A 1 335 ? 12.351 26.540 -7.500 1.00 45.03 335 GLY A C 1
ATOM 2774 O O . GLY A 1 335 ? 12.463 27.759 -7.412 1.00 45.03 335 GLY A O 1
ATOM 2775 N N . THR A 1 336 ? 12.972 25.717 -6.649 1.00 48.91 336 THR A N 1
ATOM 2776 C CA . THR A 1 336 ? 13.690 26.161 -5.434 1.00 48.91 336 THR A CA 1
ATOM 2777 C C . THR A 1 336 ? 15.215 26.223 -5.570 1.00 48.91 336 THR A C 1
ATOM 2779 O O . THR A 1 336 ? 15.889 26.682 -4.651 1.00 48.91 336 THR A O 1
ATOM 2782 N N . HIS A 1 337 ? 15.779 25.842 -6.721 1.00 42.16 337 HIS A N 1
ATOM 2783 C CA . HIS A 1 337 ? 17.225 25.872 -6.962 1.00 42.16 337 HIS A CA 1
ATOM 2784 C C . HIS A 1 337 ? 17.596 26.577 -8.271 1.00 42.16 337 HIS A C 1
ATOM 2786 O O . HIS A 1 337 ? 18.146 25.992 -9.205 1.00 42.16 337 HIS A O 1
ATOM 2792 N N . SER A 1 338 ? 17.382 27.891 -8.312 1.00 38.66 338 SER A N 1
ATOM 2793 C CA . SER A 1 338 ? 18.162 28.794 -9.159 1.00 38.66 338 SER A CA 1
ATOM 2794 C C . SER A 1 338 ? 19.599 28.861 -8.617 1.00 38.66 338 SER A C 1
ATOM 2796 O O . SER A 1 338 ? 19.939 29.783 -7.890 1.00 38.66 338 SER A O 1
ATOM 2798 N N . SER A 1 339 ? 20.414 27.851 -8.962 1.00 41.06 339 SER A N 1
ATOM 2799 C CA . SER A 1 339 ? 21.868 27.666 -8.710 1.00 41.06 339 SER A CA 1
ATOM 2800 C C . SER A 1 339 ? 22.240 26.419 -7.890 1.00 41.06 339 SER A C 1
ATOM 2802 O O . SER A 1 339 ? 22.904 26.502 -6.865 1.00 41.06 339 SER A O 1
ATOM 2804 N N . VAL A 1 340 ? 21.887 25.218 -8.360 1.00 38.53 340 VAL A N 1
ATOM 2805 C CA . VAL A 1 340 ? 22.540 23.986 -7.874 1.00 38.53 340 VAL A CA 1
ATOM 2806 C C . VAL A 1 340 ? 23.118 23.201 -9.047 1.00 38.53 340 VAL A C 1
ATOM 2808 O O . VAL A 1 340 ? 22.559 23.148 -10.141 1.00 38.53 340 VAL A O 1
ATOM 2811 N N . SER A 1 341 ? 24.325 22.696 -8.814 1.00 34.59 341 SER A N 1
ATOM 2812 C CA . SER A 1 341 ? 25.256 22.082 -9.750 1.00 34.59 341 SER A CA 1
ATOM 2813 C C . SER A 1 341 ? 24.648 20.974 -10.616 1.00 34.59 341 SER A C 1
ATOM 2815 O O . SER A 1 341 ? 23.770 20.223 -10.204 1.00 34.59 341 SER A O 1
ATOM 2817 N N . LYS A 1 342 ? 25.220 20.804 -11.815 1.00 39.22 342 LYS A N 1
ATOM 2818 C CA . LYS A 1 342 ? 24.922 19.773 -12.832 1.00 39.22 342 LYS A CA 1
ATOM 2819 C C . LYS A 1 342 ? 25.067 18.303 -12.370 1.00 39.22 342 LYS A C 1
ATOM 2821 O O . LYS A 1 342 ? 25.113 17.413 -13.213 1.00 39.22 342 LYS A O 1
ATOM 2826 N N . THR A 1 343 ? 25.167 18.027 -11.073 1.00 37.59 343 THR A N 1
ATOM 2827 C CA . THR A 1 343 ? 25.530 16.712 -10.525 1.00 37.59 343 THR A CA 1
ATOM 2828 C C . THR A 1 343 ? 24.422 16.000 -9.748 1.00 37.59 343 THR A C 1
ATOM 2830 O O . THR A 1 343 ? 24.538 14.795 -9.550 1.00 37.59 343 THR A O 1
ATOM 2833 N N . SER A 1 344 ? 23.304 16.639 -9.392 1.00 42.97 344 SER A N 1
ATOM 2834 C CA . SER A 1 344 ? 22.168 15.911 -8.802 1.00 42.97 344 SER A CA 1
ATOM 2835 C C . SER A 1 344 ? 20.841 16.625 -9.030 1.00 42.97 344 SER A C 1
ATOM 2837 O O . SER A 1 344 ? 20.673 17.753 -8.583 1.00 42.97 344 SER A O 1
ATOM 2839 N N . GLY A 1 345 ? 19.882 15.947 -9.662 1.00 45.41 345 GLY A N 1
ATOM 2840 C CA . GLY A 1 345 ? 18.487 16.396 -9.677 1.00 45.41 345 GLY A CA 1
ATOM 2841 C C . GLY A 1 345 ? 17.848 16.450 -11.057 1.00 45.41 345 GLY A C 1
ATOM 2842 O O . GLY A 1 345 ? 17.174 17.421 -11.377 1.00 45.41 345 GLY A O 1
ATOM 2843 N N . TYR A 1 346 ? 18.031 15.417 -11.886 1.00 51.50 346 TYR A N 1
ATOM 2844 C CA . TYR A 1 346 ? 16.999 15.163 -12.890 1.00 51.50 346 TYR A CA 1
ATOM 2845 C C . TYR A 1 346 ? 15.736 14.699 -12.162 1.00 51.50 346 TYR A C 1
ATOM 2847 O O . TYR A 1 346 ? 15.858 13.941 -11.193 1.00 51.50 346 TYR A O 1
ATOM 2855 N N . PRO A 1 347 ? 14.550 15.130 -12.615 1.00 63.81 347 PRO A N 1
ATOM 2856 C CA . PRO A 1 347 ? 13.305 14.629 -12.066 1.00 63.81 347 PRO A CA 1
ATOM 2857 C C . PRO A 1 347 ? 13.281 13.104 -12.113 1.00 63.81 347 PRO A C 1
ATOM 2859 O O . PRO A 1 347 ? 13.703 12.499 -13.105 1.00 63.81 347 PRO A O 1
ATOM 2862 N N . TYR A 1 348 ? 12.823 12.482 -11.029 1.00 75.19 348 TYR A N 1
ATOM 2863 C CA . TYR A 1 348 ? 12.537 11.059 -11.066 1.00 75.19 348 TYR A CA 1
ATOM 2864 C C . TYR A 1 348 ? 11.346 10.850 -12.001 1.00 75.19 348 TYR A C 1
ATOM 2866 O O . TYR A 1 348 ? 10.344 11.534 -11.858 1.00 75.19 348 TYR A O 1
ATOM 2874 N N . ILE A 1 349 ? 11.488 9.955 -12.977 1.00 76.69 349 ILE A N 1
ATOM 2875 C CA . ILE A 1 349 ? 10.434 9.619 -13.933 1.00 76.69 349 ILE A CA 1
ATOM 2876 C C . ILE A 1 349 ? 10.144 8.139 -13.744 1.00 76.69 349 ILE A C 1
ATOM 2878 O O . ILE A 1 349 ? 11.007 7.299 -14.026 1.00 76.69 349 ILE A O 1
ATOM 2882 N N . ILE A 1 350 ? 8.931 7.833 -13.281 1.00 80.62 350 ILE A N 1
ATOM 2883 C CA . ILE A 1 350 ? 8.455 6.450 -13.188 1.00 80.62 350 ILE A CA 1
ATOM 2884 C C . ILE A 1 350 ? 8.602 5.753 -14.545 1.00 80.62 350 ILE A C 1
ATOM 2886 O O . ILE A 1 350 ? 8.422 6.359 -15.605 1.00 80.62 350 ILE A O 1
ATOM 2890 N N . LYS A 1 351 ? 8.928 4.461 -14.533 1.00 84.31 351 LYS A N 1
ATOM 2891 C CA . LYS A 1 351 ? 9.076 3.655 -15.746 1.00 84.31 351 LYS A CA 1
ATOM 2892 C C . LYS A 1 351 ? 7.865 2.729 -15.912 1.00 84.31 351 LYS A C 1
ATOM 2894 O O . LYS A 1 351 ? 7.916 1.604 -15.416 1.00 84.31 351 LYS A O 1
ATOM 2899 N N . PRO A 1 352 ? 6.815 3.134 -16.663 1.00 80.81 352 PRO A N 1
ATOM 2900 C CA . PRO A 1 352 ? 5.608 2.338 -16.903 1.00 80.81 352 PRO A CA 1
ATOM 2901 C C . PRO A 1 352 ? 5.865 0.865 -17.212 1.00 80.81 352 PRO A C 1
ATOM 2903 O O . PRO A 1 352 ? 5.237 -0.019 -16.641 1.00 80.81 352 PRO A O 1
ATOM 2906 N N . TYR A 1 353 ? 6.844 0.583 -18.076 1.00 80.88 353 TYR A N 1
ATOM 2907 C CA . TYR A 1 353 ? 7.140 -0.782 -18.499 1.00 80.88 353 TYR A CA 1
ATOM 2908 C C . TYR A 1 353 ? 7.481 -1.714 -17.326 1.00 80.88 353 TYR A C 1
ATOM 2910 O O . TYR A 1 353 ? 7.240 -2.907 -17.440 1.00 80.88 353 TYR A O 1
ATOM 2918 N N . ARG A 1 354 ? 8.012 -1.208 -16.202 1.00 87.50 354 ARG A N 1
ATOM 2919 C CA . ARG A 1 354 ? 8.321 -2.012 -15.006 1.00 87.50 354 ARG A CA 1
ATOM 2920 C C . ARG A 1 354 ? 7.050 -2.560 -14.359 1.00 87.50 354 ARG A C 1
ATOM 2922 O O . ARG A 1 354 ? 7.011 -3.746 -14.040 1.00 87.50 354 ARG A O 1
ATOM 2929 N N . ILE A 1 355 ? 6.013 -1.727 -14.262 1.00 88.38 355 ILE A N 1
ATOM 2930 C CA . ILE A 1 355 ? 4.685 -2.091 -13.754 1.00 88.38 355 ILE A CA 1
ATOM 2931 C C . ILE A 1 355 ? 4.023 -3.117 -14.668 1.00 88.38 355 ILE A C 1
ATOM 2933 O O . ILE A 1 355 ? 3.618 -4.178 -14.209 1.00 88.38 355 ILE A O 1
ATOM 2937 N N . PHE A 1 356 ? 3.987 -2.864 -15.978 1.00 83.50 356 PHE A N 1
ATOM 2938 C CA . PHE A 1 356 ? 3.341 -3.787 -16.919 1.00 83.50 356 PHE A CA 1
ATOM 2939 C C . PHE A 1 356 ? 4.096 -5.107 -17.087 1.00 83.50 356 PHE A C 1
ATOM 2941 O O . PHE A 1 356 ? 3.489 -6.142 -17.354 1.00 83.50 356 PHE A O 1
ATOM 2948 N N . LYS A 1 357 ? 5.418 -5.099 -16.896 1.00 84.81 357 LYS A N 1
ATOM 2949 C CA . LYS A 1 357 ? 6.228 -6.318 -16.866 1.00 84.81 357 LYS A CA 1
ATOM 2950 C C . LYS A 1 357 ? 5.886 -7.190 -15.651 1.00 84.81 357 LYS A C 1
ATOM 2952 O O . LYS A 1 357 ? 5.752 -8.405 -15.798 1.00 84.81 357 LYS A O 1
ATOM 2957 N N . ALA A 1 358 ? 5.700 -6.566 -14.488 1.00 88.62 358 ALA A N 1
ATOM 2958 C CA . ALA A 1 358 ? 5.234 -7.243 -13.283 1.00 88.62 358 ALA A CA 1
ATOM 2959 C C . ALA A 1 358 ? 3.799 -7.748 -13.451 1.00 88.62 358 ALA A C 1
ATOM 2961 O O . ALA A 1 358 ? 3.568 -8.942 -13.294 1.00 88.62 358 ALA A O 1
ATOM 2962 N N . LEU A 1 359 ? 2.877 -6.883 -13.893 1.00 84.75 359 LEU A N 1
ATOM 2963 C CA . LEU A 1 359 ? 1.485 -7.241 -14.173 1.00 84.75 359 LEU A CA 1
ATOM 2964 C C . LEU A 1 359 ? 1.417 -8.453 -15.098 1.00 84.75 359 LEU A C 1
ATOM 2966 O O . LEU A 1 359 ? 0.814 -9.450 -14.735 1.00 84.75 359 LEU A O 1
ATOM 2970 N N . ARG A 1 360 ? 2.122 -8.436 -16.236 1.00 79.12 360 ARG A N 1
ATOM 2971 C CA . ARG A 1 360 ? 2.171 -9.588 -17.145 1.00 79.12 360 ARG A CA 1
ATOM 2972 C C . ARG A 1 360 ? 2.600 -10.870 -16.437 1.00 79.12 360 ARG A C 1
ATOM 2974 O O . ARG A 1 360 ? 2.013 -11.906 -16.702 1.00 79.12 360 ARG A O 1
ATOM 2981 N N . THR A 1 361 ? 3.608 -10.816 -15.573 1.00 78.12 361 THR A N 1
ATOM 2982 C CA . THR A 1 361 ? 4.065 -12.013 -14.852 1.00 78.12 361 THR A CA 1
ATOM 2983 C C . THR A 1 361 ? 3.016 -12.524 -13.865 1.00 78.12 361 THR A C 1
ATOM 2985 O O . THR A 1 361 ? 2.893 -13.727 -13.671 1.00 78.12 361 THR A O 1
ATOM 2988 N N . LEU A 1 362 ? 2.249 -11.610 -13.272 1.00 79.94 362 LEU A N 1
ATOM 2989 C CA . LEU A 1 362 ? 1.177 -11.912 -12.329 1.00 79.94 362 LEU A CA 1
ATOM 2990 C C . LEU A 1 362 ? -0.058 -12.534 -13.009 1.00 79.94 362 LEU A C 1
ATOM 2992 O O . LEU A 1 362 ? -0.712 -13.374 -12.399 1.00 79.94 362 LEU A O 1
ATOM 2996 N N . VAL A 1 363 ? -0.357 -12.174 -14.267 1.00 74.38 363 VAL A N 1
ATOM 2997 C CA . VAL A 1 363 ? -1.530 -12.695 -15.011 1.00 74.38 363 VAL A CA 1
ATOM 2998 C C . VAL A 1 363 ? -1.214 -13.791 -16.041 1.00 74.38 363 VAL A C 1
ATOM 3000 O O . VAL A 1 363 ? -2.117 -14.521 -16.446 1.00 74.38 363 VAL A O 1
ATOM 3003 N N . ASP A 1 364 ? 0.031 -13.931 -16.508 1.00 66.94 364 ASP A N 1
ATOM 3004 C CA . ASP A 1 364 ? 0.399 -14.916 -17.538 1.00 66.94 364 ASP A CA 1
ATOM 3005 C C . ASP A 1 364 ? 0.624 -16.307 -16.926 1.00 66.94 364 ASP A C 1
ATOM 3007 O O . ASP A 1 364 ? 1.725 -16.654 -16.492 1.00 66.94 364 ASP A O 1
ATOM 3011 N N . ALA A 1 365 ? -0.419 -17.140 -16.978 1.00 55.53 365 ALA A N 1
ATOM 3012 C CA . ALA A 1 365 ? -0.394 -18.529 -16.515 1.00 55.53 365 ALA A CA 1
ATOM 3013 C C . ALA A 1 365 ? 0.716 -19.389 -17.160 1.00 55.53 365 ALA A C 1
ATOM 3015 O O . ALA A 1 365 ? 1.108 -20.403 -16.594 1.00 55.53 365 ALA A O 1
ATOM 3016 N N . LYS A 1 366 ? 1.263 -19.004 -18.329 1.00 53.12 366 LYS A N 1
ATOM 3017 C CA . LYS A 1 366 ? 2.357 -19.738 -19.003 1.00 53.12 366 LYS A CA 1
ATOM 3018 C C . LYS A 1 366 ? 3.751 -19.327 -18.530 1.00 53.12 366 LYS A C 1
ATOM 3020 O O . LYS A 1 366 ? 4.735 -19.935 -18.959 1.00 53.12 366 LYS A O 1
ATOM 3025 N N . GLN A 1 367 ? 3.867 -18.263 -17.738 1.00 52.97 367 GLN A N 1
ATOM 3026 C CA . GLN A 1 367 ? 5.135 -17.821 -17.148 1.00 52.97 367 GLN A CA 1
ATOM 3027 C C . GLN A 1 367 ? 5.335 -18.337 -15.727 1.00 52.97 367 GLN A C 1
ATOM 3029 O O . GLN A 1 367 ? 6.402 -18.113 -15.154 1.00 52.97 367 GLN A O 1
ATOM 3034 N N . TYR A 1 368 ? 4.360 -19.074 -15.195 1.00 52.19 368 TYR A N 1
ATOM 3035 C CA . TYR A 1 368 ? 4.441 -19.672 -13.878 1.00 52.19 368 TYR A CA 1
ATOM 3036 C C . TYR A 1 368 ? 4.324 -21.208 -13.952 1.00 52.19 368 TYR A C 1
ATOM 3038 O O . TYR A 1 368 ? 3.425 -21.717 -14.614 1.00 52.19 368 TYR A O 1
ATOM 3046 N N . PRO A 1 369 ? 5.237 -21.962 -13.313 1.00 40.56 369 PRO A N 1
ATOM 3047 C CA . PRO A 1 369 ? 5.258 -23.425 -13.360 1.00 40.56 369 PRO A CA 1
ATOM 3048 C C . PRO A 1 369 ? 4.409 -24.124 -12.272 1.00 40.56 369 PRO A C 1
ATOM 3050 O O . PRO A 1 369 ? 4.636 -25.302 -12.018 1.00 40.56 369 PRO A O 1
ATOM 3053 N N . GLY A 1 370 ? 3.459 -23.442 -11.618 1.00 48.06 370 GLY A N 1
ATOM 3054 C CA . GLY A 1 370 ? 2.591 -24.034 -10.584 1.00 48.06 370 GLY A CA 1
ATOM 3055 C C . GLY A 1 370 ? 1.106 -23.704 -10.766 1.00 48.06 370 GLY A C 1
ATOM 3056 O O . GLY A 1 370 ? 0.773 -22.689 -11.367 1.00 48.06 370 GLY A O 1
ATOM 3057 N N . ASP A 1 371 ? 0.219 -24.525 -10.195 1.00 43.72 371 ASP A N 1
ATOM 3058 C CA . ASP A 1 371 ? -1.253 -24.361 -10.226 1.00 43.72 371 ASP A CA 1
ATOM 3059 C C . ASP A 1 371 ? -1.774 -23.073 -9.532 1.00 43.72 371 ASP A C 1
ATOM 3061 O O . ASP A 1 371 ? -2.976 -22.821 -9.478 1.00 43.72 371 ASP A O 1
ATOM 3065 N N . GLY A 1 372 ? -0.894 -22.233 -8.976 1.00 46.53 372 GLY A N 1
ATOM 3066 C CA . GLY A 1 372 ? -1.243 -21.079 -8.144 1.00 46.53 372 GLY A CA 1
ATOM 3067 C C . GLY A 1 372 ? -1.528 -19.811 -8.942 1.00 46.53 372 GLY A C 1
ATOM 3068 O O . GLY A 1 372 ? -0.675 -18.925 -9.034 1.00 46.53 372 GLY A O 1
ATOM 3069 N N . SER A 1 373 ? -2.733 -19.701 -9.497 1.00 58.22 373 SER A N 1
ATOM 3070 C CA . SER A 1 373 ? -3.274 -18.399 -9.889 1.00 58.22 373 SER A CA 1
ATOM 3071 C C . SER A 1 373 ? -3.441 -17.513 -8.638 1.00 58.22 373 SER A C 1
ATOM 3073 O O . SER A 1 373 ? -3.770 -18.009 -7.560 1.00 58.22 373 SER A O 1
ATOM 3075 N N . ILE A 1 374 ? -3.209 -16.199 -8.759 1.00 65.88 374 ILE A N 1
ATOM 3076 C CA . ILE A 1 374 ? -3.330 -15.228 -7.644 1.00 65.88 374 ILE A CA 1
ATOM 3077 C C . ILE A 1 374 ? -4.688 -15.350 -6.935 1.00 65.88 374 ILE A C 1
ATOM 3079 O O . ILE A 1 374 ? -4.757 -15.203 -5.720 1.00 65.88 374 ILE A O 1
ATOM 3083 N N . ILE A 1 375 ? -5.729 -15.710 -7.694 1.00 63.44 375 ILE A N 1
ATOM 3084 C CA . ILE A 1 375 ? -7.115 -15.897 -7.246 1.00 63.44 375 ILE A CA 1
ATOM 3085 C C . ILE A 1 375 ? -7.335 -17.133 -6.350 1.00 63.44 375 ILE A C 1
ATOM 3087 O O . ILE A 1 375 ? -8.387 -17.248 -5.728 1.00 63.44 375 ILE A O 1
ATOM 3091 N N . HIS A 1 376 ? -6.387 -18.076 -6.272 1.00 64.88 376 HIS A N 1
ATOM 3092 C CA . HIS A 1 376 ? -6.479 -19.234 -5.365 1.00 64.88 376 HIS A CA 1
ATOM 3093 C C . HIS A 1 376 ? -5.882 -18.962 -3.980 1.00 64.88 376 HIS A C 1
ATOM 3095 O O . HIS A 1 376 ? -6.079 -19.761 -3.066 1.00 64.88 376 HIS A O 1
ATOM 3101 N N . THR A 1 377 ? -5.189 -17.833 -3.815 1.00 73.19 377 THR A N 1
ATOM 3102 C CA . THR A 1 377 ? -4.594 -17.417 -2.546 1.00 73.19 377 THR A CA 1
ATOM 3103 C C . THR A 1 377 ? -5.255 -16.115 -2.092 1.00 73.19 377 THR A C 1
ATOM 3105 O O . THR A 1 377 ? -4.938 -15.048 -2.630 1.00 73.19 377 THR A O 1
ATOM 3108 N N . PRO A 1 378 ? -6.164 -16.169 -1.105 1.00 76.81 378 PRO A N 1
ATOM 3109 C CA . PRO A 1 378 ? -7.007 -15.031 -0.752 1.00 76.81 378 PRO A CA 1
ATOM 3110 C C . PRO A 1 378 ? -6.249 -13.736 -0.421 1.00 76.81 378 PRO A C 1
ATOM 3112 O O . PRO A 1 378 ? -6.586 -12.673 -0.937 1.00 76.81 378 PRO A O 1
ATOM 3115 N N . TYR A 1 379 ? -5.160 -13.814 0.347 1.00 81.31 379 TYR A N 1
ATOM 3116 C CA . TYR A 1 379 ? -4.357 -12.636 0.681 1.00 81.31 379 TYR A CA 1
ATOM 3117 C C . TYR A 1 379 ? -3.633 -12.019 -0.528 1.00 81.31 379 TYR A C 1
ATOM 3119 O O . TYR A 1 379 ? -3.564 -10.797 -0.656 1.00 81.31 379 TYR A O 1
ATOM 3127 N N . LEU A 1 380 ? -3.134 -12.847 -1.458 1.00 82.62 380 LEU A N 1
ATOM 3128 C CA . LEU A 1 380 ? -2.525 -12.363 -2.703 1.00 82.62 380 LEU A CA 1
ATOM 3129 C C . LEU A 1 380 ? -3.571 -11.698 -3.593 1.00 82.62 380 LEU A C 1
ATOM 3131 O O . LEU A 1 380 ? -3.268 -10.705 -4.251 1.00 82.62 380 LEU A O 1
ATOM 3135 N N . THR A 1 381 ? -4.797 -12.226 -3.587 1.00 82.94 381 THR A N 1
ATOM 3136 C CA . THR A 1 381 ? -5.932 -11.629 -4.297 1.00 82.94 381 THR A CA 1
ATOM 3137 C C . THR A 1 381 ? -6.210 -10.224 -3.774 1.00 82.94 381 THR A C 1
ATOM 3139 O O . THR A 1 381 ? -6.343 -9.307 -4.575 1.00 82.94 381 THR A O 1
ATOM 3142 N N . LEU A 1 382 ? -6.208 -10.020 -2.453 1.00 86.81 382 LEU A N 1
ATOM 3143 C CA . LEU A 1 382 ? -6.413 -8.698 -1.851 1.00 86.81 382 LEU A CA 1
ATOM 3144 C C . LEU A 1 382 ? -5.320 -7.697 -2.227 1.00 86.81 382 LEU A C 1
ATOM 3146 O O . LEU A 1 382 ? -5.635 -6.608 -2.705 1.00 86.81 382 LEU A O 1
ATOM 3150 N N . PHE A 1 383 ? -4.045 -8.070 -2.094 1.00 89.19 383 PHE A N 1
ATOM 3151 C CA . PHE A 1 383 ? -2.950 -7.188 -2.512 1.00 89.19 383 PHE A CA 1
ATOM 3152 C C . PHE A 1 383 ? -3.001 -6.877 -4.010 1.00 89.19 383 PHE A C 1
ATOM 3154 O O . PHE A 1 383 ? -2.667 -5.767 -4.431 1.00 89.19 383 PHE A O 1
ATOM 3161 N N . PHE A 1 384 ? -3.433 -7.838 -4.830 1.00 88.12 384 PHE A N 1
ATOM 3162 C CA . PHE A 1 384 ? -3.600 -7.624 -6.260 1.00 88.12 384 PHE A CA 1
ATOM 3163 C C . PHE A 1 384 ? -4.766 -6.677 -6.567 1.00 88.12 384 PHE A C 1
ATOM 3165 O O . PHE A 1 384 ? -4.614 -5.798 -7.413 1.00 88.12 384 PHE A O 1
ATOM 3172 N N . SER A 1 385 ? -5.885 -6.791 -5.848 1.00 87.69 385 SER A N 1
ATOM 3173 C CA . SER A 1 385 ? -7.018 -5.864 -5.942 1.00 87.69 385 SER A CA 1
ATOM 3174 C C . SER A 1 385 ? -6.616 -4.433 -5.576 1.00 87.69 385 SER A C 1
ATOM 3176 O O . SER A 1 385 ? -6.916 -3.504 -6.326 1.00 87.69 385 SER A O 1
ATOM 3178 N N . GLU A 1 386 ? -5.876 -4.245 -4.478 1.00 89.31 386 GLU A N 1
ATOM 3179 C CA . GLU A 1 386 ? -5.335 -2.933 -4.086 1.00 89.31 386 GLU A CA 1
ATOM 3180 C C . GLU A 1 386 ? -4.379 -2.371 -5.151 1.00 89.31 386 GLU A C 1
ATOM 3182 O O . GLU A 1 386 ? -4.460 -1.196 -5.513 1.00 89.31 386 GLU A O 1
ATOM 3187 N N . PHE A 1 387 ? -3.507 -3.215 -5.712 1.00 91.69 387 PHE A N 1
ATOM 3188 C CA . PHE A 1 387 ? -2.624 -2.822 -6.808 1.00 91.69 387 PHE A CA 1
ATOM 3189 C C . PHE A 1 387 ? -3.402 -2.388 -8.059 1.00 91.69 387 PHE A C 1
ATOM 3191 O O . PHE A 1 387 ? -3.061 -1.364 -8.656 1.00 91.69 387 PHE A O 1
ATOM 3198 N N . LEU A 1 388 ? -4.437 -3.132 -8.462 1.00 88.81 388 LEU A N 1
ATOM 3199 C CA . LEU A 1 388 ? -5.270 -2.786 -9.617 1.00 88.81 388 LEU A CA 1
ATOM 3200 C C . LEU A 1 388 ? -6.048 -1.489 -9.400 1.00 88.81 388 LEU A C 1
ATOM 3202 O O . LEU A 1 388 ? -6.136 -0.692 -10.332 1.00 88.81 388 LEU A O 1
ATOM 3206 N N . LEU A 1 389 ? -6.548 -1.253 -8.187 1.00 88.00 389 LEU A N 1
ATOM 3207 C CA . LEU A 1 389 ? -7.205 -0.001 -7.817 1.00 88.00 389 LEU A CA 1
ATOM 3208 C C . LEU A 1 389 ? -6.242 1.184 -7.966 1.00 88.00 389 LEU A C 1
ATOM 3210 O O . LEU A 1 389 ? -6.523 2.132 -8.698 1.00 88.00 389 LEU A O 1
ATOM 3214 N N . SER A 1 390 ? -5.050 1.074 -7.379 1.00 87.88 390 SER A N 1
ATOM 3215 C CA . SER A 1 390 ? -3.976 2.059 -7.532 1.00 87.88 390 SER A CA 1
ATOM 3216 C C . SER A 1 390 ? -3.576 2.274 -8.993 1.00 87.88 390 SER A C 1
ATOM 3218 O O . SER A 1 390 ? -3.333 3.403 -9.429 1.00 87.88 390 SER A O 1
ATOM 3220 N N . LEU A 1 391 ? -3.517 1.201 -9.785 1.00 87.50 391 LEU A N 1
ATOM 3221 C CA . LEU A 1 391 ? -3.250 1.283 -11.218 1.00 87.50 391 LEU A CA 1
ATOM 3222 C C . LEU A 1 391 ? -4.367 2.020 -11.946 1.00 87.50 391 LEU A C 1
ATOM 3224 O O . LEU A 1 391 ? -4.064 2.890 -12.754 1.00 87.50 391 LEU A O 1
ATOM 3228 N N . TYR A 1 392 ? -5.629 1.729 -11.649 1.00 84.62 392 TYR A N 1
ATOM 3229 C CA . TYR A 1 392 ? -6.775 2.414 -12.238 1.00 84.62 392 TYR A CA 1
ATOM 3230 C C . TYR A 1 392 ? -6.735 3.923 -11.963 1.00 84.62 392 TYR A C 1
ATOM 3232 O O . TYR A 1 392 ? -6.840 4.719 -12.897 1.00 84.62 392 TYR A O 1
ATOM 3240 N N . GLU A 1 393 ? -6.497 4.323 -10.714 1.00 81.31 393 GLU A N 1
ATOM 3241 C CA . GLU A 1 393 ? -6.471 5.734 -10.306 1.00 81.31 393 GLU A CA 1
ATOM 3242 C C . GLU A 1 393 ? -5.300 6.513 -10.923 1.00 81.31 393 GLU A C 1
ATOM 3244 O O . GLU A 1 393 ? -5.431 7.686 -11.275 1.00 81.31 393 GLU A O 1
ATOM 3249 N N . THR A 1 394 ? -4.149 5.861 -11.106 1.00 76.56 394 THR A N 1
ATOM 3250 C CA . THR A 1 394 ? -2.922 6.524 -11.579 1.00 76.56 394 THR A CA 1
ATOM 3251 C C . THR A 1 394 ? -2.669 6.363 -13.081 1.00 76.56 394 THR A C 1
ATOM 3253 O O . THR A 1 394 ? -1.903 7.140 -13.664 1.00 76.56 394 THR A O 1
ATOM 3256 N N . CYS A 1 395 ? -3.313 5.395 -13.750 1.00 70.06 395 CYS A N 1
ATOM 3257 C CA . CYS A 1 395 ? -3.029 5.065 -15.151 1.00 70.06 395 CYS A CA 1
ATOM 3258 C C . CYS A 1 395 ? -3.303 6.224 -16.109 1.00 70.06 395 CYS A C 1
ATOM 3260 O O . CYS A 1 395 ? -2.535 6.450 -17.047 1.00 70.06 395 CYS A O 1
ATOM 3262 N N . GLN A 1 396 ? -4.357 6.992 -15.842 1.00 63.94 396 GLN A N 1
ATOM 3263 C CA . GLN A 1 396 ? -4.754 8.122 -16.677 1.00 63.94 396 GLN A CA 1
ATOM 3264 C C . GLN A 1 396 ? -3.762 9.287 -16.590 1.00 63.94 396 GLN A C 1
ATOM 3266 O O . GLN A 1 396 ? -3.656 10.062 -17.537 1.00 63.94 396 GLN A O 1
ATOM 3271 N N . VAL A 1 397 ? -3.015 9.381 -15.485 1.00 62.25 397 VAL A N 1
ATOM 3272 C CA . VAL A 1 397 ? -2.054 10.459 -15.225 1.00 62.25 397 VAL A CA 1
ATOM 3273 C C . VAL A 1 397 ? -0.677 10.148 -15.822 1.00 62.25 397 VAL A C 1
ATOM 3275 O O . VAL A 1 397 ? -0.004 11.063 -16.288 1.00 62.25 397 VAL A O 1
ATOM 3278 N N . PHE A 1 398 ? -0.247 8.878 -15.857 1.00 60.00 398 PHE A N 1
ATOM 3279 C CA . PHE A 1 398 ? 1.110 8.524 -16.321 1.00 60.00 398 PHE A CA 1
ATOM 3280 C C . PHE A 1 398 ? 1.228 7.992 -17.726 1.00 60.00 398 PHE A C 1
ATOM 3282 O O . PHE A 1 398 ? 2.295 8.108 -18.341 1.00 60.00 398 PHE A O 1
ATOM 3289 N N . PHE A 1 399 ? 0.192 7.340 -18.230 1.00 62.06 399 PHE A N 1
ATOM 3290 C CA . PHE A 1 399 ? 0.303 6.647 -19.499 1.00 62.06 399 PHE A CA 1
ATOM 3291 C C . PHE A 1 399 ? -0.214 7.560 -20.612 1.00 62.06 399 PHE A C 1
ATOM 3293 O O . PHE A 1 399 ? -1.243 7.319 -21.226 1.00 62.06 399 PHE A O 1
ATOM 3300 N N . GLU A 1 400 ? 0.538 8.629 -20.899 1.00 53.00 400 GLU A N 1
ATOM 3301 C CA . GLU A 1 400 ? 0.361 9.423 -22.131 1.00 53.00 400 GLU A CA 1
ATOM 3302 C C . GLU A 1 400 ? 0.727 8.605 -23.386 1.00 53.00 400 GLU A C 1
ATOM 3304 O O . GLU A 1 400 ? 0.355 8.928 -24.517 1.00 53.00 400 GLU A O 1
ATOM 3309 N N . LYS A 1 401 ? 1.503 7.527 -23.203 1.00 57.03 401 LYS A N 1
ATOM 3310 C CA . LYS A 1 401 ? 1.869 6.596 -24.269 1.00 57.03 401 LYS A CA 1
ATOM 3311 C C . LYS A 1 401 ? 0.692 5.681 -24.594 1.00 57.03 401 LYS A C 1
ATOM 3313 O O . LYS A 1 401 ? 0.141 5.041 -23.710 1.00 57.03 401 LYS A O 1
ATOM 3318 N N . SER A 1 402 ? 0.407 5.524 -25.888 1.00 54.97 402 SER A N 1
ATOM 3319 C CA . SER A 1 402 ? -0.544 4.516 -26.359 1.00 54.97 402 SER A CA 1
ATOM 3320 C C . SER A 1 402 ? -0.156 3.111 -25.887 1.00 54.97 402 SER A C 1
ATOM 3322 O O . SER A 1 402 ? 1.029 2.768 -25.827 1.00 54.97 402 SER A O 1
ATOM 3324 N N . MET A 1 403 ? -1.159 2.272 -25.621 1.00 59.12 403 MET A N 1
ATOM 3325 C CA . MET A 1 403 ? -0.965 0.893 -25.158 1.00 59.12 403 MET A CA 1
ATOM 3326 C C . MET A 1 403 ? -0.039 0.066 -26.046 1.00 59.12 403 MET A C 1
ATOM 3328 O O . MET A 1 403 ? 0.773 -0.696 -25.535 1.00 59.12 403 MET A O 1
ATOM 3332 N N . TYR A 1 404 ? -0.080 0.279 -27.362 1.00 56.62 404 TYR A N 1
ATOM 3333 C CA . TYR A 1 404 ? 0.847 -0.357 -28.299 1.00 56.62 404 TYR A CA 1
ATOM 3334 C C . TYR A 1 404 ? 2.315 -0.028 -27.992 1.00 56.62 404 TYR A C 1
ATOM 3336 O O . TYR A 1 404 ? 3.145 -0.928 -27.938 1.00 56.62 404 TYR A O 1
ATOM 3344 N N . LYS A 1 405 ? 2.643 1.239 -27.692 1.00 61.62 405 LYS A N 1
ATOM 3345 C CA . LYS A 1 405 ? 4.016 1.639 -27.333 1.00 61.62 405 LYS A CA 1
ATOM 3346 C C . LYS A 1 405 ? 4.454 1.046 -25.999 1.00 61.62 405 LYS A C 1
ATOM 3348 O O . LYS A 1 405 ? 5.624 0.721 -25.826 1.00 61.62 405 LYS A O 1
ATOM 3353 N N . LEU A 1 406 ? 3.527 0.928 -25.054 1.00 63.84 406 LEU A N 1
ATO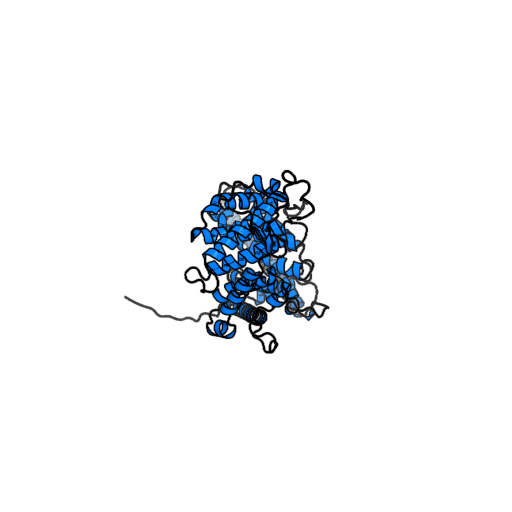M 3354 C CA . LEU A 1 406 ? 3.788 0.341 -23.746 1.00 63.84 406 LEU A CA 1
ATOM 3355 C C . LEU A 1 406 ? 4.010 -1.173 -23.842 1.00 63.84 406 LEU A C 1
ATOM 3357 O O . LEU A 1 406 ? 4.948 -1.692 -23.241 1.00 63.84 406 LEU A O 1
ATOM 3361 N N . TYR A 1 407 ? 3.203 -1.858 -24.650 1.00 63.78 407 TYR A N 1
ATOM 3362 C CA . TYR A 1 407 ? 3.374 -3.266 -24.992 1.00 63.78 407 TYR A CA 1
ATOM 3363 C C . TYR A 1 407 ? 4.712 -3.513 -25.701 1.00 63.78 407 TYR A C 1
ATOM 3365 O O . TYR A 1 407 ? 5.475 -4.379 -25.273 1.00 63.78 407 TYR A O 1
ATOM 3373 N N . ASP A 1 408 ? 5.055 -2.700 -26.703 1.00 62.22 408 ASP A N 1
ATOM 3374 C CA . ASP A 1 408 ? 6.349 -2.764 -27.392 1.00 62.22 408 ASP A CA 1
ATOM 3375 C C . ASP A 1 408 ? 7.519 -2.516 -26.434 1.00 62.22 408 ASP A C 1
ATOM 3377 O O . ASP A 1 408 ? 8.547 -3.196 -26.513 1.00 62.22 408 ASP A O 1
ATOM 3381 N N . ASP A 1 409 ? 7.381 -1.565 -25.504 1.00 66.94 409 ASP A N 1
ATOM 3382 C CA . ASP A 1 409 ? 8.375 -1.309 -24.463 1.00 66.94 409 ASP A CA 1
ATOM 3383 C C . ASP A 1 409 ? 8.528 -2.545 -23.560 1.00 66.94 409 ASP A C 1
ATOM 3385 O O . ASP A 1 409 ? 9.651 -3.013 -23.367 1.00 66.94 409 ASP A O 1
ATOM 3389 N N . VAL A 1 410 ? 7.441 -3.149 -23.076 1.00 66.50 410 VAL A N 1
ATOM 3390 C CA . VAL A 1 410 ? 7.501 -4.381 -22.265 1.00 66.50 410 VAL A CA 1
ATOM 3391 C C . VAL A 1 410 ? 8.146 -5.532 -23.043 1.00 66.50 410 VAL A C 1
ATOM 3393 O O . VAL A 1 410 ? 9.070 -6.167 -22.531 1.00 66.50 410 VAL A O 1
ATOM 3396 N N . LEU A 1 411 ? 7.732 -5.769 -24.291 1.00 64.88 411 LEU A N 1
ATOM 3397 C CA . LEU A 1 411 ? 8.305 -6.807 -25.154 1.00 64.88 411 LEU A CA 1
ATOM 3398 C C . LEU A 1 411 ? 9.795 -6.592 -25.426 1.00 64.88 411 LEU A C 1
ATOM 3400 O O . LEU A 1 411 ? 10.569 -7.549 -25.416 1.00 64.88 411 LEU A O 1
ATOM 3404 N N . THR A 1 412 ? 10.217 -5.347 -25.649 1.00 60.84 412 THR A N 1
ATOM 3405 C CA . THR A 1 412 ? 11.629 -5.022 -25.896 1.00 60.84 412 THR A CA 1
ATOM 3406 C C . THR A 1 412 ? 12.4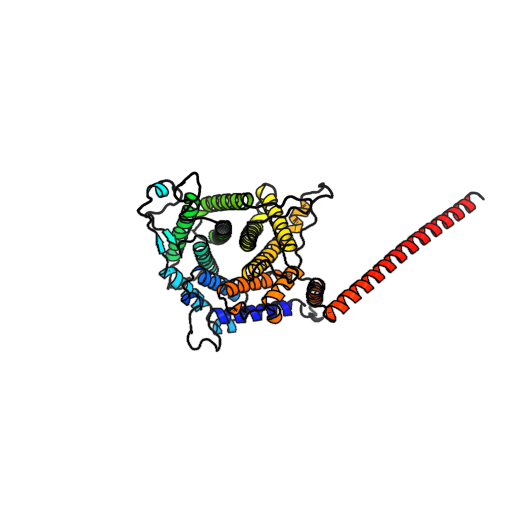89 -5.338 -24.669 1.00 60.84 412 THR A C 1
ATOM 3408 O O . THR A 1 412 ? 13.597 -5.859 -24.814 1.00 60.84 412 THR A O 1
ATOM 3411 N N . HIS A 1 413 ? 11.986 -5.030 -23.469 1.00 62.59 413 HIS A N 1
ATOM 3412 C CA . HIS A 1 413 ? 12.730 -5.133 -22.208 1.00 62.59 413 HIS A CA 1
ATOM 3413 C C . HIS A 1 413 ? 12.582 -6.498 -21.501 1.00 62.59 413 HIS A C 1
ATOM 3415 O O . HIS A 1 413 ? 13.193 -6.715 -20.450 1.00 62.59 413 HIS A O 1
ATOM 3421 N N . MET A 1 414 ? 11.807 -7.436 -22.057 1.00 59.22 414 MET A N 1
ATOM 3422 C CA . MET A 1 414 ? 11.710 -8.821 -21.583 1.00 59.22 414 MET A CA 1
ATOM 3423 C C . MET A 1 414 ? 12.690 -9.731 -22.348 1.00 59.22 414 MET A C 1
ATOM 3425 O O . MET A 1 414 ? 12.545 -9.903 -23.556 1.00 59.22 414 MET A O 1
ATOM 3429 N N . PRO A 1 415 ? 13.676 -10.367 -21.689 1.00 53.03 415 PRO A N 1
ATOM 3430 C CA . PRO A 1 415 ? 14.687 -11.163 -22.373 1.00 53.03 415 PRO A CA 1
ATOM 3431 C C . PRO A 1 415 ? 14.241 -12.578 -22.756 1.00 53.03 415 PRO A C 1
ATOM 3433 O O . PRO A 1 415 ? 14.893 -13.180 -23.604 1.00 53.03 415 PRO A O 1
ATOM 3436 N N . LEU A 1 416 ? 13.150 -13.106 -22.193 1.00 52.38 416 LEU A N 1
ATOM 3437 C CA . LEU A 1 416 ? 12.980 -14.560 -22.072 1.00 52.38 416 LEU A CA 1
ATOM 3438 C C . LEU A 1 416 ? 12.237 -15.286 -23.196 1.00 52.38 416 LEU A C 1
ATOM 3440 O O . LEU A 1 416 ? 12.232 -16.512 -23.198 1.00 52.38 416 LEU A O 1
ATOM 3444 N N . LYS A 1 417 ? 11.696 -14.595 -24.202 1.00 51.19 417 LYS A N 1
ATOM 3445 C CA . LYS A 1 417 ? 11.321 -15.258 -25.461 1.00 51.19 417 LYS A CA 1
ATOM 3446 C C . LYS A 1 417 ? 11.787 -14.418 -26.642 1.00 51.19 417 LYS A C 1
ATOM 3448 O O . LYS A 1 417 ? 11.449 -13.239 -26.753 1.00 51.19 417 LYS A O 1
ATOM 3453 N N . ALA A 1 418 ? 12.596 -15.016 -27.513 1.00 50.91 418 ALA A N 1
ATOM 3454 C CA . ALA A 1 418 ? 12.798 -14.515 -28.865 1.00 50.91 418 ALA A CA 1
ATOM 3455 C C . ALA A 1 418 ? 11.491 -14.763 -29.627 1.00 50.91 418 ALA A C 1
ATOM 3457 O O . ALA A 1 418 ? 11.322 -15.790 -30.276 1.00 50.91 418 ALA A O 1
ATOM 3458 N N . THR A 1 419 ? 10.513 -13.879 -29.444 1.00 58.00 419 THR A N 1
ATOM 3459 C CA . THR A 1 419 ? 9.298 -13.908 -30.256 1.00 58.00 419 THR A CA 1
ATOM 3460 C C . THR A 1 419 ? 9.560 -13.152 -31.553 1.00 58.00 419 THR A C 1
ATOM 3462 O O . THR A 1 419 ? 10.418 -12.260 -31.599 1.00 58.00 419 THR A O 1
ATOM 3465 N N . LYS A 1 420 ? 8.843 -13.513 -32.619 1.00 60.44 420 LYS A N 1
ATOM 3466 C CA . LYS A 1 420 ? 8.964 -12.845 -33.920 1.00 60.44 420 LYS A CA 1
ATOM 3467 C C . LYS A 1 420 ? 8.695 -11.344 -33.780 1.00 60.44 420 LYS A C 1
ATOM 3469 O O . LYS A 1 420 ? 9.454 -10.538 -34.301 1.00 60.44 420 LYS A O 1
ATOM 3474 N N . GLU A 1 421 ? 7.710 -10.984 -32.963 1.00 58.16 421 GLU A N 1
ATOM 3475 C CA . GLU A 1 421 ? 7.309 -9.606 -32.675 1.00 58.16 421 GLU A CA 1
ATOM 3476 C C . GLU A 1 421 ? 8.432 -8.827 -31.980 1.00 58.16 421 GLU A C 1
ATOM 3478 O O . GLU A 1 421 ? 8.743 -7.707 -32.375 1.00 58.16 421 GLU A O 1
ATOM 3483 N N . ARG A 1 422 ? 9.115 -9.424 -30.992 1.00 63.25 422 ARG A N 1
ATOM 3484 C CA . ARG A 1 422 ? 10.283 -8.793 -30.355 1.00 63.25 422 ARG A CA 1
ATOM 3485 C C . ARG A 1 422 ? 11.433 -8.619 -31.347 1.00 63.25 422 ARG A C 1
ATOM 3487 O O . ARG A 1 422 ? 12.101 -7.586 -31.322 1.00 63.25 422 ARG A O 1
ATOM 3494 N N . GLY A 1 423 ? 11.666 -9.614 -32.202 1.00 60.34 423 GLY A N 1
ATOM 3495 C CA . GLY A 1 423 ? 12.656 -9.539 -33.276 1.00 60.34 423 GLY A CA 1
ATOM 3496 C C . GLY A 1 423 ? 12.357 -8.399 -34.249 1.00 60.34 423 GLY A C 1
ATOM 3497 O O . GLY A 1 423 ? 13.246 -7.604 -34.547 1.00 60.34 423 GLY A O 1
ATOM 3498 N N . ASP A 1 424 ? 11.100 -8.266 -34.669 1.00 68.06 424 ASP A N 1
ATOM 3499 C CA . ASP A 1 424 ? 10.641 -7.196 -35.552 1.00 68.06 424 ASP A CA 1
ATOM 3500 C C . ASP A 1 424 ? 10.762 -5.818 -34.877 1.00 68.06 424 ASP A C 1
ATOM 3502 O O . ASP A 1 424 ? 11.301 -4.894 -35.485 1.00 68.06 424 ASP A O 1
ATOM 3506 N N . VAL A 1 425 ? 10.379 -5.679 -33.601 1.00 63.72 425 VAL A N 1
ATOM 3507 C CA . VAL A 1 425 ? 10.530 -4.422 -32.839 1.00 63.72 425 VAL A CA 1
ATOM 3508 C C . VAL A 1 425 ? 12.004 -4.040 -32.661 1.00 63.72 425 VAL A C 1
ATOM 3510 O O . VAL A 1 425 ? 12.369 -2.878 -32.856 1.00 63.72 425 VAL A O 1
ATOM 3513 N N . LEU A 1 426 ? 12.877 -4.991 -32.315 1.00 68.00 426 LEU A N 1
ATOM 3514 C CA . LEU A 1 426 ? 14.317 -4.741 -32.179 1.00 68.00 426 LEU A CA 1
ATOM 3515 C C . LEU A 1 426 ? 14.966 -4.403 -33.526 1.00 68.00 426 LEU A C 1
ATOM 3517 O O . LEU A 1 426 ? 15.796 -3.491 -33.578 1.00 68.00 426 LEU A O 1
ATOM 3521 N N . ARG A 1 427 ? 14.563 -5.076 -34.613 1.00 73.88 427 ARG A N 1
ATOM 3522 C CA . ARG A 1 427 ? 15.016 -4.772 -35.979 1.00 73.88 427 ARG A CA 1
ATOM 3523 C C . ARG A 1 427 ? 14.601 -3.362 -36.384 1.00 73.88 427 ARG A C 1
ATOM 3525 O O . ARG A 1 427 ? 15.460 -2.571 -36.759 1.00 73.88 427 ARG A O 1
ATOM 3532 N N . LEU A 1 428 ? 13.324 -3.019 -36.219 1.00 72.31 428 LEU A N 1
ATOM 3533 C CA . LEU A 1 428 ? 12.805 -1.682 -36.512 1.00 72.31 428 LEU A CA 1
ATOM 3534 C C . LEU A 1 428 ? 13.506 -0.611 -35.665 1.00 72.31 428 LEU A C 1
ATOM 3536 O O . LEU A 1 428 ? 13.856 0.444 -36.184 1.00 72.31 428 LEU A O 1
ATOM 3540 N N . LYS A 1 429 ? 13.789 -0.871 -34.380 1.00 69.12 429 LYS A N 1
ATOM 3541 C CA . LYS A 1 429 ? 14.579 0.045 -33.533 1.00 69.12 429 LYS A CA 1
ATOM 3542 C C . LYS A 1 429 ? 16.009 0.219 -34.050 1.00 69.12 429 LYS A C 1
ATOM 3544 O O . LYS A 1 429 ? 16.504 1.346 -34.060 1.00 69.12 429 LYS A O 1
ATOM 3549 N N . ALA A 1 430 ? 16.664 -0.852 -34.495 1.00 73.12 430 ALA A N 1
ATOM 3550 C CA . ALA A 1 430 ? 18.008 -0.789 -35.067 1.00 73.12 430 ALA A CA 1
ATOM 3551 C C . ALA A 1 430 ? 18.035 -0.019 -36.401 1.00 73.12 430 ALA A C 1
ATOM 3553 O O . ALA A 1 430 ? 18.896 0.843 -36.593 1.00 73.12 430 ALA A O 1
ATOM 3554 N N . GLU A 1 431 ? 17.066 -0.269 -37.284 1.00 73.94 431 GLU A N 1
ATOM 3555 C CA . GLU A 1 431 ? 16.881 0.453 -38.551 1.00 73.94 431 GLU A CA 1
ATOM 3556 C C . GLU A 1 431 ? 16.612 1.941 -38.310 1.00 73.94 431 GLU A C 1
ATOM 3558 O O . GLU A 1 431 ? 17.251 2.803 -38.913 1.00 73.94 431 GLU A O 1
ATOM 3563 N N . ASN A 1 432 ? 15.741 2.261 -37.354 1.00 74.12 432 ASN A N 1
ATOM 3564 C CA . ASN A 1 432 ? 15.425 3.638 -36.998 1.00 74.12 432 ASN A CA 1
ATOM 3565 C C . ASN A 1 432 ? 16.643 4.341 -36.367 1.00 74.12 432 ASN A C 1
ATOM 3567 O O . ASN A 1 432 ? 16.962 5.477 -36.708 1.00 74.12 432 ASN A O 1
ATOM 3571 N N . HIS A 1 433 ? 17.405 3.657 -35.507 1.00 70.38 433 HIS A N 1
ATOM 3572 C CA . HIS A 1 433 ? 18.650 4.197 -34.949 1.00 70.38 433 HIS A CA 1
ATOM 3573 C C . HIS A 1 433 ? 19.708 4.456 -36.036 1.00 70.38 433 HIS A C 1
ATOM 3575 O O . HIS A 1 433 ? 20.424 5.462 -35.980 1.00 70.38 433 HIS A O 1
ATOM 3581 N N . LYS A 1 434 ? 19.803 3.577 -37.041 1.00 72.75 434 LYS A N 1
ATOM 3582 C CA . LYS A 1 434 ? 20.648 3.785 -38.224 1.00 72.75 434 LYS A CA 1
ATOM 3583 C C . LYS A 1 434 ? 20.207 5.037 -38.989 1.00 72.75 434 LYS A C 1
ATOM 3585 O O . LYS A 1 434 ? 21.036 5.915 -39.219 1.00 72.75 434 LYS A O 1
ATOM 3590 N N . TYR A 1 435 ? 18.910 5.175 -39.253 1.00 69.00 435 TYR A N 1
ATOM 3591 C CA . TYR A 1 435 ? 18.326 6.337 -39.928 1.00 69.00 435 TYR A CA 1
ATOM 3592 C C . TYR A 1 435 ? 18.582 7.657 -39.175 1.00 69.00 435 TYR A C 1
ATOM 3594 O O . TYR A 1 435 ? 19.005 8.652 -39.763 1.00 69.00 435 TYR A O 1
ATOM 3602 N N . TRP A 1 436 ? 18.429 7.673 -37.847 1.00 68.00 436 TRP A N 1
ATOM 3603 C CA . TRP A 1 436 ? 18.749 8.843 -37.018 1.00 68.00 436 TRP A CA 1
ATOM 3604 C C . TRP A 1 436 ? 20.233 9.208 -37.040 1.00 68.00 436 TRP A C 1
ATOM 3606 O O . TRP A 1 436 ? 20.581 10.394 -37.018 1.00 68.00 436 TRP A O 1
ATOM 3616 N N . ARG A 1 437 ? 21.116 8.206 -37.081 1.00 73.62 437 ARG A N 1
ATOM 3617 C CA . ARG A 1 437 ? 22.561 8.420 -37.203 1.00 73.62 437 ARG A CA 1
ATOM 3618 C C . ARG A 1 437 ? 22.894 9.036 -38.564 1.00 73.62 437 ARG A C 1
ATOM 3620 O O . ARG A 1 437 ? 23.619 10.025 -38.603 1.00 73.62 437 ARG A O 1
ATOM 3627 N N . GLU A 1 438 ? 22.306 8.524 -39.641 1.00 73.81 438 GLU A N 1
ATOM 3628 C CA . GLU A 1 438 ? 22.452 9.060 -41.002 1.00 73.81 438 GLU A CA 1
ATOM 3629 C C . GLU A 1 438 ? 21.925 10.500 -41.115 1.00 73.81 438 GLU A C 1
ATOM 3631 O O . GLU A 1 438 ? 22.634 11.377 -41.610 1.00 73.81 438 GLU A O 1
ATOM 3636 N N . LEU A 1 439 ? 20.748 10.793 -40.552 1.00 68.94 439 LEU A N 1
ATOM 3637 C CA . LEU A 1 439 ? 20.200 12.153 -40.460 1.00 68.94 439 LEU A CA 1
ATOM 3638 C C . LEU A 1 439 ? 21.116 13.109 -39.689 1.00 68.94 439 LEU A C 1
ATOM 3640 O O . LEU A 1 439 ? 21.281 14.268 -40.078 1.00 68.94 439 LEU A O 1
ATOM 3644 N N . ARG A 1 440 ? 21.706 12.649 -38.580 1.00 70.56 440 ARG A N 1
ATOM 3645 C CA . ARG A 1 440 ? 22.636 13.457 -37.783 1.00 70.56 440 ARG A CA 1
ATOM 3646 C C . ARG A 1 440 ? 23.900 13.768 -38.586 1.00 70.56 440 ARG A C 1
ATOM 3648 O O . ARG A 1 440 ? 24.302 14.928 -38.624 1.00 70.56 440 ARG A O 1
ATOM 3655 N N . THR A 1 441 ? 24.460 12.783 -39.285 1.00 74.25 441 THR A N 1
ATOM 3656 C CA . THR A 1 441 ? 25.605 12.977 -40.188 1.00 74.25 441 THR A CA 1
ATOM 3657 C C . THR A 1 441 ? 25.268 13.945 -41.322 1.00 74.25 441 THR A C 1
ATOM 3659 O O . THR A 1 441 ? 26.031 14.877 -41.572 1.00 74.25 441 THR A O 1
ATOM 3662 N N . ALA A 1 442 ? 24.095 13.807 -41.947 1.00 68.25 442 ALA A N 1
ATOM 3663 C CA . ALA A 1 442 ? 23.636 14.706 -43.004 1.00 68.25 442 ALA A CA 1
ATOM 3664 C C . ALA A 1 442 ? 23.466 16.153 -42.509 1.00 68.25 442 ALA A C 1
ATOM 3666 O O . ALA A 1 442 ? 23.860 17.094 -43.200 1.00 68.25 442 ALA A O 1
ATOM 3667 N N . ARG A 1 443 ? 22.940 16.358 -41.291 1.00 73.50 443 ARG A N 1
ATOM 3668 C CA . ARG A 1 443 ? 22.856 17.692 -40.662 1.00 73.50 443 ARG A CA 1
ATOM 3669 C C . ARG A 1 443 ? 24.234 18.295 -40.408 1.00 73.50 443 ARG A C 1
ATOM 3671 O O . ARG A 1 443 ? 24.421 19.482 -40.675 1.00 73.50 443 ARG A O 1
ATOM 3678 N N . THR A 1 444 ? 25.186 17.502 -39.919 1.00 76.12 444 THR A N 1
ATOM 3679 C CA . THR A 1 444 ? 26.570 17.954 -39.723 1.00 76.12 444 THR A CA 1
ATOM 3680 C C . THR A 1 444 ? 27.202 18.343 -41.057 1.00 76.12 444 THR A C 1
ATOM 3682 O O . THR A 1 444 ? 27.749 19.434 -41.163 1.00 76.12 444 THR A O 1
ATOM 3685 N N . TYR A 1 445 ? 27.030 17.524 -42.097 1.00 79.69 445 TYR A N 1
ATOM 3686 C CA . TYR A 1 445 ? 27.545 17.803 -43.439 1.00 79.69 445 TYR A CA 1
ATOM 3687 C C . TYR A 1 445 ? 26.956 19.093 -44.031 1.00 79.69 445 TYR A C 1
ATOM 3689 O O . TYR A 1 445 ? 27.693 19.937 -44.537 1.00 79.69 445 TYR A O 1
ATOM 3697 N N . ARG A 1 446 ? 25.640 19.312 -43.877 1.00 76.25 446 ARG A N 1
ATOM 3698 C CA . ARG A 1 446 ? 24.970 20.565 -44.271 1.00 76.25 446 ARG A CA 1
ATOM 3699 C C . ARG A 1 446 ? 25.525 21.783 -43.532 1.00 76.25 446 ARG A C 1
ATOM 3701 O O . ARG A 1 446 ? 25.715 22.825 -44.149 1.00 76.25 446 ARG A O 1
ATOM 3708 N N . ARG A 1 447 ? 25.788 21.658 -42.226 1.00 77.50 447 ARG A N 1
ATOM 3709 C CA . ARG A 1 447 ? 26.412 22.722 -41.422 1.00 77.50 447 ARG A CA 1
ATOM 3710 C C . ARG A 1 447 ? 27.821 23.039 -41.911 1.00 77.50 447 ARG A C 1
ATOM 3712 O O . ARG A 1 447 ? 28.138 24.211 -42.076 1.00 77.50 447 ARG A O 1
ATOM 3719 N N . THR A 1 448 ? 28.633 22.021 -42.180 1.00 81.75 448 THR A N 1
ATOM 3720 C CA . THR A 1 448 ? 29.994 22.205 -42.695 1.00 81.75 448 THR A CA 1
ATOM 3721 C C . THR A 1 448 ? 29.984 22.884 -44.063 1.00 81.75 448 THR A C 1
ATOM 3723 O O . THR A 1 448 ? 30.711 23.850 -44.257 1.00 81.75 448 THR A O 1
ATOM 3726 N N . LEU A 1 449 ? 29.111 22.452 -44.979 1.00 82.75 449 LEU A N 1
ATOM 3727 C CA . LEU A 1 449 ? 28.920 23.097 -46.285 1.00 82.75 449 LEU A CA 1
ATOM 3728 C C . LEU A 1 449 ? 28.490 24.560 -46.157 1.00 82.75 449 LEU A C 1
ATOM 3730 O O . LEU A 1 449 ? 29.009 25.415 -46.866 1.00 82.75 449 LEU A O 1
ATOM 3734 N N . PHE A 1 450 ? 27.570 24.861 -45.239 1.00 84.88 450 PHE A N 1
ATOM 3735 C CA . PHE A 1 450 ? 27.135 26.233 -44.990 1.00 84.88 450 PHE A CA 1
ATOM 3736 C C . PHE A 1 450 ? 28.285 27.113 -44.485 1.00 84.88 450 PHE A C 1
ATOM 3738 O O . PHE A 1 450 ? 28.471 28.213 -44.992 1.00 84.88 450 PHE A O 1
ATOM 3745 N N . ILE A 1 451 ? 29.089 26.614 -43.540 1.00 86.00 451 ILE A N 1
ATOM 3746 C CA . ILE A 1 451 ? 30.273 27.322 -43.027 1.00 86.00 451 ILE A CA 1
ATOM 3747 C C . ILE A 1 451 ? 31.292 27.549 -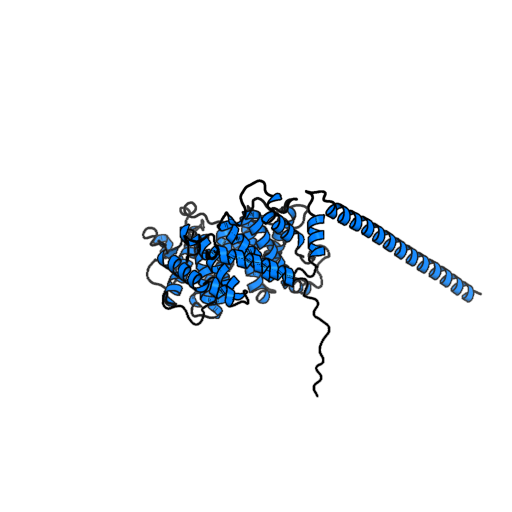44.147 1.00 86.00 451 ILE A C 1
ATOM 3749 O O . ILE A 1 451 ? 31.815 28.650 -44.281 1.00 86.00 451 ILE A O 1
ATOM 3753 N N . LEU A 1 452 ? 31.552 26.536 -44.973 1.00 88.81 452 LEU A N 1
ATOM 3754 C CA . LEU A 1 452 ? 32.521 26.635 -46.062 1.00 88.81 452 LEU A CA 1
ATOM 3755 C C . LEU A 1 452 ? 32.077 27.661 -47.115 1.00 88.81 452 LEU A C 1
ATOM 3757 O O . LEU A 1 452 ? 32.858 28.526 -47.498 1.00 88.81 452 LEU A O 1
ATOM 3761 N N . ASN A 1 453 ? 30.802 27.625 -47.513 1.00 87.88 453 ASN A N 1
ATOM 3762 C CA . ASN A 1 453 ? 30.221 28.607 -48.431 1.00 87.88 453 ASN A CA 1
ATOM 3763 C C . ASN A 1 453 ? 30.212 30.018 -47.835 1.00 87.88 453 ASN A C 1
ATOM 3765 O O . ASN A 1 453 ? 30.452 30.985 -48.554 1.00 87.88 453 ASN A O 1
ATOM 3769 N N . PHE A 1 454 ? 29.973 30.143 -46.529 1.00 88.44 454 PHE A N 1
ATOM 3770 C CA . PHE A 1 454 ? 30.047 31.421 -45.830 1.00 88.44 454 PHE A CA 1
ATOM 3771 C C . PHE A 1 454 ? 31.470 31.987 -45.851 1.00 88.44 454 PHE A C 1
ATOM 3773 O O . PHE A 1 454 ? 31.648 33.150 -46.193 1.00 88.44 454 PHE A O 1
ATOM 3780 N N . ILE A 1 455 ? 32.481 31.158 -45.570 1.00 90.44 455 ILE A N 1
ATOM 3781 C CA . ILE A 1 455 ? 33.899 31.540 -45.632 1.00 90.44 455 ILE A CA 1
ATOM 3782 C C . ILE A 1 455 ? 34.284 31.971 -47.053 1.00 90.44 455 ILE A C 1
ATOM 3784 O O . ILE A 1 455 ? 34.874 33.035 -47.223 1.00 90.44 455 ILE A O 1
ATOM 3788 N N . ILE A 1 456 ? 33.917 31.189 -48.074 1.00 91.12 456 ILE A N 1
ATOM 3789 C CA . ILE A 1 456 ? 34.183 31.525 -49.482 1.00 91.12 456 ILE A CA 1
ATOM 3790 C C . ILE A 1 456 ? 33.517 32.856 -49.856 1.00 91.12 456 ILE A C 1
ATOM 3792 O O . ILE A 1 456 ? 34.161 33.712 -50.460 1.00 91.12 456 ILE A O 1
ATOM 3796 N N . GLY A 1 457 ? 32.258 33.063 -49.459 1.00 87.81 457 GLY A N 1
ATOM 3797 C CA . GLY A 1 457 ? 31.555 34.329 -49.667 1.00 87.81 457 GLY A CA 1
ATOM 3798 C C . GLY A 1 457 ? 32.248 35.509 -48.979 1.00 87.81 457 GLY A C 1
ATOM 3799 O O . GLY A 1 457 ? 32.378 36.576 -49.572 1.00 87.81 457 GLY A O 1
ATOM 3800 N N . LEU A 1 458 ? 32.763 35.305 -47.765 1.00 87.75 458 LEU A N 1
ATOM 3801 C CA . LEU A 1 458 ? 33.524 36.310 -47.020 1.00 87.75 458 LEU A CA 1
ATOM 3802 C C . LEU A 1 458 ? 34.825 36.687 -47.737 1.00 87.75 458 LEU A C 1
ATOM 3804 O O . LEU A 1 458 ? 35.112 37.872 -47.887 1.00 87.75 458 LEU A O 1
ATOM 3808 N N . TYR A 1 459 ? 35.573 35.702 -48.241 1.00 88.69 459 TYR A N 1
ATOM 3809 C CA . TYR A 1 459 ? 36.777 35.953 -49.039 1.00 88.69 459 TYR A CA 1
ATOM 3810 C C . TYR A 1 459 ? 36.471 36.678 -50.351 1.00 88.69 459 TYR A C 1
ATOM 3812 O O . TYR A 1 459 ? 37.228 37.566 -50.735 1.00 88.69 459 TYR A O 1
ATOM 3820 N N . ALA A 1 460 ? 35.359 36.351 -51.015 1.00 85.81 460 ALA A N 1
ATOM 3821 C CA . ALA A 1 460 ? 34.932 37.053 -52.223 1.00 85.81 460 ALA A CA 1
ATOM 3822 C C . ALA A 1 460 ? 34.604 38.529 -51.938 1.00 85.81 460 ALA A C 1
ATOM 3824 O O . ALA A 1 460 ? 35.044 39.406 -52.676 1.00 85.81 460 ALA A O 1
ATOM 3825 N N . ILE A 1 461 ? 33.897 38.814 -50.838 1.00 87.94 461 ILE A N 1
ATOM 3826 C CA . ILE A 1 461 ? 33.591 40.188 -50.409 1.00 87.94 461 ILE A CA 1
ATOM 3827 C C . ILE A 1 461 ? 34.875 40.952 -50.069 1.00 87.94 461 ILE A C 1
ATOM 3829 O O . ILE A 1 461 ? 35.053 42.077 -50.524 1.00 87.94 461 ILE A O 1
ATOM 3833 N N . ILE A 1 462 ? 35.791 40.342 -49.311 1.00 88.88 462 ILE A N 1
ATOM 3834 C CA . ILE A 1 462 ? 37.085 40.956 -48.977 1.00 88.88 462 ILE A CA 1
ATOM 3835 C C . ILE A 1 462 ? 37.894 41.247 -50.249 1.00 88.88 462 ILE A C 1
ATOM 3837 O O . ILE A 1 462 ? 38.460 42.329 -50.369 1.00 88.88 462 ILE A O 1
ATOM 3841 N N . GLY A 1 463 ? 37.913 40.324 -51.214 1.00 82.50 463 GLY A N 1
ATOM 3842 C CA . GLY A 1 463 ? 38.583 40.520 -52.501 1.00 82.50 463 GLY A CA 1
ATOM 3843 C C . GLY A 1 463 ? 38.017 41.691 -53.306 1.00 82.50 463 GLY A C 1
ATOM 3844 O O . GLY A 1 463 ? 38.789 42.428 -53.903 1.00 82.50 463 GLY A O 1
ATOM 3845 N N . ILE A 1 464 ? 36.696 41.903 -53.268 1.00 86.56 464 ILE A N 1
ATOM 3846 C CA . ILE A 1 464 ? 36.037 43.060 -53.899 1.00 86.56 464 ILE A CA 1
ATOM 3847 C C . ILE A 1 464 ? 36.368 44.370 -53.173 1.00 86.56 464 ILE A C 1
ATOM 3849 O O . ILE A 1 464 ? 36.435 45.405 -53.812 1.00 86.56 464 ILE A O 1
ATOM 3853 N N . ILE A 1 465 ? 36.548 44.350 -51.849 1.00 84.38 465 ILE A N 1
ATOM 3854 C CA . ILE A 1 465 ? 36.856 45.559 -51.065 1.00 84.38 465 ILE A CA 1
ATOM 3855 C C . ILE A 1 465 ? 38.322 45.991 -51.229 1.00 84.38 465 ILE A C 1
ATOM 3857 O O . ILE A 1 465 ? 38.629 47.175 -51.116 1.00 84.38 465 ILE A O 1
ATOM 3861 N N . ILE A 1 466 ? 39.235 45.036 -51.426 1.00 85.44 466 ILE A N 1
ATOM 3862 C CA . ILE A 1 466 ? 40.677 45.298 -51.569 1.00 85.44 466 ILE A CA 1
ATOM 3863 C C . ILE A 1 466 ? 41.044 45.764 -52.990 1.00 85.44 466 ILE A C 1
ATOM 3865 O O . ILE A 1 466 ? 42.093 46.384 -53.167 1.00 85.44 466 ILE A O 1
ATOM 3869 N N . TRP A 1 467 ? 40.208 45.458 -53.983 1.00 66.31 467 TRP A N 1
ATOM 3870 C CA . TRP A 1 467 ? 40.371 45.872 -55.378 1.00 66.31 467 TRP A CA 1
ATOM 3871 C C . TRP A 1 467 ? 39.652 47.196 -55.635 1.00 66.31 467 TRP A C 1
ATOM 3873 O O . TRP A 1 467 ? 40.249 48.057 -56.320 1.00 66.31 467 TRP A O 1
#

Sequence (467 aa):
MKQNILTSHPFPNPNSHVSEEIMRYMTDLAGWLVGASEYSSKYHGKIFMLHSNAYWEAASAGSFLIKFDKISYTNKLDRELNIDTQILATLRWIFDNKEICCDDGDEQLYSNAESFPLQKYTCYRWDGNVWNTSCVLQFIFDFLKKNDTDIPNEITRNELKQLIYTSLRWIELMFLSNDPKNNPLAQNKYALYSSNFSKTLILLLHLSELESSTELDVYKKWRDNFIHEIIEKLIEDCKWEDGDKQNMCRWETYVKTADCGLALAEYYDTNVQIYRTTHHNYQNIHKCLIGTCRWLEEKQTSTGTWGSQDDTIRSAHAYLQMGYVLNKYQSIHLGTHSSVSKTSGYPYIIKPYRIFKALRTLVDAKQYPGDGSIIHTPYLTLFFSEFLLSLYETCQVFFEKSMYKLYDDVLTHMPLKATKERGDVLRLKAENHKYWRELRTARTYRRTLFILNFIIGLYAIIGIIIW

Secondary structure (DSSP, 8-state):
-------S--PPPTTHHHHHHHHHHHHHHHHHHTT-STT-TT-TTS-GGGGTT-HHHHHHHHHHHHHHHHH---HHHHHHHTHHHHHHHHHHHHHHT-EEE--TT-HHHHTT-TT---SS--EEESTT-HHHHHHHHHHHHHHHHHTSS---TTS-HHHHHHHHHHHHHHHHHHHHHTSTTT-TTGGGTS---HHHHHHHHHHHHHHHHHHTTSTTGGGHHHHHHHHHHHHHHHHHT-EEE-SSS--EEE-SSHHHHHHHHHHHHHHHHHHTTTSTTT-HHHHHHHHHHHHHHHHHHHHS-SSS--SSHHHHHHHHHHHHHHHHHHHHTHHHHHSS-TT--TTS-PPP---HHHHHHHHHHHH-TTS-SSS--GGGSHHHHHHHHHHHHHHHHHHHHH--S-HHHHHHHHHHH--S---HHHHHHHHHHHHHHHHHHHHHHHHHHHHHHHHHHHHHHHHHHHHHHH-

Radius of gyration: 27.88 Å; chains: 1; bounding box: 69×70×92 Å